Protein AF-0000000086521395 (afdb_homodimer)

Nearest PDB structures (foldseek):
  4ij6-assembly1_B  TM=9.344E-01  e=9.782E-14  Hydrogenobacter thermophilus TK-6
  4ij5-assembly1_B  TM=9.366E-01  e=1.255E-13  Hydrogenobacter thermophilus TK-6
  6e4b-assembly2_C  TM=8.729E-01  e=4.086E-14  Escherichia coli K-12
  6nru-assembly5_E  TM=8.548E-01  e=1.514E-13  Shigella flexneri 2a
  1ebb-assembly1_A  TM=9.015E-01  e=6.793E-12  Geobacillus stearothermophilus

Radius of gyration: 22.5 Å; Cα contacts (8 Å, |Δi|>4): 902; chains: 2; bounding box: 69×61×50 Å

Foldseek 3Di:
DDPDPVPPPPDPPPDDPPPFFAWEKEKEWEFFAWPDPQAPAEDLATARDPRRLVQQCQAEVPPAFQEEEEASRRSTQVSRVVVCVVNVHYYYYDNLQADFWLDPSHPHGPVVVCVVPVPLVVCCQPPVQQHDRDRTHHSVVSLVSLVVVVVVVCVVQGSTYYYYYHHPLSVLSVVCVLVVHDSNVSVPADDHHGFMWMKIAGPVGHIDTPDTRHSYD/DDPDPVVPPPDPPPDPPPPFFAWEKEKEWEFFAFPDPQAPAEDLATARDPRRLVQQCQAEVPPAFQEEEEASRRSTQVSRVVVCVVNVHYYYYDNLQADFWLDPSHPHGPVVVCVVPVPLVVCCQPPVQQHDRDRTHHSVVSLVSLVVVVVVVCVVQGSTYYYYYHHPLSVLSVVCVLVVHDSNVSVPADDHHGFMWMKIAGPVGHIDTPDTRHSYD

InterPro domains:
  IPR013078 Histidine phosphatase superfamily, clade-1 [PF00300] (28-206)
  IPR013078 Histidine phosphatase superfamily, clade-1 [SM00855] (25-174)
  IPR013078 Histidine phosphatase superfamily, clade-1 [cd07067] (25-210)
  IPR029033 Histidine phosphatase superfamily [G3DSA:3.40.50.1240] (21-210)
  IPR029033 Histidine phosphatase superfamily [SSF53254] (22-205)
  IPR050275 Phosphoglycerate Mutase/Phosphatase [PTHR48100] (23-185)

Structure (mmCIF, N/CA/C/O backbone):
data_AF-0000000086521395-model_v1
#
loop_
_entity.id
_entity.type
_entity.pdbx_description
1 polymer 'Histidine phosphatase family protein'
#
loop_
_atom_site.group_PDB
_atom_site.id
_atom_site.type_symbol
_atom_site.label_atom_id
_atom_site.label_alt_id
_atom_site.label_comp_id
_atom_site.label_asym_id
_atom_site.label_entity_id
_atom_site.label_seq_id
_atom_site.pdbx_PDB_ins_code
_atom_site.Cartn_x
_atom_site.Cartn_y
_atom_site.Cartn_z
_atom_site.occupancy
_atom_site.B_iso_or_equiv
_atom_site.auth_seq_id
_atom_site.auth_comp_id
_atom_site.auth_asym_id
_atom_site.auth_atom_id
_atom_site.pdbx_PDB_model_num
ATOM 1 N N . MET A 1 1 ? 7.586 -14.828 -10.484 1 54.78 1 MET A N 1
ATOM 2 C CA . MET A 1 1 ? 8.102 -13.57 -11.023 1 54.78 1 MET A CA 1
ATOM 3 C C . MET A 1 1 ? 9.008 -12.875 -10.008 1 54.78 1 MET A C 1
ATOM 5 O O . MET A 1 1 ? 8.805 -13 -8.797 1 54.78 1 MET A O 1
ATOM 9 N N . PRO A 1 2 ? 10.109 -12.438 -10.539 1 50.03 2 PRO A N 1
ATOM 10 C CA . PRO A 1 2 ? 11.039 -11.852 -9.57 1 50.03 2 PRO A CA 1
ATOM 11 C C . PRO A 1 2 ? 10.398 -10.734 -8.742 1 50.03 2 PRO A C 1
ATOM 13 O O . PRO A 1 2 ? 9.484 -10.062 -9.211 1 50.03 2 PRO A O 1
ATOM 16 N N . THR A 1 3 ? 10.625 -10.797 -7.465 1 51.59 3 THR A N 1
ATOM 17 C CA . THR A 1 3 ? 10.133 -9.852 -6.477 1 51.59 3 THR A CA 1
ATOM 18 C C . THR A 1 3 ? 10.602 -8.43 -6.801 1 51.59 3 THR A C 1
ATOM 20 O O . THR A 1 3 ? 9.938 -7.457 -6.441 1 51.59 3 THR A O 1
ATOM 23 N N . ASP A 1 4 ? 11.953 -8.336 -7.363 1 50.81 4 ASP A N 1
ATOM 24 C CA . ASP A 1 4 ? 12.602 -7.035 -7.438 1 50.81 4 ASP A CA 1
ATOM 25 C C . ASP A 1 4 ? 13.102 -6.75 -8.852 1 50.81 4 ASP A C 1
ATOM 27 O O . ASP A 1 4 ? 13.758 -7.598 -9.469 1 50.81 4 ASP A O 1
ATOM 31 N N . ARG A 1 5 ? 12.633 -5.699 -9.43 1 49.09 5 ARG A N 1
ATOM 32 C CA . ARG A 1 5 ? 13.125 -5.219 -10.719 1 49.09 5 ARG A CA 1
ATOM 33 C C . ARG A 1 5 ? 14.648 -5.18 -10.742 1 49.09 5 ARG A C 1
ATOM 35 O O . ARG A 1 5 ? 15.258 -5.168 -11.812 1 49.09 5 ARG A O 1
ATOM 42 N N . GLN A 1 6 ? 15.227 -4.887 -9.641 1 46.53 6 GLN A N 1
ATOM 43 C CA . GLN A 1 6 ? 16.656 -4.613 -9.633 1 46.53 6 GLN A CA 1
ATOM 44 C C . GLN A 1 6 ? 17.438 -5.766 -10.266 1 46.53 6 GLN A C 1
ATOM 46 O O . GLN A 1 6 ? 18.5 -5.551 -10.859 1 46.53 6 GLN A O 1
ATOM 51 N N . ASN A 1 7 ? 16.812 -6.922 -10.258 1 45.59 7 ASN A N 1
ATOM 52 C CA . ASN A 1 7 ? 17.672 -8.031 -10.68 1 45.59 7 ASN A CA 1
ATOM 53 C C . ASN A 1 7 ? 17.75 -8.125 -12.203 1 45.59 7 ASN A C 1
ATOM 55 O O . ASN A 1 7 ? 18.625 -8.797 -12.734 1 45.59 7 ASN A O 1
ATOM 59 N N . VAL A 1 8 ? 16.938 -7.492 -12.93 1 47.62 8 VAL A N 1
ATOM 60 C CA . VAL A 1 8 ? 16.984 -7.734 -14.367 1 47.62 8 VAL A CA 1
ATOM 61 C C . VAL A 1 8 ? 18.094 -6.895 -15 1 47.62 8 VAL A C 1
ATOM 63 O O . VAL A 1 8 ? 18.625 -7.246 -16.062 1 47.62 8 VAL A O 1
ATOM 66 N N . ASN A 1 9 ? 18.203 -5.633 -14.531 1 43.03 9 ASN A N 1
ATOM 67 C CA . ASN A 1 9 ? 19.188 -4.766 -15.172 1 43.03 9 ASN A CA 1
ATOM 68 C C . ASN A 1 9 ? 20.609 -5.203 -14.844 1 43.03 9 ASN A C 1
ATOM 70 O O . ASN A 1 9 ? 21.578 -4.535 -15.227 1 43.03 9 ASN A O 1
ATOM 74 N N . ASN A 1 10 ? 20.75 -5.961 -13.852 1 39.81 10 ASN A N 1
ATOM 75 C CA . ASN A 1 10 ? 22.156 -6.293 -13.656 1 39.81 10 ASN A CA 1
ATOM 76 C C . ASN A 1 10 ? 22.688 -7.133 -14.812 1 39.81 10 ASN A C 1
ATOM 78 O O . ASN A 1 10 ? 22.531 -8.359 -14.82 1 39.81 10 ASN A O 1
ATOM 82 N N . GLY A 1 11 ? 22.594 -6.785 -15.984 1 37.88 11 GLY A N 1
ATOM 83 C CA . GLY A 1 11 ? 23.609 -7.297 -16.875 1 37.88 11 GLY A CA 1
ATOM 84 C C . GLY A 1 11 ? 24.969 -7.445 -16.203 1 37.88 11 GLY A C 1
ATOM 85 O O . GLY A 1 11 ? 25.219 -6.852 -15.156 1 37.88 11 GLY A O 1
ATOM 86 N N . MET A 1 12 ? 25.844 -8.578 -16.641 1 36.53 12 MET A N 1
ATOM 87 C CA . MET A 1 12 ? 27.172 -9 -16.234 1 36.53 12 MET A CA 1
ATOM 88 C C . MET A 1 12 ? 28.141 -7.812 -16.203 1 36.53 12 MET A C 1
ATOM 90 O O . MET A 1 12 ? 29.25 -7.895 -16.719 1 36.53 12 MET A O 1
ATOM 94 N N . THR A 1 13 ? 27.812 -6.582 -16.578 1 36.47 13 THR A N 1
ATOM 95 C CA . THR A 1 13 ? 29 -5.73 -16.672 1 36.47 13 THR A CA 1
ATOM 96 C C . THR A 1 13 ? 29.719 -5.676 -15.32 1 36.47 13 THR A C 1
ATOM 98 O O . THR A 1 13 ? 29.078 -5.539 -14.273 1 36.47 13 THR A O 1
ATOM 101 N N . THR A 1 14 ? 30.984 -6.219 -15.211 1 36.56 14 THR A N 1
ATOM 102 C CA . THR A 1 14 ? 32.094 -6.148 -14.273 1 36.56 14 THR A CA 1
ATOM 103 C C . THR A 1 14 ? 32.281 -4.727 -13.742 1 36.56 14 THR A C 1
ATOM 105 O O . THR A 1 14 ? 33.219 -4.035 -14.102 1 36.56 14 THR A O 1
ATOM 108 N N . GLN A 1 15 ? 31.484 -3.76 -14 1 37.78 15 GLN A N 1
ATOM 109 C CA . GLN A 1 15 ? 32.062 -2.516 -13.484 1 37.78 15 GLN A CA 1
ATOM 110 C C . GLN A 1 15 ? 32.469 -2.67 -12.031 1 37.78 15 GLN A C 1
ATOM 112 O O . GLN A 1 15 ? 31.922 -3.486 -11.297 1 37.78 15 GLN A O 1
ATOM 117 N N . PRO A 1 16 ? 33.625 -2.041 -11.641 1 40.34 16 PRO A N 1
ATOM 118 C CA . PRO A 1 16 ? 34.188 -2.029 -10.289 1 40.34 16 PRO A CA 1
ATOM 119 C C . PRO A 1 16 ? 33.125 -1.92 -9.203 1 40.34 16 PRO A C 1
ATOM 121 O O . PRO A 1 16 ? 32.031 -1.368 -9.438 1 40.34 16 PRO A O 1
ATOM 124 N N . GLU A 1 17 ? 33.188 -2.785 -8.148 1 41.53 17 GLU A N 1
ATOM 125 C CA . GLU A 1 17 ? 32.438 -3.047 -6.934 1 41.53 17 GLU A CA 1
ATOM 126 C C . GLU A 1 17 ? 32.062 -1.75 -6.215 1 41.53 17 GLU A C 1
ATOM 128 O O . GLU A 1 17 ? 32.781 -1.334 -5.293 1 41.53 17 GLU A O 1
ATOM 133 N N . THR A 1 18 ? 32.188 -0.562 -6.773 1 42.75 18 THR A N 1
ATOM 134 C CA . THR A 1 18 ? 31.734 0.397 -5.77 1 42.75 18 THR A CA 1
ATOM 135 C C . THR A 1 18 ? 30.484 -0.118 -5.051 1 42.75 18 THR A C 1
ATOM 137 O O . THR A 1 18 ? 29.562 -0.635 -5.684 1 42.75 18 THR A O 1
ATOM 140 N N . ALA A 1 19 ? 30.609 -0.468 -3.807 1 46.84 19 ALA A N 1
ATOM 141 C CA . ALA A 1 19 ? 29.562 -0.978 -2.934 1 46.84 19 ALA A CA 1
ATOM 142 C C . ALA A 1 19 ? 28.203 -0.401 -3.32 1 46.84 19 ALA A C 1
ATOM 144 O O . ALA A 1 19 ? 28.062 0.812 -3.49 1 46.84 19 ALA A O 1
ATOM 145 N N . PRO A 1 20 ? 27.438 -1.11 -4.016 1 55.53 20 PRO A N 1
ATOM 146 C CA . PRO A 1 20 ? 26.141 -0.571 -4.402 1 55.53 20 PRO A CA 1
ATOM 147 C C . PRO A 1 20 ? 25.547 0.353 -3.34 1 55.53 20 PRO A C 1
ATOM 149 O O . PRO A 1 20 ? 25.641 0.068 -2.145 1 55.53 20 PRO A O 1
ATOM 152 N N . LEU A 1 21 ? 25.516 1.734 -3.531 1 70.69 21 LEU A N 1
ATOM 153 C CA . LEU A 1 21 ? 24.891 2.697 -2.635 1 70.69 21 LEU A CA 1
ATOM 154 C C . LEU A 1 21 ? 23.594 2.141 -2.072 1 70.69 21 LEU A C 1
ATOM 156 O O . LEU A 1 21 ? 22.812 1.503 -2.793 1 70.69 21 LEU A O 1
ATOM 160 N N . SER A 1 22 ? 23.484 1.96 -0.79 1 89.69 22 SER A N 1
ATOM 161 C CA . SER A 1 22 ? 22.328 1.461 -0.045 1 89.69 22 SER A CA 1
ATOM 162 C C . SER A 1 22 ? 21.062 2.254 -0.38 1 89.69 22 SER A C 1
ATOM 164 O O . SER A 1 22 ? 21.125 3.461 -0.616 1 89.69 22 SER A O 1
ATOM 166 N N . PRO A 1 23 ? 20.016 1.632 -0.543 1 96.38 23 PRO A N 1
ATOM 167 C CA . PRO A 1 23 ? 18.766 2.359 -0.798 1 96.38 23 PRO A CA 1
ATOM 168 C C . PRO A 1 23 ? 18.375 3.285 0.352 1 96.38 23 PRO A C 1
ATOM 170 O O . PRO A 1 23 ? 18.859 3.123 1.473 1 96.38 23 PRO A O 1
ATOM 173 N N . THR A 1 24 ? 17.734 4.32 -0.005 1 97.88 24 THR A N 1
ATOM 174 C CA . THR A 1 24 ? 17.125 5.199 0.98 1 97.88 24 THR A CA 1
ATOM 175 C C . THR A 1 24 ? 15.742 4.684 1.377 1 97.88 24 THR A C 1
ATOM 177 O O . THR A 1 24 ? 14.953 4.277 0.519 1 97.88 24 THR A O 1
ATOM 180 N N . THR A 1 25 ? 15.492 4.586 2.672 1 98.31 25 THR A N 1
ATOM 181 C CA . THR A 1 25 ? 14.164 4.211 3.146 1 98.31 25 THR A CA 1
ATOM 182 C C . THR A 1 25 ? 13.469 5.402 3.805 1 98.31 25 THR A C 1
ATOM 184 O O . THR A 1 25 ? 14.016 6.023 4.715 1 98.31 25 THR A O 1
ATOM 187 N N . ILE A 1 26 ? 12.344 5.703 3.332 1 98.62 26 ILE A N 1
ATOM 188 C CA . ILE A 1 26 ? 11.547 6.789 3.9 1 98.62 26 ILE A CA 1
ATOM 189 C C . ILE A 1 26 ? 10.234 6.238 4.453 1 98.62 26 ILE A C 1
ATOM 191 O O . ILE A 1 26 ? 9.438 5.664 3.711 1 98.62 26 ILE A O 1
ATOM 195 N N . ASP A 1 27 ? 10.055 6.383 5.723 1 98.81 27 ASP A N 1
ATOM 196 C CA . ASP A 1 27 ? 8.789 6.086 6.375 1 98.81 27 ASP A CA 1
ATOM 197 C C . ASP A 1 27 ? 7.941 7.352 6.531 1 98.81 27 ASP A C 1
ATOM 199 O O . ASP A 1 27 ? 8.359 8.305 7.184 1 98.81 27 ASP A O 1
ATOM 203 N N . LEU A 1 28 ? 6.805 7.391 5.871 1 98.88 28 LEU A N 1
ATOM 204 C CA . LEU A 1 28 ? 5.809 8.438 6.082 1 98.88 28 LEU A CA 1
ATOM 205 C C . LEU A 1 28 ? 4.797 8.016 7.145 1 98.88 28 LEU A C 1
ATOM 207 O O . LEU A 1 28 ? 4.199 6.941 7.047 1 98.88 28 LEU A O 1
ATOM 211 N N . LEU A 1 29 ? 4.629 8.859 8.117 1 98.88 29 LEU A N 1
ATOM 212 C CA . LEU A 1 29 ? 3.744 8.547 9.234 1 98.88 29 LEU A CA 1
ATOM 213 C C . LEU A 1 29 ? 2.721 9.664 9.438 1 98.88 29 LEU A C 1
ATOM 215 O O . LEU A 1 29 ? 3.092 10.82 9.664 1 98.88 29 LEU A O 1
ATOM 219 N N . ARG A 1 30 ? 1.465 9.305 9.352 1 98.69 30 ARG A N 1
ATOM 220 C CA . ARG A 1 30 ? 0.436 10.289 9.672 1 98.69 30 ARG A CA 1
ATOM 221 C C . ARG A 1 30 ? 0.367 10.547 11.172 1 98.69 30 ARG A C 1
ATOM 223 O O . ARG A 1 30 ? 0.525 9.617 11.969 1 98.69 30 ARG A O 1
ATOM 230 N N . HIS A 1 31 ? 0.057 11.695 11.5 1 98.56 31 HIS A N 1
ATOM 231 C CA . HIS A 1 31 ? -0.141 12.008 12.914 1 98.56 31 HIS A CA 1
ATOM 232 C C . HIS A 1 31 ? -1.271 11.18 13.508 1 98.56 31 HIS A C 1
ATOM 234 O O . HIS A 1 31 ? -2.076 10.602 12.773 1 98.56 31 HIS A O 1
ATOM 240 N N . GLY A 1 32 ? -1.273 11.133 14.859 1 97.81 32 GLY A N 1
ATOM 241 C CA . GLY A 1 32 ? -2.348 10.461 15.57 1 97.81 32 GLY A CA 1
ATOM 242 C C . GLY A 1 32 ? -3.596 11.312 15.711 1 97.81 32 GLY A C 1
ATOM 243 O O . GLY A 1 32 ? -3.631 12.453 15.25 1 97.81 32 GLY A O 1
ATOM 244 N N . GLN A 1 33 ? -4.551 10.758 16.375 1 96.88 33 GLN A N 1
ATOM 245 C CA . GLN A 1 33 ? -5.805 11.469 16.594 1 96.88 33 GLN A CA 1
ATOM 246 C C . GLN A 1 33 ? -5.586 12.719 17.438 1 96.88 33 GLN A C 1
ATOM 248 O O . GLN A 1 33 ? -4.871 12.68 18.438 1 96.88 33 GLN A O 1
ATOM 253 N N . VAL A 1 34 ? -6.195 13.781 17 1 97 34 VAL A N 1
ATOM 254 C CA . VAL A 1 34 ? -6.02 15.055 17.688 1 97 34 VAL A CA 1
ATOM 255 C C . VAL A 1 34 ? -7.004 15.156 18.859 1 97 34 VAL A C 1
ATOM 257 O O . VAL A 1 34 ? -7.879 14.305 19.016 1 97 34 VAL A O 1
ATOM 260 N N . ALA A 1 35 ? -6.789 16.141 19.656 1 96.38 35 ALA A N 1
ATOM 261 C CA . ALA A 1 35 ? -7.59 16.328 20.859 1 96.38 35 ALA A CA 1
ATOM 262 C C . ALA A 1 35 ? -9.039 16.656 20.516 1 96.38 35 ALA A C 1
ATOM 264 O O . ALA A 1 35 ? -9.969 16.125 21.125 1 96.38 35 ALA A O 1
ATOM 265 N N . THR A 1 36 ? -9.258 17.562 19.531 1 93.62 36 THR A N 1
ATOM 266 C CA . THR A 1 36 ? -10.602 17.953 19.094 1 93.62 36 THR A CA 1
ATOM 267 C C . THR A 1 36 ? -11.117 17.016 18.016 1 93.62 36 THR A C 1
ATOM 269 O O . THR A 1 36 ? -10.531 16.922 16.938 1 93.62 36 THR A O 1
ATOM 272 N N . PRO A 1 37 ? -12.141 16.375 18.25 1 87.12 37 PRO A N 1
ATOM 273 C CA . PRO A 1 37 ? -12.633 15.414 17.281 1 87.12 37 PRO A CA 1
ATOM 274 C C . PRO A 1 37 ? -13.414 16.062 16.141 1 87.12 37 PRO A C 1
ATOM 276 O O . PRO A 1 37 ? -13.836 17.219 16.25 1 87.12 37 PRO A O 1
ATOM 279 N N . ASP A 1 38 ? -13.531 15.398 15 1 86.56 38 ASP A N 1
ATOM 280 C CA . ASP A 1 38 ? -14.484 15.602 13.914 1 86.56 38 ASP A CA 1
ATOM 281 C C . ASP A 1 38 ? -14.195 16.891 13.164 1 86.56 38 A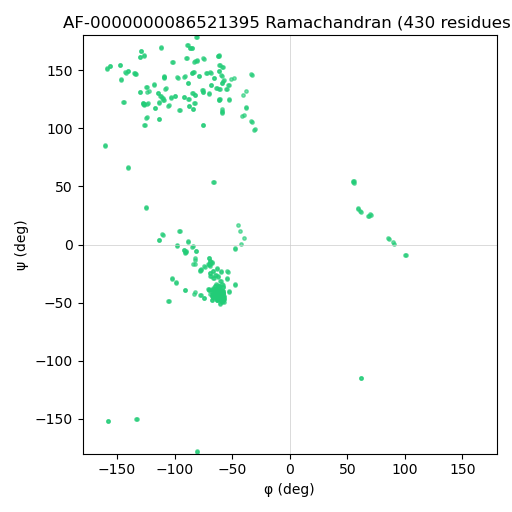SP A C 1
ATOM 283 O O . ASP A 1 38 ? -15.117 17.578 12.711 1 86.56 38 ASP A O 1
ATOM 287 N N . LEU A 1 39 ? -12.984 17.297 13.211 1 91.38 39 LEU A N 1
ATOM 288 C CA . LEU A 1 39 ? -12.594 18.406 12.367 1 91.38 39 LEU A CA 1
ATOM 289 C C . LEU A 1 39 ? -12.141 17.922 10.992 1 91.38 39 LEU A C 1
ATOM 291 O O . LEU A 1 39 ? -11.461 16.906 10.883 1 91.38 39 LEU A O 1
ATOM 295 N N . PHE A 1 40 ? -12.578 18.688 10.008 1 92 40 PHE A N 1
ATOM 296 C CA . PHE A 1 40 ? -12.109 18.406 8.656 1 92 40 PHE A CA 1
ATOM 297 C C . PHE A 1 40 ? -10.609 18.609 8.555 1 92 40 PHE A C 1
ATOM 299 O O . PHE A 1 40 ? -9.891 17.75 8.023 1 92 40 PHE A O 1
ATOM 306 N N . CYS A 1 41 ? -10.211 19.719 9.078 1 93.88 41 CYS A N 1
ATOM 307 C CA . CYS A 1 41 ? -8.812 20.109 9.188 1 93.88 41 CYS A CA 1
ATOM 308 C C . CYS A 1 41 ? -8.562 20.875 10.469 1 93.88 41 CYS A C 1
ATOM 310 O O . CYS A 1 41 ? -9.148 21.938 10.68 1 93.88 41 CYS A O 1
ATOM 312 N N . ALA A 1 42 ? -7.672 20.359 11.219 1 95 42 ALA A N 1
ATOM 313 C CA . ALA A 1 42 ? -7.379 21 12.5 1 95 42 ALA A CA 1
ATOM 314 C C . ALA A 1 42 ? -6.383 22.141 12.32 1 95 42 ALA A C 1
ATOM 316 O O . ALA A 1 42 ? -5.508 22.078 11.453 1 95 42 ALA A O 1
ATOM 317 N N . PRO A 1 43 ? -6.508 23.172 13.156 1 96.12 43 PRO A N 1
ATOM 318 C CA . PRO A 1 43 ? -5.5 24.219 13.133 1 96.12 43 PRO A CA 1
ATOM 319 C C . PRO A 1 43 ? -4.105 23.719 13.5 1 96.12 43 PRO A C 1
ATOM 321 O O . PRO A 1 43 ? -3.971 22.656 14.102 1 96.12 43 PRO A O 1
ATOM 324 N N . SER A 1 44 ? -3.127 24.516 13.141 1 95.81 44 SER A N 1
ATOM 325 C CA . SER A 1 44 ? -1.735 24.109 13.305 1 95.81 44 SER A CA 1
ATOM 326 C C . SER A 1 44 ? -1.396 23.891 14.773 1 95.81 44 SER A C 1
ATOM 328 O O . SER A 1 44 ? -0.543 23.062 15.109 1 95.81 44 SER A O 1
ATOM 330 N N . HIS A 1 45 ? -2.074 24.562 15.664 1 96.88 45 HIS A N 1
ATOM 331 C CA . HIS A 1 45 ? -1.733 24.5 17.078 1 96.88 45 HIS A CA 1
ATOM 332 C C . HIS A 1 45 ? -2.482 23.375 17.781 1 96.88 45 HIS A C 1
ATOM 334 O O . HIS A 1 45 ? -2.268 23.125 18.969 1 96.88 45 HIS A O 1
ATOM 340 N N . GLU A 1 46 ? -3.389 22.719 17.078 1 97.19 46 GLU A N 1
ATOM 341 C CA . GLU A 1 46 ? -4.141 21.609 17.672 1 97.19 46 GLU A CA 1
ATOM 342 C C . GLU A 1 46 ? -3.211 20.469 18.094 1 97.19 46 GLU A C 1
ATOM 344 O O . GLU A 1 46 ? -2.488 19.922 17.25 1 97.19 46 GLU A O 1
ATOM 349 N N . PRO A 1 47 ? -3.254 20.062 19.328 1 97.94 47 PRO A N 1
ATOM 350 C CA . PRO A 1 47 ? -2.359 19 19.812 1 97.94 47 PRO A CA 1
ATOM 351 C C . PRO A 1 47 ? -2.932 17.609 19.578 1 97.94 47 PRO A C 1
ATOM 353 O O . PRO A 1 47 ? -4.113 17.469 19.25 1 97.94 47 PRO A O 1
ATOM 356 N N . LEU A 1 48 ? -2.098 16.625 19.781 1 98.19 48 LEU A N 1
ATOM 357 C CA . LEU A 1 48 ? -2.559 15.242 19.875 1 98.19 48 LEU A CA 1
ATOM 358 C C . LEU A 1 48 ? -3.422 15.031 21.109 1 98.19 48 LEU A C 1
ATOM 360 O O . LEU A 1 48 ? -3.164 15.633 22.156 1 98.19 48 LEU A O 1
ATOM 364 N N . GLY A 1 49 ? -4.43 14.211 20.938 1 97.88 49 GLY A N 1
ATOM 365 C CA . GLY A 1 49 ? -5.102 13.68 22.109 1 97.88 49 GLY A CA 1
ATOM 366 C C . GLY A 1 49 ? -4.367 12.508 22.75 1 97.88 49 GLY A C 1
ATOM 367 O O . GLY A 1 49 ? -3.346 12.055 22.219 1 97.88 49 GLY A O 1
ATOM 368 N N . ILE A 1 50 ? -4.914 12.008 23.828 1 97.62 50 ILE A N 1
ATOM 369 C CA . ILE A 1 50 ? -4.32 10.883 24.531 1 97.62 50 ILE A CA 1
ATOM 370 C C . ILE A 1 50 ? -4.242 9.672 23.609 1 97.62 50 ILE A C 1
ATOM 372 O O . ILE A 1 50 ? -3.213 8.992 23.547 1 97.62 50 ILE A O 1
ATOM 376 N N . SER A 1 51 ? -5.277 9.43 22.922 1 97.44 51 SER A N 1
ATOM 377 C CA . SER A 1 51 ? -5.301 8.32 21.969 1 97.44 51 SER A CA 1
ATOM 378 C C . SER A 1 51 ? -4.246 8.492 20.891 1 97.44 51 SER A C 1
ATOM 380 O O . SER A 1 51 ? -3.602 7.523 20.484 1 97.44 51 SER A O 1
ATOM 382 N N . GLY A 1 52 ? -4.102 9.68 20.391 1 98.06 52 GLY A N 1
ATOM 383 C CA . GLY A 1 52 ? -3.111 9.961 19.359 1 98.06 52 GLY A CA 1
ATOM 384 C C . GLY A 1 52 ? -1.689 9.68 19.812 1 98.06 52 GLY A C 1
ATOM 385 O O . GLY A 1 52 ? -0.893 9.125 19.047 1 98.06 52 GLY A O 1
ATOM 386 N N . TRP A 1 53 ? -1.392 10.031 21.016 1 98.44 53 TRP A N 1
ATOM 387 C CA . TRP A 1 53 ? -0.076 9.75 21.594 1 98.44 53 TRP A CA 1
ATOM 388 C C . TRP A 1 53 ? 0.166 8.25 21.688 1 98.44 53 TRP A C 1
ATOM 390 O O . TRP A 1 53 ? 1.238 7.762 21.312 1 98.44 53 TRP A O 1
ATOM 400 N N . LYS A 1 54 ? -0.825 7.582 22.156 1 98.19 54 LYS A N 1
ATOM 401 C CA . LYS A 1 54 ? -0.721 6.133 22.281 1 98.19 54 LYS A CA 1
ATOM 402 C C . LYS A 1 54 ? -0.538 5.477 20.922 1 98.19 54 LYS A C 1
ATOM 404 O O . LYS A 1 54 ? 0.288 4.574 20.766 1 98.19 54 LYS A O 1
ATOM 409 N N . GLN A 1 55 ? -1.275 5.926 19.984 1 98.12 55 GLN A N 1
ATOM 410 C CA . GLN A 1 55 ? -1.202 5.395 18.625 1 98.12 55 GLN A CA 1
ATOM 411 C C . GLN A 1 55 ? 0.207 5.535 18.047 1 98.12 55 GLN A C 1
ATOM 413 O O . GLN A 1 55 ? 0.767 4.57 17.531 1 98.12 55 GLN A O 1
ATOM 418 N N . LEU A 1 56 ? 0.766 6.684 18.188 1 98.69 56 LEU A N 1
ATOM 419 C CA . LEU A 1 56 ? 2.084 6.953 17.625 1 98.69 56 LEU A CA 1
ATOM 420 C C . LEU A 1 56 ? 3.166 6.188 18.375 1 98.69 56 LEU A C 1
ATOM 422 O O . LEU A 1 56 ? 4.141 5.73 17.766 1 98.69 56 LEU A O 1
ATOM 426 N N . THR A 1 57 ? 3.004 6.125 19.656 1 98.56 57 THR A N 1
ATOM 427 C CA . THR A 1 57 ? 3.955 5.355 20.453 1 98.56 57 THR A CA 1
ATOM 428 C C . THR A 1 57 ? 4.016 3.908 19.969 1 98.56 57 THR A C 1
ATOM 430 O O . THR A 1 57 ? 5.098 3.363 19.766 1 98.56 57 THR A O 1
ATOM 433 N N . LEU A 1 58 ? 2.877 3.34 19.781 1 97.5 58 LEU A N 1
ATOM 434 C CA . LEU A 1 58 ? 2.812 1.96 19.312 1 97.5 58 LEU A CA 1
ATOM 435 C C . LEU A 1 58 ? 3.393 1.834 17.906 1 97.5 58 LEU A C 1
ATOM 437 O O . LEU A 1 58 ? 4.148 0.904 17.625 1 97.5 58 LEU A O 1
ATOM 441 N N . ALA A 1 59 ? 3.09 2.74 17.047 1 98.06 59 ALA A N 1
ATOM 442 C CA . ALA A 1 59 ? 3.504 2.705 15.641 1 98.06 59 ALA A CA 1
ATOM 443 C C . ALA A 1 59 ? 5.02 2.797 15.516 1 98.06 59 ALA A C 1
ATOM 445 O O . ALA A 1 59 ? 5.602 2.289 14.555 1 98.06 59 ALA A O 1
ATOM 446 N N . THR A 1 60 ? 5.656 3.41 16.5 1 98.44 60 THR A N 1
ATOM 447 C CA . THR A 1 60 ? 7.074 3.707 16.344 1 98.44 60 THR A CA 1
ATOM 448 C C . THR A 1 60 ? 7.906 2.891 17.328 1 98.44 60 THR A C 1
ATOM 450 O O . THR A 1 60 ? 9.125 3.051 17.406 1 98.44 60 THR A O 1
ATOM 453 N N . GLN A 1 61 ? 7.305 2.074 18.031 1 96.06 61 GLN A N 1
ATOM 454 C CA . GLN A 1 61 ? 7.918 1.409 19.188 1 96.06 61 GLN A CA 1
ATOM 455 C C . GLN A 1 61 ? 9.164 0.629 18.766 1 96.06 61 GLN A C 1
ATOM 457 O O . GLN A 1 61 ? 10.164 0.616 19.484 1 96.06 61 GLN A O 1
ATOM 462 N N . THR A 1 62 ? 9.195 0.049 17.578 1 94.06 62 THR A N 1
ATOM 463 C CA . THR A 1 62 ? 10.312 -0.796 17.188 1 94.06 62 THR A CA 1
ATOM 464 C C . THR A 1 62 ? 11.133 -0.13 16.078 1 94.06 62 THR A C 1
ATOM 466 O O . THR A 1 62 ? 12.016 -0.756 15.492 1 94.06 62 THR A O 1
ATOM 469 N N . GLY A 1 63 ? 10.836 1.028 15.828 1 96.31 63 GLY A N 1
ATOM 470 C CA . GLY A 1 63 ? 11.477 1.697 14.703 1 96.31 63 GLY A CA 1
ATOM 471 C C . GLY A 1 63 ? 12.812 2.312 15.062 1 96.31 63 GLY A C 1
ATOM 472 O O . GLY A 1 63 ? 13.039 2.688 16.219 1 96.31 63 GLY A O 1
ATOM 473 N N . GLN A 1 64 ? 13.719 2.32 14.086 1 97.38 64 GLN A N 1
ATOM 474 C CA . GLN A 1 64 ? 14.984 3.047 14.141 1 97.38 64 GLN A CA 1
ATOM 475 C C . GLN A 1 64 ? 15.195 3.889 12.891 1 97.38 64 GLN A C 1
ATOM 477 O O . GLN A 1 64 ? 15 3.406 11.773 1 97.38 64 GLN A O 1
ATOM 482 N N . TRP A 1 65 ? 15.539 5.137 13.086 1 98.62 65 TRP A N 1
ATOM 483 C CA . TRP A 1 65 ? 15.734 6.062 11.977 1 98.62 65 TRP A CA 1
ATOM 484 C C . TRP A 1 65 ? 17.016 6.867 12.156 1 98.62 65 TRP A C 1
ATOM 486 O O . TRP A 1 65 ? 17.422 7.16 13.281 1 98.62 65 TRP A O 1
ATOM 496 N N . ASP A 1 66 ? 17.609 7.18 11.023 1 98.62 66 ASP A N 1
ATOM 497 C CA . ASP A 1 66 ? 18.797 8.016 11.031 1 98.62 66 ASP A CA 1
ATOM 498 C C . ASP A 1 66 ? 18.438 9.492 11.219 1 98.62 66 ASP A C 1
ATOM 500 O O . ASP A 1 66 ? 19.266 10.289 11.656 1 98.62 66 ASP A O 1
ATOM 504 N N . ALA A 1 67 ? 17.234 9.875 10.906 1 98.81 67 ALA A N 1
ATOM 505 C CA . ALA A 1 67 ? 16.719 11.242 11.047 1 98.81 67 ALA A CA 1
ATOM 506 C C . ALA A 1 67 ? 15.203 11.258 11.094 1 98.81 67 ALA A C 1
ATOM 508 O O . ALA A 1 67 ? 14.547 10.367 10.539 1 98.81 67 ALA A O 1
ATOM 509 N N . ILE A 1 68 ? 14.688 12.258 11.781 1 98.88 68 ILE A N 1
ATOM 510 C CA . ILE A 1 68 ? 13.25 12.469 11.867 1 98.88 68 ILE A CA 1
ATOM 511 C C . ILE A 1 68 ? 12.906 13.875 11.375 1 98.88 68 ILE A C 1
ATOM 513 O O . ILE A 1 68 ? 13.469 14.859 11.859 1 98.88 68 ILE A O 1
ATOM 517 N N . ILE A 1 69 ? 12.094 13.922 10.391 1 98.94 69 ILE A N 1
ATOM 518 C CA . ILE A 1 69 ? 11.562 15.164 9.836 1 98.94 69 ILE A CA 1
ATOM 519 C C . ILE A 1 69 ? 10.078 15.289 10.172 1 98.94 69 ILE A C 1
ATOM 521 O O . ILE A 1 69 ? 9.352 14.297 10.172 1 98.94 69 ILE A O 1
ATOM 525 N N . THR A 1 70 ? 9.641 16.531 10.422 1 98.88 70 THR A N 1
ATOM 526 C CA . THR A 1 70 ? 8.242 16.656 10.82 1 98.88 70 THR A CA 1
ATOM 527 C C . THR A 1 70 ? 7.613 17.891 10.18 1 98.88 70 THR A C 1
ATOM 529 O O . THR A 1 70 ? 8.297 18.875 9.906 1 98.88 70 THR A O 1
ATOM 532 N N . SER A 1 71 ? 6.32 17.75 9.938 1 98.62 71 SER A N 1
ATOM 533 C CA . SER A 1 71 ? 5.48 18.922 9.727 1 98.62 71 SER A CA 1
ATOM 534 C C . SER A 1 71 ? 5.527 19.859 10.938 1 98.62 71 SER A C 1
ATOM 536 O O . SER A 1 71 ? 5.703 19.406 12.07 1 98.62 71 SER A O 1
ATOM 538 N N . PRO A 1 72 ? 5.309 21.156 10.742 1 98.5 72 PRO A N 1
ATOM 539 C CA . PRO A 1 72 ? 5.371 22.109 11.859 1 98.5 72 PRO A CA 1
ATOM 540 C C . PRO A 1 72 ? 4.16 22.016 12.789 1 98.5 72 PRO A C 1
ATOM 542 O O . PRO A 1 72 ? 4.188 22.531 13.898 1 98.5 72 PRO A O 1
ATOM 545 N N . SER A 1 73 ? 3.062 21.453 12.352 1 98.25 73 SER A N 1
ATOM 546 C CA . SER A 1 73 ? 1.865 21.391 13.188 1 98.25 73 SER A CA 1
ATOM 547 C C . SER A 1 73 ? 2.137 20.641 14.484 1 98.25 73 SER A C 1
ATOM 549 O O . SER A 1 73 ? 2.846 19.625 14.5 1 98.25 73 SER A O 1
ATOM 551 N N . ARG A 1 74 ? 1.53 21.031 15.531 1 98.44 74 ARG A N 1
ATOM 552 C CA . ARG A 1 74 ? 1.784 20.484 16.859 1 98.44 74 ARG A CA 1
ATOM 553 C C . ARG A 1 74 ? 1.475 19 16.922 1 98.44 74 ARG A C 1
ATOM 555 O O . ARG A 1 74 ? 2.162 18.234 17.609 1 98.44 74 ARG A O 1
ATOM 562 N N . ARG A 1 75 ? 0.492 18.578 16.234 1 98.12 75 ARG A N 1
ATOM 563 C CA . ARG A 1 75 ? 0.057 17.188 16.266 1 98.12 75 ARG A CA 1
ATOM 564 C C . ARG A 1 75 ? 1.108 16.266 15.641 1 98.12 75 ARG A C 1
ATOM 566 O O . ARG A 1 75 ? 1.063 15.055 15.82 1 98.12 75 ARG A O 1
ATOM 573 N N . CYS A 1 76 ? 2.059 16.844 14.906 1 98.75 76 CYS A N 1
ATOM 574 C CA . CYS A 1 76 ? 3.199 16.094 14.383 1 98.75 76 CYS A CA 1
ATOM 575 C C . CYS A 1 76 ? 4.465 16.422 15.164 1 98.75 76 CYS A C 1
ATOM 577 O O . CYS A 1 76 ? 5.145 15.508 15.648 1 98.75 76 CYS A O 1
ATOM 579 N N . HIS A 1 77 ? 4.695 17.672 15.336 1 98.75 77 HIS A N 1
ATOM 580 C CA . HIS A 1 77 ? 5.945 18.219 15.828 1 98.75 77 HIS A CA 1
ATOM 581 C C . HIS A 1 77 ? 6.266 17.703 17.234 1 98.75 77 HIS A C 1
ATOM 583 O O . HIS A 1 77 ? 7.387 17.266 17.484 1 98.75 77 HIS A O 1
ATOM 589 N N . ASP A 1 78 ? 5.379 17.781 18.141 1 98.69 78 ASP A N 1
ATOM 590 C CA . ASP A 1 78 ? 5.645 17.469 19.547 1 98.69 78 ASP A CA 1
ATOM 591 C C . ASP A 1 78 ? 6.09 16.031 19.734 1 98.69 78 ASP A C 1
ATOM 593 O O . ASP A 1 78 ? 7.07 15.75 20.422 1 98.69 78 ASP A O 1
ATOM 597 N N . PHE A 1 79 ? 5.398 15.156 19.109 1 98.88 79 PHE A N 1
ATOM 598 C CA . PHE A 1 79 ? 5.754 13.742 19.219 1 98.88 79 PHE A CA 1
ATOM 599 C C . PHE A 1 79 ? 7.098 13.477 18.547 1 98.88 79 PHE A C 1
ATOM 601 O O . PHE A 1 79 ? 7.938 12.766 19.094 1 98.88 79 PHE A O 1
ATOM 608 N N . ALA A 1 80 ? 7.262 14.039 17.375 1 98.88 80 ALA A N 1
ATOM 609 C CA . ALA A 1 80 ? 8.484 13.82 16.609 1 98.88 80 ALA A CA 1
ATOM 610 C C . ALA A 1 80 ? 9.711 14.273 17.391 1 98.88 80 ALA A C 1
ATOM 612 O O . ALA A 1 80 ? 10.742 13.602 17.375 1 98.88 80 ALA A O 1
ATOM 613 N N . ARG A 1 81 ? 9.594 15.383 17.953 1 98.75 81 ARG A N 1
ATOM 614 C CA . ARG A 1 81 ? 10.703 15.922 18.734 1 98.75 81 ARG A CA 1
ATOM 615 C C . ARG A 1 81 ? 11.078 14.977 19.875 1 98.75 81 ARG A C 1
ATOM 617 O O . ARG A 1 81 ? 12.258 14.68 20.078 1 98.75 81 ARG A O 1
ATOM 624 N N . LEU A 1 82 ? 10.125 14.539 20.625 1 98.69 82 LEU A N 1
ATOM 625 C CA . LEU A 1 82 ? 10.359 13.625 21.734 1 98.69 82 LEU A CA 1
ATOM 626 C C . LEU A 1 82 ? 10.961 12.312 21.25 1 98.69 82 LEU A C 1
ATOM 628 O O . LEU A 1 82 ? 11.867 11.766 21.875 1 98.69 82 LEU A O 1
ATOM 632 N N . LEU A 1 83 ? 10.398 11.828 20.156 1 98.75 83 LEU A N 1
ATOM 633 C CA . LEU A 1 83 ? 10.914 10.586 19.578 1 98.75 83 LEU A CA 1
ATOM 634 C C . LEU A 1 83 ? 12.375 10.734 19.172 1 98.75 83 LEU A C 1
ATOM 636 O O . LEU A 1 83 ? 13.188 9.844 19.422 1 98.75 83 LEU A O 1
ATOM 640 N N . ALA A 1 84 ? 12.68 11.805 18.5 1 98.75 84 ALA A N 1
ATOM 641 C CA . ALA A 1 84 ? 14.055 12.062 18.078 1 98.75 84 ALA A CA 1
ATOM 642 C C . ALA A 1 84 ? 15 12.109 19.266 1 98.75 84 ALA A C 1
ATOM 644 O O . ALA A 1 84 ? 16.125 11.609 19.203 1 98.75 84 ALA A O 1
ATOM 645 N N . GLN A 1 85 ? 14.57 12.734 20.312 1 98.44 85 GLN A N 1
ATOM 646 C CA . GLN A 1 85 ? 15.359 12.781 21.531 1 98.44 85 GLN A CA 1
ATOM 647 C C . GLN A 1 85 ? 15.594 11.383 22.094 1 98.44 85 GLN A C 1
ATOM 649 O O . GLN A 1 85 ? 16.719 11.031 22.453 1 98.44 85 GLN A O 1
ATOM 654 N N . ARG A 1 86 ? 14.57 10.609 22.141 1 97.88 86 ARG A N 1
ATOM 655 C CA . ARG A 1 86 ? 14.648 9.25 22.656 1 97.88 86 ARG A CA 1
ATOM 656 C C . ARG A 1 86 ? 15.609 8.406 21.844 1 97.88 86 ARG A C 1
ATOM 658 O O . ARG A 1 86 ? 16.359 7.598 22.391 1 97.88 86 ARG A O 1
ATOM 665 N N . LEU A 1 87 ? 15.578 8.617 20.547 1 98.12 87 LEU A N 1
ATOM 666 C CA . LEU A 1 87 ? 16.375 7.801 19.641 1 98.12 87 LEU A CA 1
ATOM 667 C C . LEU A 1 87 ? 17.75 8.43 19.406 1 98.12 87 LEU A C 1
ATOM 669 O O . LEU A 1 87 ? 18.594 7.852 18.719 1 98.12 87 LEU A O 1
ATOM 673 N N . ASP A 1 88 ? 17.938 9.578 19.906 1 98.25 88 ASP A N 1
ATOM 674 C CA . ASP A 1 88 ? 19.188 10.312 19.766 1 98.25 88 ASP A CA 1
ATOM 675 C C . ASP A 1 88 ? 19.578 10.461 18.297 1 98.25 88 ASP A C 1
ATOM 677 O O . ASP A 1 88 ? 20.688 10.109 17.906 1 98.25 88 ASP A O 1
ATOM 681 N N . CYS A 1 89 ? 18.672 10.977 17.5 1 98.31 89 CYS A N 1
ATOM 682 C CA . CYS A 1 89 ? 18.922 11.211 16.094 1 98.31 89 CYS A CA 1
ATOM 683 C C . CYS A 1 89 ? 18.547 12.633 15.688 1 98.31 89 CYS A C 1
ATOM 685 O O . CYS A 1 89 ? 17.828 13.312 16.422 1 98.31 89 CYS A O 1
ATOM 687 N N . PRO A 1 90 ? 19.078 13.109 14.539 1 98.69 90 PRO A N 1
ATOM 688 C CA . PRO A 1 90 ? 18.766 14.461 14.07 1 98.69 90 PRO A CA 1
ATOM 689 C C . PRO A 1 90 ? 17.281 14.695 13.891 1 98.69 90 PRO A C 1
ATOM 691 O O . PRO A 1 90 ? 16.547 13.797 13.445 1 98.69 90 PRO A O 1
ATOM 694 N N . PHE A 1 91 ? 16.875 15.914 14.266 1 98.62 91 PHE A N 1
ATOM 695 C CA . PHE A 1 91 ? 15.492 16.375 14.195 1 98.62 91 PHE A CA 1
ATOM 696 C C . PHE A 1 91 ? 15.391 17.656 13.375 1 98.62 91 PHE A C 1
ATOM 698 O O . PHE A 1 91 ? 16.172 18.578 13.57 1 98.62 91 PHE A O 1
ATOM 705 N N . ALA A 1 92 ? 14.422 17.703 12.398 1 98.75 92 ALA A N 1
ATOM 706 C CA . ALA A 1 92 ? 14.227 18.922 11.609 1 98.75 92 ALA A CA 1
ATOM 707 C C . ALA A 1 92 ? 12.742 19.156 11.32 1 98.75 92 ALA A C 1
ATOM 709 O O . ALA A 1 92 ? 11.984 18.203 11.141 1 98.75 92 ALA A O 1
ATOM 710 N N . VAL A 1 93 ? 12.414 20.406 11.242 1 98.81 93 VAL A N 1
ATOM 711 C CA . VAL A 1 93 ? 11.078 20.797 10.82 1 98.81 93 VAL A CA 1
ATOM 712 C C . VAL A 1 93 ? 11.109 21.281 9.375 1 98.81 93 VAL A C 1
ATOM 714 O O . VAL A 1 93 ? 11.953 22.109 9.008 1 98.81 93 VAL A O 1
ATOM 717 N N . ASP A 1 94 ? 10.289 20.734 8.547 1 98.81 94 ASP A N 1
ATOM 718 C CA . ASP A 1 94 ? 10.156 21.172 7.16 1 98.81 94 ASP A CA 1
ATOM 719 C C . ASP A 1 94 ? 8.711 21.531 6.832 1 98.81 94 ASP A C 1
ATOM 721 O O . ASP A 1 94 ? 7.859 20.656 6.715 1 98.81 94 ASP A O 1
ATOM 725 N N . ALA A 1 95 ? 8.422 22.781 6.656 1 98.62 95 ALA A N 1
ATOM 726 C CA . ALA A 1 95 ? 7.07 23.297 6.465 1 98.62 95 ALA A CA 1
ATOM 727 C C . ALA A 1 95 ? 6.449 22.75 5.184 1 98.62 95 ALA A C 1
ATOM 729 O O . ALA A 1 95 ? 5.227 22.75 5.035 1 98.62 95 ALA A O 1
ATOM 730 N N . ARG A 1 96 ? 7.219 22.297 4.285 1 98.81 96 ARG A N 1
ATOM 731 C CA . ARG A 1 96 ? 6.719 21.797 3.01 1 98.81 96 ARG A CA 1
ATOM 732 C C . ARG A 1 96 ? 5.992 20.469 3.193 1 98.81 96 ARG A C 1
ATOM 734 O O . ARG A 1 96 ? 5.219 20.047 2.326 1 98.81 96 ARG A O 1
ATOM 741 N N . PHE A 1 97 ? 6.211 19.781 4.359 1 98.75 97 PHE A N 1
ATOM 742 C CA . PHE A 1 97 ? 5.5 18.547 4.68 1 98.75 97 PHE A CA 1
ATOM 743 C C . PHE A 1 97 ? 4.277 18.844 5.543 1 98.75 97 PHE A C 1
ATOM 745 O O . PHE A 1 97 ? 3.67 17.922 6.098 1 98.75 97 PHE A O 1
ATOM 752 N N . GLY A 1 98 ? 3.936 20.094 5.652 1 98.5 98 GLY A N 1
ATOM 753 C CA . GLY A 1 98 ? 2.744 20.484 6.387 1 98.5 98 GLY A CA 1
ATOM 754 C C . GLY A 1 98 ? 1.458 20.203 5.633 1 98.5 98 GLY A C 1
ATOM 755 O O . GLY A 1 98 ? 1.466 20.062 4.41 1 98.5 98 GLY A O 1
ATOM 756 N N . GLU A 1 99 ? 0.424 20.156 6.355 1 97.56 99 GLU A N 1
ATOM 757 C CA . GLU A 1 99 ? -0.895 19.969 5.758 1 97.56 99 GLU A CA 1
ATOM 758 C C . GLU A 1 99 ? -1.242 21.109 4.809 1 97.56 99 GLU A C 1
ATOM 760 O O . GLU A 1 99 ? -0.729 22.219 4.949 1 97.56 99 GLU A O 1
ATOM 765 N N . MET A 1 100 ? -2.119 20.812 3.842 1 97.44 100 MET A N 1
ATOM 766 C CA . MET A 1 100 ? -2.596 21.859 2.953 1 97.44 100 MET A CA 1
ATOM 767 C C . MET A 1 100 ? -3.285 22.969 3.742 1 97.44 100 MET A C 1
ATOM 769 O O . MET A 1 100 ? -4.023 22.703 4.691 1 97.44 100 MET A O 1
ATOM 773 N N . ASP A 1 101 ? -3.023 24.188 3.336 1 97.69 101 ASP A N 1
ATOM 774 C CA . ASP A 1 101 ? -3.762 25.297 3.922 1 97.69 101 ASP A CA 1
ATOM 775 C C . ASP A 1 101 ? -5.184 25.375 3.365 1 97.69 101 ASP A C 1
ATOM 777 O O . ASP A 1 101 ? -5.406 25.938 2.295 1 97.69 101 ASP A O 1
ATOM 781 N N . PHE A 1 102 ? -6.129 24.953 4.094 1 97 102 PHE A N 1
ATOM 782 C CA . PHE A 1 102 ? -7.508 24.891 3.627 1 97 102 PHE A CA 1
ATOM 783 C C . PHE A 1 102 ? -8.242 26.203 3.898 1 97 102 PHE A C 1
ATOM 785 O O . PHE A 1 102 ? -9.461 26.281 3.732 1 97 102 PHE A O 1
ATOM 792 N N . GLY A 1 103 ? -7.496 27.203 4.461 1 97.44 103 GLY A N 1
ATOM 793 C CA . GLY A 1 103 ? -8.039 28.531 4.637 1 97.44 103 GLY A CA 1
ATOM 794 C C . GLY A 1 103 ? -9.25 28.562 5.551 1 97.44 103 GLY A C 1
ATOM 795 O O . GLY A 1 103 ? -9.188 28.094 6.691 1 97.44 103 GLY A O 1
ATOM 796 N N . ASP A 1 104 ? -10.398 28.922 4.969 1 97 104 ASP A N 1
ATOM 797 C CA . ASP A 1 104 ? -11.625 29.141 5.734 1 97 104 ASP A CA 1
ATOM 798 C C . ASP A 1 104 ? -12.156 27.812 6.293 1 97 104 ASP A C 1
ATOM 800 O O . ASP A 1 104 ? -13.008 27.812 7.184 1 97 104 ASP A O 1
ATOM 804 N N . TRP A 1 105 ? -11.703 26.688 5.797 1 96.38 105 TRP A N 1
ATOM 805 C CA . TRP A 1 105 ? -12.227 25.391 6.207 1 96.38 105 TRP A CA 1
ATOM 806 C C . TRP A 1 105 ? -11.547 24.922 7.484 1 96.38 105 TRP A C 1
ATOM 808 O O . TRP A 1 105 ? -12.031 23.984 8.141 1 96.38 105 TRP A O 1
ATOM 818 N N . VAL A 1 106 ? -10.383 25.516 7.852 1 96.62 106 VAL A N 1
ATOM 819 C CA . VAL A 1 106 ? -9.633 25.109 9.039 1 96.62 106 VAL A CA 1
ATOM 820 C C . VAL A 1 106 ? -10.492 25.312 10.281 1 96.62 106 VAL A C 1
ATOM 822 O O . VAL A 1 106 ? -11.07 26.391 10.477 1 96.62 106 VAL A O 1
ATOM 825 N N . GLY A 1 107 ? -10.625 24.234 11.023 1 95.44 107 GLY A N 1
ATOM 826 C CA . GLY A 1 107 ? -11.375 24.312 12.273 1 95.44 107 GLY A CA 1
ATOM 827 C C . GLY A 1 107 ? -12.852 24.031 12.094 1 95.44 107 GLY A C 1
ATOM 828 O O . GLY A 1 107 ? -13.609 24.047 13.062 1 95.44 107 GLY A O 1
ATOM 829 N N . GLN A 1 108 ? -13.219 23.719 10.859 1 94.94 108 GLN A N 1
ATOM 830 C CA . GLN A 1 108 ? -14.625 23.422 10.594 1 94.94 108 GLN A CA 1
ATOM 831 C C . GLN A 1 108 ? -14.859 21.922 10.477 1 94.94 108 GLN A C 1
ATOM 833 O O . GLN A 1 108 ? -13.922 21.156 10.227 1 94.94 108 GLN A O 1
ATOM 838 N N . THR A 1 109 ? -16.062 21.531 10.703 1 92.88 109 THR A N 1
ATOM 839 C CA . THR A 1 109 ? -16.469 20.156 10.438 1 92.88 109 THR A CA 1
ATOM 840 C C . THR A 1 109 ? -16.828 19.984 8.961 1 92.88 109 THR A C 1
ATOM 842 O O . THR A 1 109 ? -17.125 20.953 8.266 1 92.88 109 THR A O 1
ATOM 845 N N . GLN A 1 110 ? -16.734 18.766 8.602 1 92.19 110 GLN A N 1
ATOM 846 C CA . GLN A 1 110 ? -17.141 18.469 7.227 1 92.19 110 GLN A CA 1
ATOM 847 C C . GLN A 1 110 ? -18.578 18.891 6.969 1 92.19 110 GLN A C 1
ATOM 849 O O . GLN A 1 110 ? -18.891 19.422 5.898 1 92.19 110 GLN A O 1
ATOM 854 N N . ALA A 1 111 ? -19.406 18.672 7.922 1 91.88 111 ALA A N 1
ATOM 855 C CA . ALA A 1 111 ? -20.812 19.031 7.809 1 91.88 111 ALA A CA 1
ATOM 856 C C . ALA A 1 111 ? -20.984 20.531 7.609 1 91.88 111 ALA A C 1
ATOM 858 O O . ALA A 1 111 ? -21.766 20.969 6.762 1 91.88 111 ALA A O 1
ATOM 859 N N . ALA A 1 112 ? -20.266 21.25 8.375 1 94.12 112 ALA A N 1
ATOM 860 C CA . ALA A 1 112 ? -20.328 22.719 8.266 1 94.12 112 ALA A CA 1
ATOM 861 C C . ALA A 1 112 ? -19.844 23.188 6.898 1 94.12 112 ALA A C 1
ATOM 863 O O . ALA A 1 112 ? -20.453 24.078 6.293 1 94.12 112 ALA A O 1
ATOM 864 N N . ILE A 1 113 ? -18.812 22.547 6.355 1 94.5 113 ILE A N 1
ATOM 865 C CA . ILE A 1 113 ? -18.25 22.891 5.059 1 94.5 113 ILE A CA 1
ATOM 866 C C . ILE A 1 113 ? -19.234 22.531 3.949 1 94.5 113 ILE A C 1
ATOM 868 O O . ILE A 1 113 ? -19.422 23.312 3.012 1 94.5 113 ILE A O 1
ATOM 872 N N . TRP A 1 114 ? -19.797 21.406 4.117 1 92.75 114 TRP A N 1
ATOM 873 C CA . TRP A 1 114 ? -20.797 20.969 3.145 1 92.75 114 TRP A CA 1
ATOM 874 C C . TRP A 1 114 ? -21.938 21.969 3.043 1 92.75 114 TRP A C 1
ATOM 876 O O . TRP A 1 114 ? -22.391 22.297 1.943 1 92.75 114 TRP A O 1
ATOM 886 N N . GLU A 1 115 ? -22.438 22.453 4.156 1 94.19 115 GLU A N 1
ATOM 887 C CA . GLU A 1 115 ? -23.531 23.422 4.199 1 94.19 115 GLU A CA 1
ATOM 888 C C . GLU A 1 115 ? -23.125 24.734 3.533 1 94.19 115 GLU A C 1
ATOM 890 O O . GLU A 1 115 ? -23.953 25.391 2.885 1 94.19 115 GLU A O 1
ATOM 895 N N . GLN A 1 116 ? -21.906 25.062 3.691 1 93.38 116 GLN A N 1
ATOM 896 C CA . GLN A 1 116 ? -21.391 26.312 3.141 1 93.38 116 GLN A CA 1
ATOM 897 C C . GLN A 1 116 ? -21.156 26.203 1.636 1 93.38 116 GLN A C 1
ATOM 899 O O . GLN A 1 116 ? -21.531 27.094 0.877 1 93.38 116 GLN A O 1
ATOM 904 N N . ASP A 1 117 ? -20.578 25.078 1.2 1 92.88 117 ASP A N 1
ATOM 905 C CA . ASP A 1 117 ? -20.219 24.922 -0.207 1 92.88 117 ASP A CA 1
ATOM 906 C C . ASP A 1 117 ? -20.031 23.453 -0.565 1 92.88 117 ASP A C 1
ATOM 908 O O . ASP A 1 117 ? -18.906 22.969 -0.665 1 92.88 117 ASP A O 1
ATOM 912 N N . ALA A 1 118 ? -21.047 22.812 -0.868 1 93 118 ALA A N 1
ATOM 913 C CA . ALA A 1 118 ? -21.016 21.391 -1.178 1 93 118 ALA A CA 1
ATOM 914 C C . ALA A 1 118 ? -20.25 21.125 -2.467 1 93 118 ALA A C 1
ATOM 916 O O . ALA A 1 118 ? -19.516 20.141 -2.564 1 93 118 ALA A O 1
ATOM 917 N N . GLN A 1 119 ? -20.391 21.953 -3.379 1 93.44 119 GLN A N 1
ATOM 918 C CA . GLN A 1 119 ? -19.766 21.766 -4.68 1 93.44 119 GLN A CA 1
ATOM 919 C C . GLN A 1 119 ? -18.234 21.828 -4.562 1 93.44 119 GLN A C 1
ATOM 921 O O . GLN A 1 119 ? -17.531 21 -5.156 1 93.44 119 GLN A O 1
ATOM 926 N N . LEU A 1 120 ? -17.797 22.766 -3.797 1 93.81 120 LEU A N 1
ATOM 927 C CA . LEU A 1 120 ? -16.344 22.906 -3.633 1 93.81 120 LEU A CA 1
ATOM 928 C C . LEU A 1 120 ? -15.773 21.719 -2.875 1 93.81 120 LEU A C 1
ATOM 930 O O . LEU A 1 120 ? -14.68 21.234 -3.199 1 93.81 120 LEU A O 1
ATOM 934 N N . LEU A 1 121 ? -16.484 21.281 -1.918 1 92.31 121 LEU A N 1
ATOM 935 C CA . LEU A 1 121 ? -16.047 20.094 -1.183 1 92.31 121 LEU A CA 1
ATOM 936 C C . LEU A 1 121 ? -15.977 18.875 -2.1 1 92.31 121 LEU A C 1
ATOM 938 O O . LEU A 1 121 ? -15.023 18.109 -2.041 1 92.31 121 LEU A O 1
ATOM 942 N N . GLN A 1 122 ? -16.906 18.703 -2.957 1 90.31 122 GLN A N 1
ATOM 943 C CA . GLN A 1 122 ? -16.922 17.594 -3.908 1 90.31 122 GLN A CA 1
ATOM 944 C C . GLN A 1 122 ? -15.75 17.703 -4.883 1 90.31 122 GLN A C 1
ATOM 946 O O . GLN A 1 122 ? -15.188 16.672 -5.289 1 90.31 122 GLN A O 1
ATOM 951 N N . GLN A 1 123 ? -15.43 18.891 -5.234 1 91.12 123 GLN A N 1
ATOM 952 C CA . GLN A 1 123 ? -14.305 19.109 -6.141 1 91.12 123 GLN A CA 1
ATOM 953 C C . GLN A 1 123 ? -13.008 18.562 -5.551 1 91.12 123 GLN A C 1
ATOM 955 O O . GLN A 1 123 ? -12.172 18.031 -6.273 1 91.12 123 GLN A O 1
ATOM 960 N N . LEU A 1 124 ? -12.852 18.766 -4.297 1 90.06 124 LEU A N 1
ATOM 961 C CA . LEU A 1 124 ? -11.664 18.25 -3.613 1 90.06 124 LEU A CA 1
ATOM 962 C C . LEU A 1 124 ? -11.508 16.75 -3.836 1 90.06 124 LEU A C 1
ATOM 964 O O . LEU A 1 124 ? -10.391 16.25 -3.971 1 90.06 124 LEU A O 1
ATOM 968 N N . TRP A 1 125 ? -12.586 16.078 -4.031 1 86.25 125 TRP A N 1
ATOM 969 C CA . TRP A 1 125 ? -12.562 14.625 -4.117 1 86.25 125 TRP A CA 1
ATOM 970 C C . TRP A 1 125 ? -12.57 14.164 -5.57 1 86.25 125 TRP A C 1
ATOM 972 O O . TRP A 1 125 ? -11.914 13.18 -5.922 1 86.25 125 TRP A O 1
ATOM 982 N N . TYR A 1 126 ? -13.211 14.914 -6.363 1 86.38 126 TYR A N 1
ATOM 983 C CA . TYR A 1 126 ? -13.453 14.422 -7.715 1 86.38 126 TYR A CA 1
ATOM 984 C C . TYR A 1 126 ? -12.5 15.078 -8.711 1 86.38 126 TYR A C 1
ATOM 986 O O . TYR A 1 126 ? -12.164 14.484 -9.742 1 86.38 126 TYR A O 1
ATOM 994 N N . GLN A 1 127 ? -12.094 16.312 -8.375 1 89 127 GLN A N 1
ATOM 995 C CA . GLN A 1 127 ? -11.172 17.047 -9.227 1 89 127 GLN A CA 1
ATOM 996 C C . GLN A 1 127 ? -10.148 17.812 -8.391 1 89 127 GLN A C 1
ATOM 998 O O . GLN A 1 127 ? -10.055 19.031 -8.492 1 89 127 GLN A O 1
ATOM 1003 N N . PRO A 1 128 ? -9.383 17.109 -7.766 1 91.19 128 PRO A N 1
ATOM 1004 C CA . PRO A 1 128 ? -8.531 17.766 -6.777 1 91.19 128 PRO A CA 1
ATOM 1005 C C . PRO A 1 128 ? -7.512 18.719 -7.41 1 91.19 128 PRO A C 1
ATOM 1007 O O . PRO A 1 128 ? -7.141 19.719 -6.805 1 91.19 128 PRO A O 1
ATOM 1010 N N . ARG A 1 129 ? -7.102 18.484 -8.562 1 90 129 ARG A N 1
ATOM 1011 C CA . ARG A 1 129 ? -6.055 19.312 -9.156 1 90 129 ARG A CA 1
ATOM 1012 C C . ARG A 1 129 ? -6.551 20.734 -9.391 1 90 129 ARG A C 1
ATOM 1014 O O . ARG A 1 129 ? -5.754 21.672 -9.453 1 90 129 ARG A O 1
ATOM 1021 N N . ARG A 1 130 ? -7.816 20.953 -9.5 1 92.5 130 ARG A N 1
ATOM 1022 C CA . ARG A 1 130 ? -8.398 22.266 -9.773 1 92.5 130 ARG A CA 1
ATOM 1023 C C . ARG A 1 130 ? -8.867 22.922 -8.484 1 92.5 130 ARG A C 1
ATOM 1025 O O . ARG A 1 130 ? -9.344 24.062 -8.508 1 92.5 130 ARG A O 1
ATOM 1032 N N . PHE A 1 131 ? -8.719 22.297 -7.465 1 95.88 131 PHE A N 1
ATOM 1033 C CA . PHE A 1 131 ? -9.242 22.766 -6.188 1 95.88 131 PHE A CA 1
ATOM 1034 C C . PHE A 1 131 ? -8.375 23.891 -5.633 1 95.88 131 PHE A C 1
ATOM 1036 O O . PHE A 1 131 ? -7.148 23.797 -5.637 1 95.88 131 PHE A O 1
ATOM 1043 N N . ILE A 1 132 ? -9.055 24.969 -5.184 1 96.62 132 ILE A N 1
ATOM 1044 C CA . ILE A 1 132 ? -8.438 26.062 -4.438 1 96.62 132 ILE A CA 1
ATOM 1045 C C . ILE A 1 132 ? -9.211 26.297 -3.141 1 96.62 132 ILE A C 1
ATOM 1047 O O . ILE A 1 132 ? -10.406 26.578 -3.166 1 96.62 132 ILE A O 1
ATOM 1051 N N . ALA A 1 133 ? -8.516 26.188 -2.072 1 96.56 133 ALA A N 1
ATOM 1052 C CA . ALA A 1 133 ? -9.164 26.406 -0.781 1 96.56 133 ALA A CA 1
ATOM 1053 C C . ALA A 1 133 ? -9.562 27.875 -0.615 1 96.56 133 ALA A C 1
ATOM 1055 O O . ALA A 1 133 ? -8.797 28.781 -0.966 1 96.56 133 ALA A O 1
ATOM 1056 N N . PRO A 1 134 ? -10.75 28.094 -0.095 1 96.88 134 PRO A N 1
ATOM 1057 C CA . PRO A 1 134 ? -11.141 29.484 0.137 1 96.88 134 PRO A CA 1
ATOM 1058 C C . PRO A 1 134 ? -10.188 30.219 1.075 1 96.88 134 PRO A C 1
ATOM 1060 O O . PRO A 1 134 ? -10.086 29.875 2.256 1 96.88 134 PRO A O 1
ATOM 1063 N N . HIS A 1 135 ? -9.438 31.281 0.497 1 97.62 135 HIS A N 1
ATOM 1064 C CA . HIS A 1 135 ? -8.43 32.062 1.205 1 97.62 135 HIS A CA 1
ATOM 1065 C C . HIS A 1 135 ? -7.305 31.172 1.723 1 97.62 135 HIS A C 1
ATOM 1067 O O . HIS A 1 135 ? -6.785 31.391 2.818 1 97.62 135 HIS A O 1
ATOM 1073 N N . GLY A 1 136 ? -7.086 30.109 0.954 1 97.69 136 GLY A N 1
ATOM 1074 C CA . GLY A 1 136 ? -6.039 29.156 1.296 1 97.69 136 GLY A CA 1
ATOM 1075 C C . GLY A 1 136 ? -5.156 28.781 0.117 1 97.69 136 GLY A C 1
ATOM 1076 O O . GLY A 1 136 ? -4.898 29.625 -0.753 1 97.69 136 GLY A O 1
ATOM 1077 N N . GLU A 1 137 ? -4.66 27.641 0.123 1 97.56 137 GLU A N 1
ATOM 1078 C CA . GLU A 1 137 ? -3.682 27.156 -0.844 1 97.56 137 GLU A CA 1
ATOM 1079 C C . GLU A 1 137 ? -4.367 26.469 -2.023 1 97.56 137 GLU A C 1
ATOM 1081 O O . GLU A 1 137 ? -5.414 25.844 -1.862 1 97.56 137 GLU A O 1
ATOM 1086 N N . ALA A 1 138 ? -3.803 26.625 -3.221 1 97.81 138 ALA A N 1
ATOM 1087 C CA . ALA A 1 138 ? -4.223 25.812 -4.367 1 97.81 138 ALA A CA 1
ATOM 1088 C C . ALA A 1 138 ? -3.611 24.422 -4.312 1 97.81 138 ALA A C 1
ATOM 1090 O O . ALA A 1 138 ? -2.451 24.25 -3.93 1 97.81 138 ALA A O 1
ATOM 1091 N N . MET A 1 139 ? -4.359 23.484 -4.758 1 97.62 139 MET A N 1
ATOM 1092 C CA . MET A 1 139 ? -3.869 22.109 -4.762 1 97.62 139 MET A CA 1
ATOM 1093 C C . MET A 1 139 ? -2.578 21.984 -5.566 1 97.62 139 MET A C 1
ATOM 1095 O O . MET A 1 139 ? -1.645 21.297 -5.152 1 97.62 139 MET A O 1
ATOM 1099 N N . GLU A 1 140 ? -2.494 22.609 -6.648 1 97.5 140 GLU A N 1
ATOM 1100 C CA . GLU A 1 140 ? -1.3 22.547 -7.484 1 97.5 140 GLU A CA 1
ATOM 1101 C C . GLU A 1 140 ? -0.072 23.047 -6.727 1 97.5 140 GLU A C 1
ATOM 1103 O O . GLU A 1 140 ? 1.013 22.484 -6.848 1 97.5 140 GLU A O 1
ATOM 1108 N N . ASP A 1 141 ? -0.247 24.094 -5.98 1 98.38 141 ASP A N 1
ATOM 1109 C CA . ASP A 1 141 ? 0.843 24.641 -5.176 1 98.38 141 ASP A CA 1
ATOM 1110 C C . ASP A 1 141 ? 1.232 23.688 -4.055 1 98.38 141 ASP A C 1
ATOM 1112 O O . ASP A 1 141 ? 2.418 23.5 -3.771 1 98.38 141 ASP A O 1
ATOM 1116 N N . PHE A 1 142 ? 0.198 23.141 -3.453 1 98.44 142 PHE A N 1
ATOM 1117 C CA . PHE A 1 142 ? 0.4 22.156 -2.404 1 98.44 142 PHE A CA 1
ATOM 1118 C C . PHE A 1 142 ? 1.209 20.969 -2.926 1 98.44 142 PHE A C 1
ATOM 1120 O O . PHE A 1 142 ? 2.223 20.594 -2.332 1 98.44 142 PHE A O 1
ATOM 1127 N N . ILE A 1 143 ? 0.825 20.422 -4.074 1 98.38 143 ILE A N 1
ATOM 1128 C CA . ILE A 1 143 ? 1.51 19.297 -4.691 1 98.38 143 ILE A CA 1
ATOM 1129 C C . ILE A 1 143 ? 2.943 19.688 -5.039 1 98.38 143 ILE A C 1
ATOM 1131 O O . ILE A 1 143 ? 3.883 18.938 -4.785 1 98.38 143 ILE A O 1
ATOM 1135 N N . ALA A 1 144 ? 3.1 20.875 -5.5 1 98.44 144 ALA A N 1
ATOM 1136 C CA . ALA A 1 144 ? 4.41 21.344 -5.938 1 98.44 144 ALA A CA 1
ATOM 1137 C C . ALA A 1 144 ? 5.379 21.453 -4.762 1 98.44 144 ALA A C 1
ATOM 1139 O O . ALA A 1 144 ? 6.523 21 -4.852 1 98.44 144 ALA A O 1
ATOM 1140 N N . ARG A 1 145 ? 4.934 22.016 -3.682 1 98.56 145 ARG A N 1
ATOM 1141 C CA . ARG A 1 145 ? 5.863 22.188 -2.566 1 98.56 145 ARG A CA 1
ATOM 1142 C C . ARG A 1 145 ? 6.203 20.844 -1.927 1 98.56 145 ARG A C 1
ATOM 1144 O O . ARG A 1 145 ? 7.332 20.641 -1.477 1 98.56 145 ARG A O 1
ATOM 1151 N N . VAL A 1 146 ? 5.254 19.953 -1.813 1 98.81 146 VAL A N 1
ATOM 1152 C CA . VAL A 1 146 ? 5.52 18.625 -1.263 1 98.81 146 VAL A CA 1
ATOM 1153 C C . VAL A 1 146 ? 6.504 17.875 -2.158 1 98.81 146 VAL A C 1
ATOM 1155 O O . VAL A 1 146 ? 7.438 17.234 -1.667 1 98.81 146 VAL A O 1
ATOM 1158 N N . ASN A 1 147 ? 6.309 17.969 -3.49 1 98.56 147 ASN A N 1
ATOM 1159 C CA . ASN A 1 147 ? 7.219 17.312 -4.426 1 98.56 147 ASN A CA 1
ATOM 1160 C C . ASN A 1 147 ? 8.633 17.859 -4.309 1 98.56 147 ASN A C 1
ATOM 1162 O O . ASN A 1 147 ? 9.609 17.109 -4.402 1 98.56 147 ASN A O 1
ATOM 1166 N N . GLN A 1 148 ? 8.703 19.141 -4.102 1 98.62 148 GLN A N 1
ATOM 1167 C CA . GLN A 1 148 ? 10.016 19.75 -3.904 1 98.62 148 GLN A CA 1
ATOM 1168 C C . GLN A 1 148 ? 10.695 19.219 -2.648 1 98.62 148 GLN A C 1
ATOM 1170 O O . GLN A 1 148 ? 11.875 18.859 -2.676 1 98.62 148 GLN A O 1
ATOM 1175 N N . ALA A 1 149 ? 9.984 19.172 -1.612 1 98.75 149 ALA A N 1
ATOM 1176 C CA . ALA A 1 149 ? 10.508 18.625 -0.355 1 98.75 149 ALA A CA 1
ATOM 1177 C C . ALA A 1 149 ? 10.914 17.172 -0.506 1 98.75 149 ALA A C 1
ATOM 1179 O O . ALA A 1 149 ? 11.969 16.766 -0.013 1 98.75 149 ALA A O 1
ATOM 1180 N N . TRP A 1 150 ? 10.086 16.406 -1.163 1 98.31 150 TRP A N 1
ATOM 1181 C CA . TRP A 1 150 ? 10.328 14.984 -1.401 1 98.31 150 TRP A CA 1
ATOM 1182 C C . TRP A 1 150 ? 11.633 14.773 -2.16 1 98.31 150 TRP A C 1
ATOM 1184 O O . TRP A 1 150 ? 12.461 13.945 -1.773 1 98.31 150 TRP A O 1
ATOM 1194 N N . MET A 1 151 ? 11.812 15.531 -3.172 1 97.12 151 MET A N 1
ATOM 1195 C CA . MET A 1 151 ? 13.023 15.414 -3.979 1 97.12 151 MET A CA 1
ATOM 1196 C C . MET A 1 151 ? 14.258 15.773 -3.16 1 97.12 151 MET A C 1
ATOM 1198 O O . MET A 1 151 ? 15.266 15.062 -3.207 1 97.12 151 MET A O 1
ATOM 1202 N N . GLN A 1 152 ? 14.141 16.844 -2.443 1 97.94 152 GLN A N 1
ATOM 1203 C CA . GLN A 1 152 ? 15.273 17.281 -1.628 1 97.94 152 GLN A CA 1
ATOM 1204 C C . GLN A 1 152 ? 15.586 16.266 -0.532 1 97.94 152 GLN A C 1
ATOM 1206 O O . GLN A 1 152 ? 16.75 16.016 -0.219 1 97.94 152 GLN A O 1
ATOM 1211 N N . LEU A 1 153 ? 14.57 15.695 0.03 1 97.5 153 LEU A N 1
ATOM 1212 C CA . LEU A 1 153 ? 14.719 14.688 1.08 1 97.5 153 LEU A CA 1
ATOM 1213 C C . LEU A 1 153 ? 15.562 13.516 0.594 1 97.5 153 LEU A C 1
ATOM 1215 O O . LEU A 1 153 ? 16.453 13.047 1.302 1 97.5 153 LEU A O 1
ATOM 1219 N N . GLN A 1 154 ? 15.312 13.039 -0.578 1 96.12 154 GLN A N 1
ATOM 1220 C CA . GLN A 1 154 ? 16.016 11.906 -1.156 1 96.12 154 GLN A CA 1
ATOM 1221 C C . GLN A 1 154 ? 17.5 12.211 -1.332 1 96.12 154 GLN A C 1
ATOM 1223 O O . GLN A 1 154 ? 18.359 11.344 -1.127 1 96.12 154 GLN A O 1
ATOM 1228 N N . THR A 1 155 ? 17.75 13.438 -1.692 1 95.25 155 THR A N 1
ATOM 1229 C CA . THR A 1 155 ? 19.125 13.859 -1.905 1 95.25 155 THR A CA 1
ATOM 1230 C C . THR A 1 155 ? 19.859 14.031 -0.573 1 95.25 155 THR A C 1
ATOM 1232 O O . THR A 1 155 ? 20.953 13.5 -0.381 1 95.25 155 THR A O 1
ATOM 1235 N N . ASP A 1 156 ? 19.234 14.672 0.33 1 97.19 156 ASP A N 1
ATOM 1236 C CA . ASP A 1 156 ? 19.859 15.047 1.596 1 97.19 156 ASP A CA 1
ATOM 1237 C C . ASP A 1 156 ? 20.125 13.812 2.455 1 97.19 156 ASP A C 1
ATOM 1239 O O . ASP A 1 156 ? 21.078 13.789 3.236 1 97.19 156 ASP A O 1
ATOM 1243 N N . TYR A 1 157 ? 19.328 12.766 2.252 1 97.19 157 TYR A N 1
ATOM 1244 C CA . TYR A 1 157 ? 19.422 11.625 3.156 1 97.19 157 TYR A CA 1
ATOM 1245 C C . TYR A 1 157 ? 19.672 10.336 2.385 1 97.19 157 TYR A C 1
ATOM 1247 O O . TYR A 1 157 ? 19.219 9.266 2.789 1 97.19 157 TYR A O 1
ATOM 1255 N N . ALA A 1 158 ? 20.359 10.445 1.277 1 96.12 158 ALA A N 1
ATOM 1256 C CA . ALA A 1 158 ? 20.672 9.297 0.429 1 96.12 158 ALA A CA 1
ATOM 1257 C C . ALA A 1 158 ? 21.328 8.172 1.235 1 96.12 158 ALA A C 1
ATOM 1259 O O . ALA A 1 158 ? 22.281 8.406 1.969 1 96.12 158 ALA A O 1
ATOM 1260 N N . GLY A 1 159 ? 20.703 6.973 1.154 1 96.75 159 GLY A N 1
ATOM 1261 C CA . GLY A 1 159 ? 21.266 5.789 1.786 1 96.75 159 GLY A CA 1
ATOM 1262 C C . GLY A 1 159 ? 20.859 5.641 3.24 1 96.75 159 GLY A C 1
ATOM 1263 O O . GLY A 1 159 ? 21.297 4.707 3.918 1 96.75 159 GLY A O 1
ATOM 1264 N N . GLN A 1 160 ? 19.984 6.52 3.734 1 97.88 160 GLN A N 1
ATOM 1265 C CA . GLN A 1 160 ? 19.594 6.531 5.145 1 97.88 160 GLN A CA 1
ATOM 1266 C C . GLN A 1 160 ? 18.141 6.105 5.32 1 97.88 160 GLN A C 1
ATOM 1268 O O . GLN A 1 160 ? 17.422 5.898 4.34 1 97.88 160 GLN A O 1
ATOM 1273 N N . ARG A 1 161 ? 17.797 5.883 6.547 1 98.38 161 ARG A N 1
ATOM 1274 C CA . ARG A 1 161 ? 16.406 5.652 6.938 1 98.38 161 ARG A CA 1
ATOM 1275 C C . ARG A 1 161 ? 15.828 6.875 7.637 1 98.38 161 ARG A C 1
ATOM 1277 O O . ARG A 1 161 ? 16.328 7.297 8.68 1 98.38 161 ARG A O 1
ATOM 1284 N N . VAL A 1 162 ? 14.766 7.418 7.031 1 98.81 162 VAL A N 1
ATOM 1285 C CA . VAL A 1 162 ? 14.234 8.688 7.523 1 98.81 162 VAL A CA 1
ATOM 1286 C C . VAL A 1 162 ? 12.75 8.523 7.852 1 98.81 162 VAL A C 1
ATOM 1288 O O . VAL A 1 162 ? 12 7.895 7.098 1 98.81 162 VAL A O 1
ATOM 1291 N N . LEU A 1 163 ? 12.328 9.047 8.992 1 98.88 163 LEU A N 1
ATOM 1292 C CA . LEU A 1 163 ? 10.914 9.148 9.336 1 98.88 163 LEU A CA 1
ATOM 1293 C C . LEU A 1 163 ? 10.391 10.555 9.078 1 98.88 163 LEU A C 1
ATOM 1295 O O . LEU A 1 163 ? 10.992 11.539 9.5 1 98.88 163 LEU A O 1
ATOM 1299 N N . VAL A 1 164 ? 9.344 10.625 8.367 1 98.94 164 VAL A N 1
ATOM 1300 C CA . VAL A 1 164 ? 8.648 11.891 8.172 1 98.94 164 VAL A CA 1
ATOM 1301 C C . VAL A 1 164 ? 7.273 11.836 8.828 1 98.94 164 VAL A C 1
ATOM 1303 O O . VAL A 1 164 ? 6.391 11.102 8.383 1 98.94 164 VAL A O 1
ATOM 1306 N N . LEU A 1 165 ? 7.094 12.523 9.914 1 98.94 165 LEU A N 1
ATOM 1307 C CA . LEU A 1 165 ? 5.785 12.664 10.547 1 98.94 165 LEU A CA 1
ATOM 1308 C C . LEU A 1 165 ? 4.98 13.781 9.875 1 98.94 165 LEU A C 1
ATOM 1310 O O . LEU A 1 165 ? 5.402 14.938 9.867 1 98.94 165 LEU A O 1
ATOM 1314 N N . THR A 1 166 ? 3.826 13.414 9.367 1 98.81 166 THR A N 1
ATOM 1315 C CA . THR A 1 166 ? 3.135 14.336 8.469 1 98.81 166 THR A CA 1
ATOM 1316 C C . THR A 1 166 ? 1.642 14.023 8.422 1 98.81 166 THR A C 1
ATOM 1318 O O . THR A 1 166 ? 1.062 13.586 9.414 1 98.81 166 THR A O 1
ATOM 1321 N N . HIS A 1 167 ? 0.999 14.336 7.289 1 98.38 167 HIS A N 1
ATOM 1322 C CA . HIS A 1 167 ? -0.454 14.297 7.156 1 98.38 167 HIS A CA 1
ATOM 1323 C C . HIS A 1 167 ? -0.878 13.453 5.961 1 98.38 167 HIS A C 1
ATOM 1325 O O . HIS A 1 167 ? -0.069 13.172 5.074 1 98.38 167 HIS A O 1
ATOM 1331 N N . ALA A 1 168 ? -2.104 13.07 5.953 1 97.5 168 ALA A N 1
ATOM 1332 C CA . ALA A 1 168 ? -2.631 12.188 4.914 1 97.5 168 ALA A CA 1
ATOM 1333 C C . ALA A 1 168 ? -2.469 12.812 3.531 1 97.5 168 ALA A C 1
ATOM 1335 O O . ALA A 1 168 ? -2.062 12.133 2.584 1 97.5 168 ALA A O 1
ATOM 1336 N N . GLY A 1 169 ? -2.824 14.102 3.41 1 97.25 169 GLY A N 1
ATOM 1337 C CA . GLY A 1 169 ? -2.697 14.758 2.121 1 97.25 169 GLY A CA 1
ATOM 1338 C C . GLY A 1 169 ? -1.281 14.742 1.578 1 97.25 169 GLY A C 1
ATOM 1339 O O . GLY A 1 169 ? -1.074 14.547 0.379 1 97.25 169 GLY A O 1
ATOM 1340 N N . VAL A 1 170 ? -0.341 14.969 2.424 1 98.69 170 VAL A N 1
ATOM 1341 C CA . VAL A 1 170 ? 1.069 14.945 2.049 1 98.69 170 VAL A CA 1
ATOM 1342 C C . VAL A 1 170 ? 1.46 13.547 1.591 1 98.69 170 VAL A C 1
ATOM 1344 O O . VAL A 1 170 ? 2.107 13.383 0.554 1 98.69 170 VAL A O 1
ATOM 1347 N N . MET A 1 171 ? 1.028 12.578 2.322 1 98.75 171 MET A N 1
ATOM 1348 C CA . MET A 1 171 ? 1.332 11.195 1.99 1 98.75 171 MET A CA 1
ATOM 1349 C C . MET A 1 171 ? 0.757 10.82 0.627 1 98.75 171 MET A C 1
ATOM 1351 O O . MET A 1 171 ? 1.388 10.094 -0.14 1 98.75 171 MET A O 1
ATOM 1355 N N . ARG A 1 172 ? -0.377 11.344 0.321 1 98 172 ARG A N 1
ATOM 1356 C CA . ARG A 1 172 ? -1.013 11.07 -0.964 1 98 172 ARG A CA 1
ATOM 1357 C C . ARG A 1 172 ? -0.205 11.664 -2.113 1 98 172 ARG A C 1
ATOM 1359 O O . ARG A 1 172 ? -0.081 11.055 -3.174 1 98 172 ARG A O 1
ATOM 1366 N N . VAL A 1 173 ? 0.334 12.828 -1.921 1 98.38 173 VAL A N 1
ATOM 1367 C CA . VAL A 1 173 ? 1.17 13.445 -2.945 1 98.38 173 VAL A CA 1
ATOM 1368 C C . VAL A 1 173 ? 2.395 12.578 -3.209 1 98.38 173 VAL A C 1
ATOM 1370 O O . VAL A 1 173 ? 2.727 12.297 -4.363 1 98.38 173 VAL A O 1
ATOM 1373 N N . VAL A 1 174 ? 3.01 12.133 -2.156 1 98.75 174 VAL A N 1
ATOM 1374 C CA . VAL A 1 174 ? 4.223 11.328 -2.289 1 98.75 174 VAL A CA 1
ATOM 1375 C C . VAL A 1 174 ? 3.885 9.984 -2.941 1 98.75 174 VAL A C 1
ATOM 1377 O O . VAL A 1 174 ? 4.602 9.523 -3.832 1 98.75 174 VAL A O 1
ATOM 1380 N N . LEU A 1 175 ? 2.807 9.375 -2.521 1 98.5 175 LEU A N 1
ATOM 1381 C CA . LEU A 1 175 ? 2.375 8.117 -3.113 1 98.5 175 LEU A CA 1
ATOM 1382 C C . LEU A 1 175 ? 2.152 8.266 -4.613 1 98.5 175 LEU A C 1
ATOM 1384 O O . LEU A 1 175 ? 2.582 7.414 -5.398 1 98.5 175 LEU A O 1
ATOM 1388 N N . ALA A 1 176 ? 1.447 9.344 -4.969 1 97.69 176 ALA A N 1
ATOM 1389 C CA . ALA A 1 176 ? 1.195 9.594 -6.383 1 97.69 176 ALA A CA 1
ATOM 1390 C C . ALA A 1 176 ? 2.502 9.719 -7.16 1 97.69 176 ALA A C 1
ATOM 1392 O O . ALA A 1 176 ? 2.625 9.203 -8.273 1 97.69 176 ALA A O 1
ATOM 1393 N N . LYS A 1 177 ? 3.441 10.367 -6.562 1 97.62 177 LYS A N 1
ATOM 1394 C CA . LYS A 1 177 ? 4.746 10.562 -7.195 1 97.62 177 LYS A CA 1
ATOM 1395 C C . LYS A 1 177 ? 5.492 9.242 -7.332 1 97.62 177 LYS A C 1
ATOM 1397 O O . LYS A 1 177 ? 5.98 8.906 -8.414 1 97.62 177 LYS A O 1
ATOM 1402 N N . VAL A 1 178 ? 5.535 8.477 -6.285 1 97.75 178 VAL A N 1
ATOM 1403 C CA . VAL A 1 178 ? 6.293 7.227 -6.215 1 97.75 178 VAL A CA 1
ATOM 1404 C C . VAL A 1 178 ? 5.715 6.215 -7.199 1 97.75 178 VAL A C 1
ATOM 1406 O O . VAL A 1 178 ? 6.461 5.5 -7.875 1 97.75 178 VAL A O 1
ATOM 1409 N N . LEU A 1 179 ? 4.434 6.203 -7.301 1 97.38 179 LEU A N 1
ATOM 1410 C CA . LEU A 1 179 ? 3.768 5.211 -8.133 1 97.38 179 LEU A CA 1
ATOM 1411 C C . LEU A 1 179 ? 3.555 5.738 -9.547 1 97.38 179 LEU A C 1
ATOM 1413 O O . LEU A 1 179 ? 3.082 5.012 -10.422 1 97.38 179 LEU A O 1
ATOM 1417 N N . ASP A 1 180 ? 3.9 7.008 -9.758 1 95.94 180 ASP A N 1
ATOM 1418 C CA . ASP A 1 180 ? 3.719 7.688 -11.039 1 95.94 180 ASP A CA 1
ATOM 1419 C C . ASP A 1 180 ? 2.264 7.617 -11.492 1 95.94 180 ASP A C 1
ATOM 1421 O O . ASP A 1 180 ? 1.979 7.168 -12.609 1 95.94 180 ASP A O 1
ATOM 1425 N N . ILE A 1 181 ? 1.405 8.047 -10.648 1 96.38 181 ILE A N 1
ATOM 1426 C CA . ILE A 1 181 ? -0.027 8.062 -10.922 1 96.38 181 ILE A CA 1
ATOM 1427 C C . ILE A 1 181 ? -0.6 9.445 -10.633 1 96.38 181 ILE A C 1
ATOM 1429 O O . ILE A 1 181 ? 0.065 10.281 -10.016 1 96.38 181 ILE A O 1
ATOM 1433 N N . LEU A 1 182 ? -1.829 9.68 -11.102 1 94.25 182 LEU A N 1
ATOM 1434 C CA . LEU A 1 182 ? -2.504 10.938 -10.812 1 94.25 182 LEU A CA 1
ATOM 1435 C C . LEU A 1 182 ? -2.865 11.039 -9.336 1 94.25 182 LEU A C 1
ATOM 1437 O O . LEU A 1 182 ? -3.215 10.039 -8.703 1 94.25 182 LEU A O 1
ATOM 1441 N N . TYR A 1 183 ? -2.857 12.219 -8.812 1 95.25 183 TYR A N 1
ATOM 1442 C CA . TYR A 1 183 ? -3.178 12.461 -7.41 1 95.25 183 TYR A CA 1
ATOM 1443 C C . TYR A 1 183 ? -4.516 11.836 -7.039 1 95.25 183 TYR A C 1
ATOM 1445 O O . TYR A 1 183 ? -4.652 11.234 -5.969 1 95.25 183 TYR A O 1
ATOM 1453 N N . GLN A 1 184 ? -5.461 11.938 -7.922 1 93.56 184 GLN A N 1
ATOM 1454 C CA . GLN A 1 184 ? -6.812 11.461 -7.648 1 93.56 184 GLN A CA 1
ATOM 1455 C C . GLN A 1 184 ? -6.816 9.961 -7.355 1 93.56 184 GLN A C 1
ATOM 1457 O O . GLN A 1 184 ? -7.637 9.477 -6.574 1 93.56 184 GLN A O 1
ATOM 1462 N N . LYS A 1 185 ? -5.895 9.211 -7.969 1 94.75 185 LYS A N 1
ATOM 1463 C CA . LYS A 1 185 ? -5.816 7.766 -7.766 1 94.75 185 LYS A CA 1
ATOM 1464 C C . LYS A 1 185 ? -5.34 7.434 -6.355 1 94.75 185 LYS A C 1
ATOM 1466 O O . LYS A 1 185 ? -5.641 6.359 -5.828 1 94.75 185 LYS A O 1
ATOM 1471 N N . SER A 1 186 ? -4.613 8.367 -5.742 1 95.38 186 SER A N 1
ATOM 1472 C CA . SER A 1 186 ? -4.117 8.148 -4.387 1 95.38 186 SER A CA 1
ATOM 1473 C C . SER A 1 186 ? -5.254 8.148 -3.375 1 95.38 186 SER A C 1
ATOM 1475 O O . SER A 1 186 ? -5.086 7.695 -2.24 1 95.38 186 SER A O 1
ATOM 1477 N N . LEU A 1 187 ? -6.395 8.609 -3.807 1 94.06 187 LEU A N 1
ATOM 1478 C CA . LEU A 1 187 ? -7.551 8.641 -2.916 1 94.06 187 LEU A CA 1
ATOM 1479 C C . LEU A 1 187 ? -8.062 7.234 -2.635 1 94.06 187 LEU A C 1
ATOM 1481 O O . LEU A 1 187 ? -8.836 7.023 -1.702 1 94.06 187 LEU A O 1
ATOM 1485 N N . HIS A 1 188 ? -7.582 6.234 -3.375 1 95.69 188 HIS A N 1
ATOM 1486 C CA . HIS A 1 188 ? -7.945 4.84 -3.156 1 95.69 188 HIS A CA 1
ATOM 1487 C C . HIS A 1 188 ? -7.121 4.227 -2.027 1 95.69 188 HIS A C 1
ATOM 1489 O O . HIS A 1 188 ? -7.375 3.094 -1.615 1 95.69 188 HIS A O 1
ATOM 1495 N N . PHE A 1 189 ? -6.176 4.93 -1.513 1 97.75 189 PHE A N 1
ATOM 1496 C CA . PHE A 1 189 ? -5.43 4.5 -0.337 1 97.75 189 PHE A CA 1
ATOM 1497 C C . PHE A 1 189 ? -6.125 4.953 0.941 1 97.75 189 PHE A C 1
ATOM 1499 O O . PHE A 1 189 ? -6.418 6.137 1.108 1 97.75 189 PHE A O 1
ATOM 1506 N N . GLU A 1 190 ? -6.371 4.039 1.748 1 97.19 190 GLU A N 1
ATOM 1507 C CA . GLU A 1 190 ? -6.793 4.441 3.086 1 97.19 190 GLU A CA 1
ATOM 1508 C C . GLU A 1 190 ? -5.594 4.785 3.965 1 97.19 190 GLU A C 1
ATOM 1510 O O . GLU A 1 190 ? -4.617 4.031 4.012 1 97.19 190 GLU A O 1
ATOM 1515 N N . ILE A 1 191 ? -5.672 5.949 4.559 1 97.38 191 ILE A N 1
ATOM 1516 C CA . ILE A 1 191 ? -4.594 6.402 5.434 1 97.38 191 ILE A CA 1
ATOM 1517 C C . ILE A 1 191 ? -5.16 6.777 6.801 1 97.38 191 ILE A C 1
ATOM 1519 O O . ILE A 1 191 ? -5.719 7.867 6.969 1 97.38 191 ILE A O 1
ATOM 1523 N N . GLY A 1 192 ? -4.973 5.879 7.773 1 96.25 192 GLY A N 1
ATOM 1524 C CA . GLY A 1 192 ? -5.465 6.125 9.117 1 96.25 192 GLY A CA 1
ATOM 1525 C C . GLY A 1 192 ? -4.465 6.859 9.992 1 96.25 192 GLY A C 1
ATOM 1526 O O . GLY A 1 192 ? -3.32 7.078 9.586 1 96.25 192 GLY A O 1
ATOM 1527 N N . TYR A 1 193 ? -4.941 7.246 11.156 1 96.81 193 TYR A N 1
ATOM 1528 C CA . TYR A 1 193 ? -4.059 7.883 12.125 1 96.81 193 TYR A CA 1
ATOM 1529 C C . TYR A 1 193 ? -2.932 6.941 12.539 1 96.81 193 TYR A C 1
ATOM 1531 O O . TYR A 1 193 ? -3.154 5.746 12.734 1 96.81 193 TYR A O 1
ATOM 1539 N N . ALA A 1 194 ? -1.74 7.477 12.555 1 98.06 194 ALA A N 1
ATOM 1540 C CA . ALA A 1 194 ? -0.549 6.773 13.023 1 98.06 194 ALA A CA 1
ATOM 1541 C C . ALA A 1 194 ? -0.27 5.535 12.18 1 98.06 194 ALA A C 1
ATOM 1543 O O . ALA A 1 194 ? 0.213 4.523 12.695 1 98.06 194 ALA A O 1
ATOM 1544 N N . GLN A 1 195 ? -0.653 5.566 10.977 1 97.31 195 GLN A N 1
ATOM 1545 C CA . GLN A 1 195 ? -0.305 4.496 10.047 1 97.31 195 GLN A CA 1
ATOM 1546 C C . GLN A 1 195 ? 0.906 4.875 9.203 1 97.31 195 GLN A C 1
ATOM 1548 O O . GLN A 1 195 ? 1.035 6.027 8.773 1 97.31 195 GLN A O 1
ATOM 1553 N N . LEU A 1 196 ? 1.683 3.883 8.945 1 97.94 196 LEU A N 1
ATOM 1554 C CA . LEU A 1 196 ? 2.979 4.098 8.312 1 97.94 196 LEU A CA 1
ATOM 1555 C C . LEU A 1 196 ? 2.967 3.605 6.871 1 97.94 196 LEU A C 1
ATOM 1557 O O . LEU A 1 196 ? 2.426 2.537 6.582 1 97.94 196 LEU A O 1
ATOM 1561 N N . THR A 1 197 ? 3.477 4.371 5.949 1 98.69 197 THR A N 1
ATOM 1562 C CA . THR A 1 197 ? 3.807 3.982 4.582 1 98.69 197 THR A CA 1
ATOM 1563 C C . THR A 1 197 ? 5.316 4 4.363 1 98.69 197 THR A C 1
ATOM 1565 O O . THR A 1 197 ? 5.984 4.988 4.68 1 98.69 197 THR A O 1
ATOM 1568 N N . ARG A 1 198 ? 5.852 2.932 3.877 1 98.69 198 ARG A N 1
ATOM 1569 C CA . ARG A 1 198 ? 7.293 2.805 3.701 1 98.69 198 ARG A CA 1
ATOM 1570 C C . ARG A 1 198 ? 7.664 2.807 2.221 1 98.69 198 ARG A C 1
ATOM 1572 O O . ARG A 1 198 ? 7.148 2 1.445 1 98.69 198 ARG A O 1
ATOM 1579 N N . ILE A 1 199 ? 8.555 3.691 1.867 1 98.62 199 ILE A N 1
ATOM 1580 C CA . ILE A 1 199 ? 9.039 3.836 0.5 1 98.62 199 ILE A CA 1
ATOM 1581 C C . ILE A 1 199 ? 10.539 3.561 0.455 1 98.62 199 ILE A C 1
ATOM 1583 O O . ILE A 1 199 ? 11.281 4 1.335 1 98.62 199 ILE A O 1
ATOM 1587 N N . ARG A 1 200 ? 10.977 2.863 -0.507 1 98.12 200 ARG A N 1
ATOM 1588 C CA . ARG A 1 200 ? 12.398 2.625 -0.759 1 98.12 200 ARG A CA 1
ATOM 1589 C C . ARG A 1 200 ? 12.836 3.27 -2.068 1 98.12 200 ARG A C 1
ATOM 1591 O O . ARG A 1 200 ? 12.164 3.131 -3.092 1 98.12 200 ARG A O 1
ATOM 1598 N N . ILE A 1 201 ? 13.867 3.975 -2.01 1 97 201 ILE A N 1
ATOM 1599 C CA . ILE A 1 201 ? 14.469 4.598 -3.186 1 97 201 ILE A CA 1
ATOM 1600 C C . ILE A 1 201 ? 15.836 3.975 -3.459 1 97 201 ILE A C 1
ATOM 1602 O O . ILE A 1 201 ? 16.75 4.074 -2.633 1 97 201 ILE A O 1
ATOM 1606 N N . TYR A 1 202 ? 15.961 3.475 -4.582 1 94.56 202 TYR A N 1
ATOM 1607 C CA . TYR A 1 202 ? 17.203 2.811 -4.957 1 94.56 202 TYR A CA 1
ATOM 1608 C C . TYR A 1 202 ? 18.188 3.795 -5.586 1 94.56 202 TYR A C 1
ATOM 1610 O O . TYR A 1 202 ? 17.781 4.863 -6.051 1 94.56 202 TYR A O 1
ATOM 1618 N N . PRO A 1 203 ? 19.438 3.445 -5.613 1 90.56 203 PRO A N 1
ATOM 1619 C CA . PRO A 1 203 ? 20.469 4.359 -6.125 1 90.56 203 PRO A CA 1
ATOM 1620 C C . PRO A 1 203 ? 20.234 4.75 -7.582 1 90.56 203 PRO A C 1
ATOM 1622 O O . PRO A 1 203 ? 20.656 5.824 -8.016 1 90.56 203 PRO A O 1
ATOM 1625 N N . ASP A 1 204 ? 19.531 3.973 -8.305 1 87.38 204 ASP A N 1
ATOM 1626 C CA . ASP A 1 204 ? 19.281 4.285 -9.711 1 87.38 204 ASP A CA 1
ATOM 1627 C C . ASP A 1 204 ? 18.094 5.23 -9.859 1 87.38 204 ASP A C 1
ATOM 1629 O O . ASP A 1 204 ? 17.719 5.59 -10.977 1 87.38 204 ASP A O 1
ATOM 1633 N N . GLY A 1 205 ? 17.469 5.57 -8.742 1 88.44 205 GLY A N 1
ATOM 1634 C CA . GLY A 1 205 ? 16.406 6.555 -8.781 1 88.44 205 GLY A CA 1
ATOM 1635 C C . GLY A 1 205 ? 15.023 5.938 -8.734 1 88.44 205 GLY A C 1
ATOM 1636 O O . GLY A 1 205 ? 14.023 6.645 -8.562 1 88.44 205 GLY A O 1
ATOM 1637 N N . ILE A 1 206 ? 14.984 4.648 -8.859 1 91.19 206 ILE A N 1
ATOM 1638 C CA . ILE A 1 206 ? 13.695 3.977 -8.828 1 91.19 206 ILE A CA 1
ATOM 1639 C C . ILE A 1 206 ? 13.172 3.93 -7.391 1 91.19 206 ILE A C 1
ATOM 1641 O O . ILE A 1 206 ? 13.914 3.604 -6.461 1 91.19 206 ILE A O 1
ATOM 1645 N N . ALA A 1 207 ? 11.93 4.328 -7.293 1 96.19 207 ALA A N 1
ATOM 1646 C CA . ALA A 1 207 ? 11.258 4.273 -5.996 1 96.19 207 ALA A CA 1
ATOM 1647 C C . ALA A 1 207 ? 10.195 3.176 -5.973 1 96.19 207 ALA A C 1
ATOM 1649 O O . ALA A 1 207 ? 9.516 2.943 -6.973 1 96.19 207 ALA A O 1
ATOM 1650 N N . SER A 1 208 ? 10.062 2.516 -4.84 1 97.5 208 SER A N 1
ATOM 1651 C CA . SER A 1 208 ? 9.07 1.456 -4.68 1 97.5 208 SER A CA 1
ATOM 1652 C C . SER A 1 208 ? 8.305 1.611 -3.371 1 97.5 208 SER A C 1
ATOM 1654 O O . SER A 1 208 ? 8.836 2.141 -2.393 1 97.5 208 SER A O 1
ATOM 1656 N N . LEU A 1 209 ? 7.062 1.213 -3.449 1 98.56 209 LEU A N 1
ATOM 1657 C CA . LEU A 1 209 ? 6.266 1.09 -2.234 1 98.56 209 LEU A CA 1
ATOM 1658 C C . LEU A 1 209 ? 6.5 -0.26 -1.565 1 98.56 209 LEU A C 1
ATOM 1660 O O . LEU A 1 209 ? 6.141 -1.303 -2.117 1 98.56 209 LEU A O 1
ATOM 1664 N N . VAL A 1 210 ? 7.043 -0.237 -0.361 1 97.88 210 VAL A N 1
ATOM 1665 C CA . VAL A 1 210 ? 7.383 -1.44 0.391 1 97.88 210 VAL A CA 1
ATOM 1666 C C . VAL A 1 210 ? 6.203 -1.845 1.274 1 97.88 210 VAL A C 1
ATOM 1668 O O . VAL A 1 210 ? 5.902 -3.033 1.412 1 97.88 210 VAL A O 1
ATOM 1671 N N . GLY A 1 211 ? 5.594 -0.835 1.812 1 98.25 211 GLY A N 1
ATOM 1672 C CA . GLY A 1 211 ? 4.48 -1.074 2.715 1 98.25 211 GLY A CA 1
ATOM 1673 C C . GLY A 1 211 ? 3.529 0.104 2.814 1 98.25 211 GLY A C 1
ATOM 1674 O O . GLY A 1 211 ? 3.932 1.252 2.615 1 98.25 211 GLY A O 1
ATOM 1675 N N . HIS A 1 212 ? 2.338 -0.135 3.127 1 98.5 212 HIS A N 1
ATOM 1676 C CA . HIS A 1 212 ? 1.273 0.831 3.373 1 98.5 212 HIS A CA 1
ATOM 1677 C C . HIS A 1 212 ? 0.307 0.324 4.438 1 98.5 212 HIS A C 1
ATOM 1679 O O . HIS A 1 212 ? -0.039 -0.859 4.457 1 98.5 212 HIS A O 1
ATOM 1685 N N . GLY A 1 213 ? -0.154 1.26 5.285 1 97.31 213 GLY A N 1
ATOM 1686 C CA . GLY A 1 213 ? -1.058 0.847 6.348 1 97.31 213 GLY A CA 1
ATOM 1687 C C . GLY A 1 213 ? -0.387 -0.012 7.402 1 97.31 213 GLY A C 1
ATOM 1688 O O . GLY A 1 213 ? -1.03 -0.863 8.016 1 97.31 213 GLY A O 1
ATOM 1689 N N . LEU A 1 214 ? 0.919 0.114 7.543 1 92.94 214 LEU A N 1
ATOM 1690 C CA . LEU A 1 214 ? 1.673 -0.654 8.531 1 92.94 214 LEU A CA 1
ATOM 1691 C C . LEU A 1 214 ? 1.348 -0.191 9.945 1 92.94 214 LEU A C 1
ATOM 1693 O O . LEU A 1 214 ? 1.419 1.004 10.242 1 92.94 214 LEU A O 1
ATOM 1697 N N . PRO A 1 215 ? 1.041 -1.138 10.781 1 88.88 215 PRO A N 1
ATOM 1698 C CA . PRO A 1 215 ? 0.692 -0.751 12.148 1 88.88 215 PRO A CA 1
ATOM 1699 C C . PRO A 1 215 ? 1.916 -0.403 12.992 1 88.88 215 PRO A C 1
ATOM 1701 O O . PRO A 1 215 ? 1.788 0.246 14.031 1 88.88 215 PRO A O 1
ATOM 1704 N N . GLN A 1 216 ? 3.062 -0.895 12.57 1 88.44 216 GLN A N 1
ATOM 1705 C CA . GLN A 1 216 ? 4.316 -0.614 13.266 1 88.44 216 GLN A CA 1
ATOM 1706 C C . GLN A 1 216 ? 5.484 -0.562 12.281 1 88.44 216 GLN A C 1
ATOM 1708 O O . GLN A 1 216 ? 5.453 -1.207 11.234 1 88.44 216 GLN A O 1
ATOM 1713 N N . ALA A 1 217 ? 6.488 0.183 12.734 1 87.12 217 ALA A N 1
ATOM 1714 C CA . ALA A 1 217 ? 7.684 0.336 11.914 1 87.12 217 ALA A CA 1
ATOM 1715 C C . ALA A 1 217 ? 8.477 -0.967 11.852 1 87.12 217 ALA A C 1
ATOM 1717 O O . ALA A 1 217 ? 8.469 -1.755 12.797 1 87.12 217 ALA A O 1
ATOM 1718 N N . MET B 1 1 ? -7.773 16.297 6.355 1 54.59 1 MET B N 1
ATOM 1719 C CA . MET B 1 1 ? -8.594 15.766 5.273 1 54.59 1 MET B CA 1
ATOM 1720 C C . MET B 1 1 ? -9.234 14.438 5.676 1 54.59 1 MET B C 1
ATOM 1722 O O . MET B 1 1 ? -8.656 13.68 6.449 1 54.59 1 MET B O 1
ATOM 1726 N N . PRO B 1 2 ? -10.492 14.375 5.375 1 49.38 2 PRO B N 1
ATOM 1727 C CA . PRO B 1 2 ? -11.148 13.148 5.832 1 49.38 2 PRO B CA 1
ATOM 1728 C C . PRO B 1 2 ? -10.453 11.883 5.34 1 49.38 2 PRO B C 1
ATOM 1730 O O . PRO B 1 2 ? -9.828 11.891 4.281 1 49.38 2 PRO B O 1
ATOM 1733 N N . THR B 1 3 ? -10.266 10.969 6.234 1 51.97 3 THR B N 1
ATOM 1734 C CA . THR B 1 3 ? -9.625 9.672 6 1 51.97 3 THR B CA 1
ATOM 1735 C C . THR B 1 3 ? -10.367 8.891 4.922 1 51.97 3 THR B C 1
ATOM 1737 O O . THR B 1 3 ? -9.773 8.055 4.238 1 51.97 3 THR B O 1
ATOM 1740 N N . ASP B 1 4 ? -11.828 9.055 4.93 1 50.94 4 ASP B N 1
ATOM 1741 C CA . ASP B 1 4 ? -12.648 8.141 4.145 1 50.94 4 ASP B CA 1
ATOM 1742 C C . ASP B 1 4 ? -13.586 8.906 3.209 1 50.94 4 ASP B C 1
ATOM 1744 O O . ASP B 1 4 ? -14.266 9.844 3.635 1 50.94 4 ASP B O 1
ATOM 1748 N N . ARG B 1 5 ? -13.461 8.664 1.938 1 49.41 5 ARG B N 1
ATOM 1749 C CA . ARG B 1 5 ? -14.375 9.203 0.941 1 49.41 5 ARG B CA 1
ATOM 1750 C C . ARG B 1 5 ? -15.828 9 1.37 1 49.41 5 ARG B C 1
ATOM 1752 O O . ARG B 1 5 ? -16.734 9.672 0.861 1 49.41 5 ARG B O 1
ATOM 1759 N N . GLN B 1 6 ? -16.078 7.934 2.014 1 46.47 6 GLN B N 1
ATOM 1760 C CA . GLN B 1 6 ? -17.469 7.555 2.248 1 46.47 6 GLN B CA 1
ATOM 1761 C C . GLN B 1 6 ? -18.25 8.695 2.9 1 46.47 6 GLN B C 1
ATOM 1763 O O . GLN B 1 6 ? -19.453 8.82 2.709 1 46.47 6 GLN B O 1
ATOM 1768 N N . ASN B 1 7 ? -17.5 9.555 3.566 1 45.44 7 ASN B N 1
ATOM 1769 C CA . ASN B 1 7 ? -18.312 10.484 4.359 1 45.44 7 ASN B CA 1
ATOM 1770 C C . ASN B 1 7 ? -18.828 11.641 3.508 1 45.44 7 ASN B C 1
ATOM 1772 O O . ASN B 1 7 ? -19.703 12.391 3.943 1 45.44 7 ASN B O 1
ATOM 1776 N N . VAL B 1 8 ? -18.375 11.844 2.354 1 47.31 8 VAL B N 1
ATOM 1777 C CA . VAL B 1 8 ? -18.797 13.055 1.656 1 47.31 8 VAL B CA 1
ATOM 1778 C C . VAL B 1 8 ? -20.156 12.805 0.996 1 47.31 8 VAL B C 1
ATOM 1780 O O . VAL B 1 8 ? -20.922 13.75 0.76 1 47.31 8 VAL B O 1
ATOM 1783 N N . ASN B 1 9 ? -20.297 11.617 0.379 1 42.66 9 ASN B N 1
ATOM 1784 C CA . ASN B 1 9 ? -21.547 11.383 -0.346 1 42.66 9 ASN B CA 1
ATOM 1785 C C . ASN B 1 9 ? -22.734 11.242 0.604 1 42.66 9 ASN B C 1
ATOM 1787 O O . ASN B 1 9 ? -23.859 11.008 0.167 1 42.66 9 ASN B O 1
ATOM 1791 N N . ASN B 1 10 ? -22.453 10.984 1.805 1 39.44 10 ASN B N 1
ATOM 1792 C CA . ASN B 1 10 ? -23.688 10.859 2.586 1 39.44 10 ASN B CA 1
ATOM 1793 C C . ASN B 1 10 ? -24.422 12.195 2.689 1 39.44 10 ASN B C 1
ATOM 1795 O O . ASN B 1 10 ? -24.094 13.016 3.553 1 39.44 10 ASN B O 1
ATOM 1799 N N . GLY B 1 11 ? -24.719 12.859 1.7 1 37.81 11 GLY B N 1
ATOM 1800 C CA . GLY B 1 11 ? -25.875 13.719 1.861 1 37.81 11 GLY B CA 1
ATOM 1801 C C . GLY B 1 11 ? -26.938 13.148 2.795 1 37.81 11 GLY B C 1
ATOM 1802 O O . GLY B 1 11 ? -26.938 11.945 3.072 1 37.81 11 GLY B O 1
ATOM 1803 N N . MET B 1 12 ? -27.719 14.109 3.637 1 36.5 12 MET B N 1
ATOM 1804 C CA . MET B 1 12 ? -28.781 13.906 4.609 1 36.5 12 MET B CA 1
ATOM 1805 C C . MET B 1 12 ? -29.859 12.969 4.059 1 36.5 12 MET B C 1
ATOM 1807 O O . MET B 1 12 ? -31.047 13.297 4.074 1 36.5 12 MET B O 1
ATOM 1811 N N . THR B 1 13 ? -29.844 12.461 2.836 1 35.69 13 THR B N 1
ATOM 1812 C CA . THR B 1 13 ? -31.109 11.797 2.549 1 35.69 13 THR B CA 1
ATOM 1813 C C . THR B 1 13 ? -31.375 10.68 3.553 1 35.69 13 THR B C 1
ATOM 1815 O O . THR B 1 13 ? -30.469 9.906 3.879 1 35.69 13 THR B O 1
ATOM 1818 N N . THR B 1 14 ? -32.5 10.797 4.395 1 36.44 14 THR B N 1
ATOM 1819 C CA . THR B 1 14 ? -33.25 9.922 5.285 1 36.44 14 THR B CA 1
ATOM 1820 C C . THR B 1 14 ? -33.438 8.547 4.645 1 36.44 14 THR B C 1
ATOM 1822 O O . THR B 1 14 ? -34.562 8.211 4.246 1 36.44 14 THR B O 1
ATOM 1825 N N . GLN B 1 15 ? -33 8.203 3.512 1 37.94 15 GLN B N 1
ATOM 1826 C CA . GLN B 1 15 ? -33.562 6.91 3.143 1 37.94 15 GLN B CA 1
ATOM 1827 C C . GLN B 1 15 ? -33.438 5.91 4.289 1 37.94 15 GLN B C 1
ATOM 1829 O O . GLN B 1 15 ? -32.531 6.016 5.117 1 37.94 15 GLN B O 1
ATOM 1834 N N . PRO B 1 16 ? -34.438 5.035 4.469 1 40.19 16 PRO B N 1
ATOM 1835 C CA . PRO B 1 16 ? -34.531 3.975 5.477 1 40.19 16 PRO B CA 1
ATOM 1836 C C . PRO B 1 16 ? -33.188 3.264 5.676 1 40.19 16 PRO B C 1
ATOM 1838 O O . PRO B 1 16 ? -32.375 3.184 4.746 1 40.19 16 PRO B O 1
ATOM 1841 N N . GLU B 1 17 ? -32.719 3.131 6.938 1 41.69 17 GLU B N 1
ATOM 1842 C CA . GLU B 1 17 ? -31.531 2.553 7.574 1 41.69 17 GLU B CA 1
ATOM 1843 C C . GLU B 1 17 ? -31.203 1.177 7 1 41.69 17 GLU B C 1
ATOM 1845 O O . GLU B 1 17 ? -31.641 0.156 7.535 1 41.69 17 GLU B O 1
ATOM 1850 N N . THR B 1 18 ? -31.703 0.757 5.852 1 42.72 18 THR B N 1
ATOM 1851 C CA . THR B 1 18 ? -31.125 -0.565 5.641 1 42.72 18 THR B CA 1
ATOM 1852 C C . THR B 1 18 ? -29.656 -0.588 6.074 1 42.72 18 THR B C 1
ATOM 1854 O O . THR B 1 18 ? -28.906 0.345 5.785 1 42.72 18 THR B O 1
ATOM 1857 N N . ALA B 1 19 ? -29.359 -1.281 7.121 1 46.84 19 ALA B N 1
ATOM 1858 C CA . ALA B 1 19 ? -28.031 -1.434 7.715 1 46.84 19 ALA B CA 1
ATOM 1859 C C . ALA B 1 19 ? -26.938 -1.367 6.648 1 46.84 19 ALA B C 1
ATOM 1861 O O . ALA B 1 19 ? -27.016 -2.055 5.629 1 46.84 19 ALA B O 1
ATOM 1862 N N . PRO B 1 20 ? -26.328 -0.273 6.492 1 55.56 20 PRO B N 1
ATOM 1863 C CA . PRO B 1 20 ? -25.281 -0.187 5.465 1 55.56 20 PRO B CA 1
ATOM 1864 C C . PRO B 1 20 ? -24.531 -1.504 5.273 1 55.56 20 PRO B C 1
ATOM 1866 O O . PRO B 1 20 ? -24.219 -2.189 6.25 1 55.56 20 PRO B O 1
ATOM 1869 N N . LEU B 1 21 ? -24.766 -2.312 4.148 1 70.44 21 LEU B N 1
ATOM 1870 C CA . LEU B 1 21 ? -24.047 -3.531 3.814 1 70.44 21 LEU B CA 1
ATOM 1871 C C . LEU B 1 21 ? -22.562 -3.393 4.156 1 70.44 21 LEU B C 1
ATOM 1873 O O . LEU B 1 21 ? -21.969 -2.338 3.932 1 70.44 21 LEU B O 1
ATOM 1877 N N . SER B 1 22 ? -22.047 -4.203 5.039 1 89.56 22 SER B N 1
ATOM 1878 C CA . SER B 1 22 ? -20.656 -4.254 5.508 1 89.56 22 SER B CA 1
ATOM 1879 C C . SER B 1 22 ? -19.688 -4.379 4.34 1 89.56 22 SER B C 1
ATOM 1881 O O . SER B 1 22 ? -19.984 -5.023 3.334 1 89.56 22 SER B O 1
ATOM 1883 N N . PRO B 1 23 ? -18.656 -3.697 4.355 1 96.31 23 PRO B N 1
ATOM 1884 C CA . PRO B 1 23 ? -17.672 -3.834 3.291 1 96.31 23 PRO B CA 1
ATOM 1885 C C . PRO B 1 23 ? -17.078 -5.242 3.211 1 96.31 23 PRO B C 1
ATOM 1887 O O . PRO B 1 23 ? -17.172 -6.008 4.176 1 96.31 23 PRO B O 1
ATOM 1890 N N . THR B 1 24 ? -16.734 -5.598 2.043 1 97.88 24 THR B N 1
ATOM 1891 C CA . THR B 1 24 ? -15.969 -6.82 1.826 1 97.88 24 THR B CA 1
ATOM 1892 C C . THR B 1 24 ? -14.477 -6.57 2.021 1 97.88 24 THR B C 1
ATOM 1894 O O . THR B 1 24 ? -13.945 -5.57 1.543 1 97.88 24 THR B O 1
ATOM 1897 N N . THR B 1 25 ? -13.844 -7.414 2.814 1 98.31 25 THR B N 1
ATOM 1898 C CA . THR B 1 25 ? -12.398 -7.324 2.973 1 98.31 25 THR B CA 1
ATOM 1899 C C . THR B 1 25 ? -11.711 -8.508 2.305 1 98.31 25 THR B C 1
ATOM 1901 O O . THR B 1 25 ? -12.031 -9.664 2.586 1 98.31 25 THR B O 1
ATOM 1904 N N . ILE B 1 26 ? -10.836 -8.227 1.452 1 98.62 26 ILE B N 1
ATOM 1905 C CA . ILE B 1 26 ? -10.07 -9.258 0.775 1 98.62 26 ILE B CA 1
ATOM 1906 C C . ILE B 1 26 ? -8.586 -9.109 1.115 1 98.62 26 ILE B C 1
ATOM 1908 O O . ILE B 1 26 ? -7.98 -8.07 0.836 1 98.62 26 ILE B O 1
ATOM 1912 N N . ASP B 1 27 ? -8.047 -10.109 1.74 1 98.81 27 ASP B N 1
ATOM 1913 C CA . ASP B 1 27 ? -6.609 -10.203 1.975 1 98.81 27 ASP B CA 1
ATOM 1914 C C . ASP B 1 27 ? -5.938 -11.055 0.901 1 98.81 27 ASP B C 1
ATOM 1916 O O . ASP B 1 27 ? -6.262 -12.234 0.739 1 98.81 27 ASP B O 1
ATOM 1920 N N . LEU B 1 28 ? -5.07 -10.445 0.118 1 98.88 28 LEU B N 1
ATOM 1921 C CA . LEU B 1 28 ? -4.211 -11.172 -0.812 1 98.88 28 LEU B CA 1
ATOM 1922 C C . LEU B 1 28 ? -2.879 -11.516 -0.159 1 98.88 28 LEU B C 1
ATOM 1924 O O . LEU B 1 28 ? -2.197 -10.641 0.382 1 98.88 28 LEU B O 1
ATOM 1928 N N . LEU B 1 29 ? -2.535 -12.773 -0.218 1 98.88 29 LEU B N 1
ATOM 1929 C CA . LEU B 1 29 ? -1.317 -13.258 0.424 1 98.88 29 LEU B CA 1
ATOM 1930 C C . LEU B 1 29 ? -0.444 -14.016 -0.568 1 98.88 29 LEU B C 1
ATOM 1932 O O . LEU B 1 29 ? -0.883 -15.008 -1.153 1 98.88 29 LEU B O 1
ATOM 1936 N N . ARG B 1 30 ? 0.753 -13.523 -0.75 1 98.69 30 ARG B N 1
ATOM 1937 C CA . ARG B 1 30 ? 1.685 -14.281 -1.578 1 98.69 30 ARG B CA 1
ATOM 1938 C C . ARG B 1 30 ? 2.17 -15.539 -0.853 1 98.69 30 ARG B C 1
ATOM 1940 O O . ARG B 1 30 ? 2.393 -15.508 0.359 1 98.69 30 ARG B O 1
ATOM 1947 N N . HIS B 1 31 ? 2.41 -16.516 -1.573 1 98.56 31 HIS B N 1
ATOM 1948 C CA . HIS B 1 31 ? 2.98 -17.719 -0.989 1 98.56 31 HIS B CA 1
ATOM 1949 C C . HIS B 1 31 ? 4.344 -17.438 -0.367 1 98.56 31 HIS B C 1
ATOM 1951 O O . HIS B 1 31 ? 4.961 -16.406 -0.649 1 98.56 31 HIS B O 1
ATOM 1957 N N . GLY B 1 32 ? 4.77 -18.391 0.496 1 97.81 32 GLY B N 1
ATOM 1958 C CA . GLY B 1 32 ? 6.094 -18.312 1.095 1 97.81 32 GLY B CA 1
ATOM 1959 C C . GLY B 1 32 ? 7.195 -18.812 0.181 1 97.81 32 GLY B C 1
ATOM 1960 O O . GLY B 1 32 ? 6.926 -19.25 -0.942 1 97.81 32 GLY B O 1
ATOM 1961 N N . GLN B 1 33 ? 8.367 -18.781 0.695 1 96.81 33 GLN B N 1
ATOM 1962 C CA . GLN B 1 33 ? 9.523 -19.25 -0.062 1 96.81 33 GLN B CA 1
ATOM 1963 C C . GLN B 1 33 ? 9.406 -20.734 -0.38 1 96.81 33 GLN B C 1
ATOM 1965 O O . GLN B 1 33 ? 9.047 -21.531 0.488 1 96.81 33 GLN B O 1
ATOM 1970 N N . VAL B 1 34 ? 9.703 -21.047 -1.602 1 96.94 34 VAL B N 1
ATOM 1971 C CA . VAL B 1 34 ? 9.57 -22.438 -2.049 1 96.94 34 VAL B CA 1
ATOM 1972 C C . VAL B 1 34 ? 10.836 -23.219 -1.701 1 96.94 34 VAL B C 1
ATOM 1974 O O . VAL B 1 34 ? 11.828 -22.641 -1.257 1 96.94 34 VAL B O 1
ATOM 1977 N N . ALA B 1 35 ? 10.742 -24.5 -1.854 1 96.25 35 ALA B N 1
ATOM 1978 C CA . ALA B 1 35 ? 11.836 -25.391 -1.482 1 96.25 35 ALA B CA 1
ATOM 1979 C C . ALA B 1 35 ? 13.055 -25.172 -2.381 1 96.25 35 ALA B C 1
ATOM 1981 O O . ALA B 1 35 ? 14.188 -25.109 -1.9 1 96.25 35 ALA B O 1
ATOM 1982 N N . THR B 1 36 ? 12.836 -25.031 -3.715 1 93.5 36 THR B N 1
ATOM 1983 C CA . THR B 1 36 ? 13.914 -24.797 -4.672 1 93.5 36 THR B CA 1
ATOM 1984 C C . THR B 1 36 ? 14.203 -23.312 -4.812 1 93.5 36 THR B C 1
ATOM 1986 O O . THR B 1 36 ? 13.336 -22.547 -5.238 1 93.5 36 THR B O 1
ATOM 1989 N N . PRO B 1 37 ? 15.328 -22.906 -4.516 1 87.06 37 PRO B N 1
ATOM 1990 C CA . PRO B 1 37 ? 15.633 -21.469 -4.57 1 87.06 37 PRO B CA 1
ATOM 1991 C C . PRO B 1 37 ? 15.93 -20.984 -5.984 1 87.06 37 PRO B C 1
ATOM 1993 O O . PRO B 1 37 ? 16.203 -21.797 -6.875 1 87.06 37 PRO B O 1
ATOM 1996 N N . ASP B 1 38 ? 15.789 -19.688 -6.242 1 86.5 38 ASP B N 1
ATOM 1997 C CA . ASP B 1 38 ? 16.328 -18.906 -7.352 1 86.5 38 ASP B CA 1
ATOM 1998 C C . ASP B 1 38 ? 15.648 -19.281 -8.664 1 86.5 38 ASP B C 1
ATOM 2000 O O . ASP B 1 38 ? 16.281 -19.281 -9.727 1 86.5 38 ASP B O 1
ATOM 2004 N N . LEU B 1 39 ? 14.461 -19.75 -8.555 1 91.38 39 LEU B N 1
ATOM 2005 C CA . LEU B 1 39 ? 13.68 -19.953 -9.773 1 91.38 39 LEU B CA 1
ATOM 2006 C C . LEU B 1 39 ? 12.906 -18.688 -10.125 1 91.38 39 LEU B C 1
ATOM 2008 O O . LEU B 1 39 ? 12.367 -18.016 -9.242 1 91.38 39 LEU B O 1
ATOM 2012 N N . PHE B 1 40 ? 12.906 -18.422 -11.414 1 92.06 40 PHE B N 1
ATOM 2013 C CA . PHE B 1 40 ? 12.094 -17.312 -11.906 1 92.06 40 PHE B CA 1
ATOM 2014 C C . PHE B 1 40 ? 10.617 -17.578 -11.656 1 92.06 40 PHE B C 1
ATOM 2016 O O . PHE B 1 40 ? 9.898 -16.719 -11.148 1 92.06 40 PHE B O 1
ATOM 2023 N N . CYS B 1 41 ? 10.242 -18.75 -12.023 1 93.88 41 CYS B N 1
ATOM 2024 C CA . CYS B 1 41 ? 8.898 -19.281 -11.805 1 93.88 41 CYS B CA 1
ATOM 2025 C C . CYS B 1 41 ? 8.953 -20.781 -11.508 1 93.88 41 CYS B C 1
ATOM 2027 O O . CYS B 1 41 ? 9.414 -21.562 -12.328 1 93.88 41 CYS B O 1
ATOM 2029 N N . ALA B 1 42 ? 8.422 -21.094 -10.391 1 94.94 42 ALA B N 1
ATOM 2030 C CA . ALA B 1 42 ? 8.453 -22.5 -9.977 1 94.94 42 ALA B CA 1
ATOM 2031 C C . ALA B 1 42 ? 7.301 -23.281 -10.609 1 94.94 42 ALA B C 1
ATOM 2033 O O . ALA B 1 42 ? 6.219 -22.734 -10.828 1 94.94 42 ALA B O 1
ATOM 2034 N N . PRO B 1 43 ? 7.531 -24.562 -10.883 1 96.12 43 PRO B N 1
ATOM 2035 C CA . PRO B 1 43 ? 6.43 -25.391 -11.352 1 96.12 43 PRO B CA 1
ATOM 2036 C C . PRO B 1 43 ? 5.297 -25.516 -10.336 1 96.12 43 PRO B C 1
ATOM 2038 O O . PRO B 1 43 ? 5.5 -25.25 -9.148 1 96.12 43 PRO B O 1
ATOM 2041 N N . SER B 1 44 ? 4.156 -25.922 -10.836 1 95.75 44 SER B N 1
ATOM 2042 C CA . SER B 1 44 ? 2.951 -25.953 -10.016 1 95.75 44 SER B CA 1
ATOM 2043 C C . SER B 1 44 ? 3.109 -26.922 -8.836 1 95.75 44 SER B C 1
ATOM 2045 O O . SER B 1 44 ? 2.518 -26.719 -7.777 1 95.75 44 SER B O 1
ATOM 2047 N N . HIS B 1 45 ? 3.924 -27.922 -8.992 1 96.81 45 HIS B N 1
ATOM 2048 C CA . HIS B 1 45 ? 4.043 -28.953 -7.965 1 96.81 45 HIS B CA 1
ATOM 2049 C C . HIS B 1 45 ? 5.117 -28.594 -6.945 1 96.81 45 HIS B C 1
ATOM 2051 O O . HIS B 1 45 ? 5.309 -29.312 -5.961 1 96.81 45 HIS B O 1
ATOM 2057 N N . GLU B 1 46 ? 5.852 -27.531 -7.188 1 97.12 46 GLU B N 1
ATOM 2058 C CA . GLU B 1 46 ? 6.891 -27.109 -6.25 1 97.12 46 GLU B CA 1
ATOM 2059 C C . GLU B 1 46 ? 6.297 -26.766 -4.887 1 97.12 46 GLU B C 1
ATOM 2061 O O . GLU B 1 46 ? 5.441 -25.891 -4.781 1 97.12 46 GLU B O 1
ATOM 2066 N N . PRO B 1 47 ? 6.773 -27.391 -3.828 1 97.88 47 PRO B N 1
ATOM 2067 C CA . PRO B 1 47 ? 6.219 -27.141 -2.496 1 97.88 47 PRO B CA 1
ATOM 2068 C C . PRO B 1 47 ? 6.875 -25.953 -1.798 1 97.88 47 PRO B C 1
ATOM 2070 O O . PRO B 1 47 ? 7.91 -25.453 -2.254 1 97.88 47 PRO B O 1
ATOM 2073 N N . LEU B 1 48 ? 6.285 -25.547 -0.704 1 98.12 48 LEU B N 1
ATOM 2074 C CA . LEU B 1 48 ? 6.934 -24.625 0.213 1 98.12 48 LEU B CA 1
ATOM 2075 C C . LEU B 1 48 ? 8.156 -25.266 0.863 1 98.12 48 LEU B C 1
ATOM 2077 O O . LEU B 1 48 ? 8.148 -26.469 1.154 1 98.12 48 LEU B O 1
ATOM 2081 N N . GLY B 1 49 ? 9.172 -24.438 1.059 1 97.81 49 GLY B N 1
ATOM 2082 C CA . GLY B 1 49 ? 10.234 -24.844 1.966 1 97.81 49 GLY B CA 1
ATOM 2083 C C . GLY B 1 49 ? 9.891 -24.609 3.426 1 97.81 49 GLY B C 1
ATOM 2084 O O . GLY B 1 49 ? 8.828 -24.062 3.742 1 97.81 49 GLY B O 1
ATOM 2085 N N . ILE B 1 50 ? 10.797 -24.984 4.281 1 97.56 50 ILE B N 1
ATOM 2086 C CA . ILE B 1 50 ? 10.609 -24.828 5.719 1 97.56 50 ILE B CA 1
ATOM 2087 C C . ILE B 1 50 ? 10.422 -23.344 6.051 1 97.56 50 ILE B C 1
ATOM 2089 O O . ILE B 1 50 ? 9.523 -22.984 6.82 1 97.56 50 ILE B O 1
ATOM 2093 N N . SER B 1 51 ? 11.219 -22.547 5.488 1 97.38 51 SER B N 1
ATOM 2094 C CA . SER B 1 51 ? 11.109 -21.109 5.707 1 97.38 51 SER B CA 1
ATOM 2095 C C . SER B 1 51 ? 9.758 -20.578 5.23 1 97.38 51 SER B C 1
ATOM 2097 O O . SER B 1 51 ? 9.164 -19.719 5.879 1 97.38 51 SER B O 1
ATOM 2099 N N . GLY B 1 52 ? 9.312 -21.031 4.102 1 98.06 52 GLY B N 1
ATOM 2100 C CA . GLY B 1 52 ? 8.031 -20.625 3.564 1 98.06 52 GLY B CA 1
ATOM 2101 C C . GLY B 1 52 ? 6.863 -20.938 4.48 1 98.06 52 GLY B C 1
ATOM 2102 O O . GLY B 1 52 ? 5.961 -20.125 4.656 1 98.06 52 GLY B O 1
ATOM 2103 N N . TRP B 1 53 ? 6.902 -22.109 5.062 1 98.44 53 TRP B N 1
ATOM 2104 C CA . TRP B 1 53 ? 5.875 -22.5 6.016 1 98.44 53 TRP B CA 1
ATOM 2105 C C . TRP B 1 53 ? 5.883 -21.594 7.238 1 98.44 53 TRP B C 1
ATOM 2107 O O . TRP B 1 53 ? 4.828 -21.141 7.695 1 98.44 53 TRP B O 1
ATOM 2117 N N . LYS B 1 54 ? 7.047 -21.344 7.711 1 98.19 54 LYS B N 1
ATOM 2118 C CA . LYS B 1 54 ? 7.191 -20.469 8.875 1 98.19 54 LYS B CA 1
ATOM 2119 C C . LYS B 1 54 ? 6.691 -19.062 8.562 1 98.19 54 LYS B C 1
ATOM 2121 O O . LYS B 1 54 ? 5.992 -18.453 9.375 1 98.19 54 LYS B O 1
ATOM 2126 N N . GLN B 1 55 ? 7.035 -18.594 7.426 1 98.12 55 GLN B N 1
ATOM 2127 C CA . GLN B 1 55 ? 6.625 -17.266 6.996 1 98.12 55 GLN B CA 1
ATOM 2128 C C . GLN B 1 55 ? 5.105 -17.125 6.973 1 98.12 55 GLN B C 1
ATOM 2130 O O . GLN B 1 55 ? 4.551 -16.172 7.52 1 98.12 55 GLN B O 1
ATOM 2135 N N . LEU B 1 56 ? 4.465 -18.078 6.395 1 98.69 56 LEU B N 1
ATOM 2136 C CA . LEU B 1 56 ? 3.014 -18.031 6.254 1 98.69 56 LEU B CA 1
ATOM 2137 C C . LEU B 1 56 ? 2.326 -18.203 7.602 1 98.69 56 LEU B C 1
ATOM 2139 O O . LEU B 1 56 ? 1.289 -17.594 7.863 1 98.69 56 LEU B O 1
ATOM 2143 N N . THR B 1 57 ? 2.875 -19.062 8.383 1 98.56 57 THR B N 1
ATOM 2144 C CA . THR B 1 57 ? 2.328 -19.25 9.727 1 98.56 57 THR 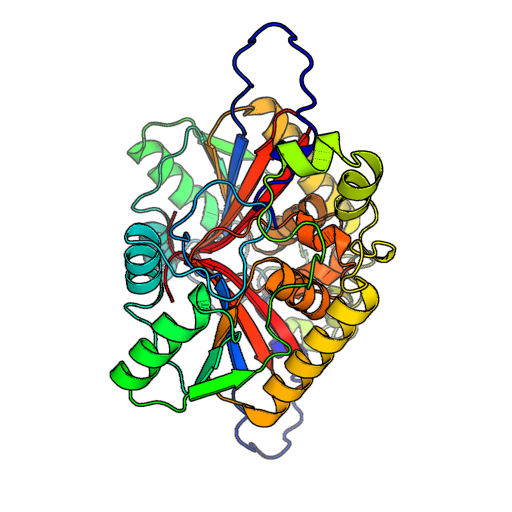B CA 1
ATOM 2145 C C . THR B 1 57 ? 2.324 -17.938 10.5 1 98.56 57 THR B C 1
ATOM 2147 O O . THR B 1 57 ? 1.312 -17.562 11.094 1 98.56 57 THR B O 1
ATOM 2150 N N . LEU B 1 58 ? 3.412 -17.266 10.445 1 97.5 58 LEU B N 1
ATOM 2151 C CA . LEU B 1 58 ? 3.521 -15.984 11.141 1 97.5 58 LEU B CA 1
ATOM 2152 C C . LEU B 1 58 ? 2.566 -14.953 10.539 1 97.5 58 LEU B C 1
ATOM 2154 O O . LEU B 1 58 ? 1.895 -14.227 11.266 1 97.5 58 LEU B O 1
ATOM 2158 N N . ALA B 1 59 ? 2.459 -14.898 9.266 1 98.06 59 ALA B N 1
ATOM 2159 C CA . ALA B 1 59 ? 1.648 -13.914 8.555 1 98.06 59 ALA B CA 1
ATOM 2160 C C . ALA B 1 59 ? 0.167 -14.094 8.867 1 98.06 59 ALA B C 1
ATOM 2162 O O . ALA B 1 59 ? -0.603 -13.133 8.828 1 98.06 59 ALA B O 1
ATOM 2163 N N . THR B 1 60 ? -0.214 -15.305 9.227 1 98.44 60 THR B N 1
ATOM 2164 C CA . THR B 1 60 ? -1.641 -15.586 9.352 1 98.44 60 THR B CA 1
ATOM 2165 C C . THR B 1 60 ? -2.016 -15.859 10.805 1 98.44 60 THR B C 1
ATOM 2167 O O . THR B 1 60 ? -3.168 -16.188 11.102 1 98.44 60 THR B O 1
ATOM 2170 N N . GLN B 1 61 ? -1.12 -15.742 11.641 1 96.06 61 GLN B N 1
ATOM 2171 C CA . GLN B 1 61 ? -1.257 -16.203 13.016 1 96.06 61 GLN B CA 1
ATOM 2172 C C . GLN B 1 61 ? -2.449 -15.547 13.703 1 96.06 61 GLN B C 1
ATOM 2174 O O . GLN B 1 61 ? -3.176 -16.203 14.461 1 96.06 61 GLN B O 1
ATOM 2179 N N . THR B 1 62 ? -2.762 -14.305 13.414 1 94 62 THR B N 1
ATOM 2180 C CA . THR B 1 62 ? -3.824 -13.594 14.117 1 94 62 THR B CA 1
ATOM 2181 C C . THR B 1 62 ? -5.02 -13.359 13.203 1 94 62 THR B C 1
ATOM 2183 O O . THR B 1 62 ? -5.945 -12.625 13.555 1 94 62 THR B O 1
ATOM 2186 N N . GLY B 1 63 ? -4.977 -13.922 12.109 1 96.31 63 GLY B N 1
ATOM 2187 C CA . GLY B 1 63 ? -6.012 -13.648 11.125 1 96.31 63 GLY B CA 1
ATOM 2188 C C . GLY B 1 63 ? -7.25 -14.508 11.305 1 96.31 63 GLY B C 1
ATOM 2189 O O . GLY B 1 63 ? -7.168 -15.625 11.812 1 96.31 63 GLY B O 1
ATOM 2190 N N . GLN B 1 64 ? -8.398 -13.922 10.969 1 97.44 64 GLN B N 1
ATOM 2191 C CA . GLN B 1 64 ? -9.672 -14.625 10.859 1 97.44 64 GLN B CA 1
ATOM 2192 C C . GLN B 1 64 ? -10.367 -14.312 9.539 1 97.44 64 GLN B C 1
ATOM 2194 O O . GLN B 1 64 ? -10.453 -13.148 9.141 1 97.44 64 GLN B O 1
ATOM 2199 N N . TRP B 1 65 ? -10.805 -15.352 8.867 1 98.62 65 TRP B N 1
ATOM 2200 C CA . TRP B 1 65 ? -11.453 -15.188 7.566 1 98.62 65 TRP B CA 1
ATOM 2201 C C . TRP B 1 65 ? -12.711 -16.047 7.48 1 98.62 65 TRP B C 1
ATOM 2203 O O . TRP B 1 65 ? -12.789 -17.109 8.086 1 98.62 65 TRP B O 1
ATOM 2213 N N . ASP B 1 66 ? -13.656 -15.5 6.738 1 98.62 66 ASP B N 1
ATOM 2214 C CA . ASP B 1 66 ? -14.898 -16.234 6.5 1 98.62 66 ASP B CA 1
ATOM 2215 C C . ASP B 1 66 ? -14.703 -17.312 5.438 1 98.62 66 ASP B C 1
ATOM 2217 O O . ASP B 1 66 ? -15.461 -18.281 5.383 1 98.62 66 ASP B O 1
ATOM 2221 N N . ALA B 1 67 ? -13.711 -17.203 4.594 1 98.81 67 ALA B N 1
ATOM 2222 C CA . ALA B 1 67 ? -13.375 -18.156 3.543 1 98.81 67 ALA B CA 1
ATOM 2223 C C . ALA B 1 67 ? -11.922 -18 3.1 1 98.81 67 ALA B C 1
ATOM 2225 O O . ALA B 1 67 ? -11.352 -16.906 3.203 1 98.81 67 ALA B O 1
ATOM 2226 N N . ILE B 1 68 ? -11.367 -19.094 2.633 1 98.88 68 ILE B N 1
ATOM 2227 C CA . ILE B 1 68 ? -10.008 -19.094 2.094 1 98.88 68 ILE B CA 1
ATOM 2228 C C . ILE B 1 68 ? -10.023 -19.641 0.669 1 98.88 68 ILE B C 1
ATOM 2230 O O . ILE B 1 68 ? -10.539 -20.734 0.425 1 98.88 68 ILE B O 1
ATOM 2234 N N . ILE B 1 69 ? -9.578 -18.844 -0.216 1 98.94 69 ILE B N 1
ATOM 2235 C CA . ILE B 1 69 ? -9.414 -19.219 -1.62 1 98.94 69 ILE B CA 1
ATOM 2236 C C . ILE B 1 69 ? -7.934 -19.344 -1.954 1 98.94 69 ILE B C 1
ATOM 2238 O O . ILE B 1 69 ? -7.109 -18.578 -1.456 1 98.94 69 ILE B O 1
ATOM 2242 N N . THR B 1 70 ? -7.617 -20.297 -2.824 1 98.88 70 THR B N 1
ATOM 2243 C CA . THR B 1 70 ? -6.195 -20.484 -3.1 1 98.88 70 THR B CA 1
ATOM 2244 C C . THR B 1 70 ? -5.965 -20.766 -4.582 1 98.88 70 THR B C 1
ATOM 2246 O O . THR B 1 70 ? -6.828 -21.328 -5.254 1 98.88 70 THR B O 1
ATOM 2249 N N . SER B 1 71 ? -4.797 -20.312 -5.016 1 98.62 71 SER B N 1
ATOM 2250 C CA . SER B 1 71 ? -4.23 -20.844 -6.254 1 98.62 71 SER B CA 1
ATOM 2251 C C . SER B 1 71 ? -4.035 -22.359 -6.176 1 98.62 71 SER B C 1
ATOM 2253 O O . SER B 1 71 ? -3.795 -22.891 -5.094 1 98.62 71 SER B O 1
ATOM 2255 N N . PRO B 1 72 ? -4.066 -23.062 -7.312 1 98.5 72 PRO B N 1
ATOM 2256 C CA . PRO B 1 72 ? -3.916 -24.531 -7.285 1 98.5 72 PRO B CA 1
ATOM 2257 C C . PRO B 1 72 ? -2.48 -24.969 -7.016 1 98.5 72 PRO B C 1
ATOM 2259 O O . PRO B 1 72 ? -2.238 -26.141 -6.699 1 98.5 72 PRO B O 1
ATOM 2262 N N . SER B 1 73 ? -1.497 -24.125 -7.203 1 98.19 73 SER B N 1
ATOM 2263 C CA . SER B 1 73 ? -0.107 -24.516 -7.008 1 98.19 73 SER B CA 1
ATOM 2264 C C . SER B 1 73 ? 0.135 -25 -5.582 1 98.19 73 SER B C 1
ATOM 2266 O O . SER B 1 73 ? -0.39 -24.422 -4.629 1 98.19 73 SER B O 1
ATOM 2268 N N . ARG B 1 74 ? 0.97 -25.938 -5.402 1 98.38 74 ARG B N 1
ATOM 2269 C CA . ARG B 1 74 ? 1.208 -26.578 -4.109 1 98.38 74 ARG B CA 1
ATOM 2270 C C . ARG B 1 74 ? 1.724 -25.562 -3.092 1 98.38 74 ARG B C 1
ATOM 2272 O O . ARG B 1 74 ? 1.392 -25.641 -1.907 1 98.38 74 ARG B O 1
ATOM 2279 N N . ARG B 1 75 ? 2.504 -24.641 -3.508 1 98.12 75 ARG B N 1
ATOM 2280 C CA . ARG B 1 75 ? 3.111 -23.672 -2.615 1 98.12 75 ARG B CA 1
ATOM 2281 C C . ARG B 1 75 ? 2.055 -22.75 -2.018 1 98.12 75 ARG B C 1
ATOM 2283 O O . ARG B 1 75 ? 2.316 -22.047 -1.035 1 98.12 75 ARG B O 1
ATOM 2290 N N . CYS B 1 76 ? 0.856 -22.719 -2.592 1 98.69 76 CYS B N 1
ATOM 2291 C CA . CYS B 1 76 ? -0.279 -22 -2.037 1 98.69 76 CYS B CA 1
ATOM 2292 C C . CYS B 1 76 ? -1.28 -22.953 -1.4 1 98.69 76 CYS B C 1
ATOM 2294 O O . CYS B 1 76 ? -1.652 -22.781 -0.238 1 98.69 76 CYS B O 1
ATOM 2296 N N . HIS B 1 77 ? -1.605 -23.953 -2.131 1 98.75 77 HIS B N 1
ATOM 2297 C CA . HIS B 1 77 ? -2.713 -24.859 -1.849 1 98.75 77 HIS B CA 1
ATOM 2298 C C . HIS B 1 77 ? -2.52 -25.562 -0.509 1 98.75 77 HIS B C 1
ATOM 2300 O O . HIS B 1 77 ? -3.438 -25.594 0.314 1 98.75 77 HIS B O 1
ATOM 2306 N N . ASP B 1 78 ? -1.415 -26.156 -0.262 1 98.69 78 ASP B N 1
ATOM 2307 C CA . ASP B 1 78 ? -1.199 -27 0.903 1 98.69 78 ASP B CA 1
ATOM 2308 C C . ASP B 1 78 ? -1.365 -26.219 2.199 1 98.69 78 ASP B C 1
ATOM 2310 O O . ASP B 1 78 ? -2.041 -26.672 3.125 1 98.69 78 ASP B O 1
ATOM 2314 N N . PHE B 1 79 ? -0.78 -25.094 2.248 1 98.88 79 PHE B N 1
ATOM 2315 C CA . PHE B 1 79 ? -0.892 -24.266 3.438 1 98.88 79 PHE B CA 1
ATOM 2316 C C . PHE B 1 79 ? -2.326 -23.781 3.629 1 98.88 79 PHE B C 1
ATOM 2318 O O . PHE B 1 79 ? -2.855 -23.812 4.742 1 98.88 79 PHE B O 1
ATOM 2325 N N . ALA B 1 80 ? -2.918 -23.328 2.539 1 98.88 80 ALA B N 1
ATOM 2326 C CA . ALA B 1 80 ? -4.273 -22.797 2.598 1 98.88 80 ALA B CA 1
ATOM 2327 C C . ALA B 1 80 ? -5.258 -23.828 3.127 1 98.88 80 ALA B C 1
ATOM 2329 O O . ALA B 1 80 ? -6.145 -23.516 3.922 1 98.88 80 ALA B O 1
ATOM 2330 N N . ARG B 1 81 ? -5.117 -24.984 2.639 1 98.75 81 ARG B N 1
ATOM 2331 C CA . ARG B 1 81 ? -6 -26.062 3.07 1 98.75 81 ARG B CA 1
ATOM 2332 C C . ARG B 1 81 ? -5.883 -26.297 4.57 1 98.75 81 ARG B C 1
ATOM 2334 O O . ARG B 1 81 ? -6.891 -26.406 5.27 1 98.75 81 ARG B O 1
ATOM 2341 N N . LEU B 1 82 ? -4.691 -26.406 5.055 1 98.69 82 LEU B N 1
ATOM 2342 C CA . LEU B 1 82 ? -4.453 -26.641 6.477 1 98.69 82 LEU B CA 1
ATOM 2343 C C . LEU B 1 82 ? -4.984 -25.469 7.305 1 98.69 82 LEU B C 1
ATOM 2345 O O . LEU B 1 82 ? -5.574 -25.688 8.367 1 98.69 82 LEU B O 1
ATOM 2349 N N . LEU B 1 83 ? -4.727 -24.281 6.812 1 98.75 83 LEU B N 1
ATOM 2350 C CA . LEU B 1 83 ? -5.211 -23.094 7.516 1 98.75 83 LEU B CA 1
ATOM 2351 C C . LEU B 1 83 ? -6.73 -23.094 7.598 1 98.75 83 LEU B C 1
ATOM 2353 O O . LEU B 1 83 ? -7.301 -22.797 8.648 1 98.75 83 LEU B O 1
ATOM 2357 N N . ALA B 1 84 ? -7.371 -23.375 6.508 1 98.81 84 ALA B N 1
ATOM 2358 C CA . ALA B 1 84 ? -8.828 -23.422 6.477 1 98.81 84 ALA B CA 1
ATOM 2359 C C . ALA B 1 84 ? -9.367 -24.453 7.473 1 98.81 84 ALA B C 1
ATOM 2361 O O . ALA B 1 84 ? -10.375 -24.219 8.133 1 98.81 84 ALA B O 1
ATOM 2362 N N . GLN B 1 85 ? -8.734 -25.562 7.523 1 98.44 85 GLN B N 1
ATOM 2363 C CA . GLN B 1 85 ? -9.109 -26.594 8.484 1 98.44 85 GLN B CA 1
ATOM 2364 C C . GLN B 1 85 ? -8.969 -26.078 9.914 1 98.44 85 GLN B C 1
ATOM 2366 O O . GLN B 1 85 ? -9.867 -26.266 10.734 1 98.44 85 GLN B O 1
ATOM 2371 N N . ARG B 1 86 ? -7.879 -25.453 10.18 1 97.88 86 ARG B N 1
ATOM 2372 C CA . ARG B 1 86 ? -7.605 -24.938 11.516 1 97.88 86 ARG B CA 1
ATOM 2373 C C . ARG B 1 86 ? -8.641 -23.891 11.914 1 97.88 86 ARG B C 1
ATOM 2375 O O . ARG B 1 86 ? -9.078 -23.859 13.07 1 97.88 86 ARG B O 1
ATOM 2382 N N . LEU B 1 87 ? -9.039 -23.094 10.961 1 98.19 87 LEU B N 1
ATOM 2383 C CA . LEU B 1 87 ? -9.953 -21.984 11.242 1 98.19 87 LEU B CA 1
ATOM 2384 C C . LEU B 1 87 ? -11.406 -22.438 11.062 1 98.19 87 LEU B C 1
ATOM 2386 O O . LEU B 1 87 ? -12.328 -21.656 11.312 1 98.19 87 LEU B O 1
ATOM 2390 N N . ASP B 1 88 ? -11.594 -23.594 10.578 1 98.25 88 ASP B N 1
ATOM 2391 C CA . ASP B 1 88 ? -12.922 -24.156 10.344 1 98.25 88 ASP B CA 1
ATOM 2392 C C . ASP B 1 88 ? -13.758 -23.25 9.445 1 98.25 88 ASP B C 1
ATOM 2394 O O . ASP B 1 88 ? -14.875 -22.875 9.797 1 98.25 88 ASP B O 1
ATOM 2398 N N . CYS B 1 89 ? -13.211 -22.906 8.312 1 98.31 89 CYS B N 1
ATOM 2399 C CA . CYS B 1 89 ? -13.914 -22.062 7.344 1 98.31 89 CYS B CA 1
ATOM 2400 C C . CYS B 1 89 ? -13.875 -22.688 5.953 1 98.31 89 CYS B C 1
ATOM 2402 O O . CYS B 1 89 ? -13.062 -23.578 5.691 1 98.31 89 CYS B O 1
ATOM 2404 N N . PRO B 1 90 ? -14.781 -22.25 5.062 1 98.69 90 PRO B N 1
ATOM 2405 C CA . PRO B 1 90 ? -14.82 -22.797 3.699 1 98.69 90 PRO B CA 1
ATOM 2406 C C . PRO B 1 90 ? -13.5 -22.609 2.957 1 98.69 90 PRO B C 1
ATOM 2408 O O . PRO B 1 90 ? -12.836 -21.594 3.113 1 98.69 90 PRO B O 1
ATOM 2411 N N . PHE B 1 91 ? -13.172 -23.672 2.211 1 98.62 91 PHE B N 1
ATOM 2412 C CA . PHE B 1 91 ? -11.961 -23.734 1.408 1 98.62 91 PHE B CA 1
ATOM 2413 C C . PHE B 1 91 ? -12.289 -23.984 -0.057 1 98.62 91 PHE B C 1
ATOM 2415 O O . PHE B 1 91 ? -13.102 -24.859 -0.374 1 98.62 91 PHE B O 1
ATOM 2422 N N . ALA B 1 92 ? -11.68 -23.172 -0.998 1 98.75 92 ALA B N 1
ATOM 2423 C CA . ALA B 1 92 ? -11.906 -23.391 -2.424 1 98.75 92 ALA B CA 1
ATOM 2424 C C . ALA B 1 92 ? -10.633 -23.141 -3.225 1 98.75 92 ALA B C 1
ATOM 2426 O O . ALA B 1 92 ? -9.836 -22.266 -2.875 1 98.75 92 ALA B O 1
ATOM 2427 N N . VAL B 1 93 ? -10.516 -23.891 -4.293 1 98.81 93 VAL B N 1
ATOM 2428 C CA . VAL B 1 93 ? -9.438 -23.672 -5.25 1 98.81 93 VAL B CA 1
ATOM 2429 C C . VAL B 1 93 ? -9.977 -22.953 -6.484 1 98.81 93 VAL B C 1
ATOM 2431 O O . VAL B 1 93 ? -11 -23.359 -7.047 1 98.81 93 VAL B O 1
ATOM 2434 N N . ASP B 1 94 ? -9.375 -21.859 -6.844 1 98.81 94 ASP B N 1
ATOM 2435 C CA . ASP B 1 94 ? -9.734 -21.141 -8.055 1 98.81 94 ASP B CA 1
ATOM 2436 C C . ASP B 1 94 ? -8.523 -20.953 -8.961 1 98.81 94 ASP B C 1
ATOM 2438 O O . ASP B 1 94 ? -7.633 -20.156 -8.664 1 98.81 94 ASP B O 1
ATOM 2442 N N . ALA B 1 95 ? -8.477 -21.625 -10.07 1 98.69 95 ALA B N 1
ATOM 2443 C CA . ALA B 1 95 ? -7.332 -21.656 -10.977 1 98.69 95 ALA B CA 1
ATOM 2444 C C . ALA B 1 95 ? -7.059 -20.266 -11.555 1 98.69 95 ALA B C 1
ATOM 2446 O O . ALA B 1 95 ? -5.949 -19.984 -12.008 1 98.69 95 ALA B O 1
ATOM 2447 N N . ARG B 1 96 ? -7.988 -19.422 -11.555 1 98.81 96 ARG B N 1
ATOM 2448 C CA . ARG B 1 96 ? -7.836 -18.078 -12.125 1 98.81 96 ARG B CA 1
ATOM 2449 C C . ARG B 1 96 ? -6.914 -17.219 -11.273 1 98.81 96 ARG B C 1
ATOM 2451 O O . ARG B 1 96 ? -6.395 -16.203 -11.742 1 98.81 96 ARG B O 1
ATOM 2458 N N . PHE B 1 97 ? -6.664 -17.641 -9.992 1 98.75 97 PHE B N 1
ATOM 2459 C CA . PHE B 1 97 ? -5.73 -16.938 -9.117 1 98.75 97 PHE B CA 1
ATOM 2460 C C . PHE B 1 97 ? -4.355 -17.594 -9.164 1 98.75 97 PHE B C 1
ATOM 2462 O O . PHE B 1 97 ? -3.49 -17.297 -8.336 1 98.75 97 PHE B O 1
ATOM 2469 N N . GLY B 1 98 ? -4.184 -18.469 -10.117 1 98.5 98 GLY B N 1
ATOM 2470 C CA . GLY B 1 98 ? -2.889 -19.109 -10.312 1 98.5 98 GLY B CA 1
ATOM 2471 C C . GLY B 1 98 ? -1.868 -18.188 -10.953 1 98.5 98 GLY B C 1
ATOM 2472 O O . GLY B 1 98 ? -2.232 -17.203 -11.609 1 98.5 98 GLY B O 1
ATOM 2473 N N . GLU B 1 99 ? -0.662 -18.531 -10.789 1 97.5 99 GLU B N 1
ATOM 2474 C CA . GLU B 1 99 ? 0.421 -17.797 -11.422 1 97.5 99 GLU B CA 1
ATOM 2475 C C . GLU B 1 99 ? 0.302 -17.828 -12.945 1 97.5 99 GLU B C 1
ATOM 2477 O O . GLU B 1 99 ? -0.283 -18.75 -13.5 1 97.5 99 GLU B O 1
ATOM 2482 N N . MET B 1 100 ? 0.874 -16.797 -13.602 1 97.44 100 MET B N 1
ATOM 2483 C CA . MET B 1 100 ? 0.908 -16.797 -15.055 1 97.44 100 MET B CA 1
ATOM 2484 C C . MET B 1 100 ? 1.644 -18.031 -15.586 1 97.44 100 MET B C 1
ATOM 2486 O O . MET B 1 100 ? 2.666 -18.422 -15.023 1 97.44 100 MET B O 1
ATOM 2490 N N . ASP B 1 101 ? 1.105 -18.594 -16.625 1 97.62 101 ASP B N 1
ATOM 2491 C CA . ASP B 1 101 ? 1.826 -19.672 -17.297 1 97.62 101 ASP B CA 1
ATOM 2492 C C . ASP B 1 101 ? 2.99 -19.125 -18.125 1 97.62 101 ASP B C 1
ATOM 2494 O O . ASP B 1 101 ? 2.803 -18.703 -19.266 1 97.62 101 ASP B O 1
ATOM 2498 N N . PHE B 1 102 ? 4.16 -19.234 -17.656 1 97 102 PHE B N 1
ATOM 2499 C CA . PHE B 1 102 ? 5.332 -18.656 -18.297 1 97 102 PHE B CA 1
ATOM 2500 C C . PHE B 1 102 ? 5.926 -19.641 -19.312 1 97 102 PHE B C 1
ATOM 2502 O O . PHE B 1 102 ? 7.012 -19.406 -19.844 1 97 102 PHE B O 1
ATOM 2509 N N . GLY B 1 103 ? 5.254 -20.828 -19.469 1 97.44 103 GLY B N 1
ATOM 2510 C CA . GLY B 1 103 ? 5.641 -21.781 -20.5 1 97.44 103 GLY B CA 1
ATOM 2511 C C . GLY B 1 103 ? 7.051 -22.312 -20.328 1 97.44 103 GLY B C 1
ATOM 2512 O O . GLY B 1 103 ? 7.402 -22.828 -19.25 1 97.44 103 GLY B O 1
ATOM 2513 N N . ASP B 1 104 ? 7.914 -21.984 -21.281 1 97 104 ASP B N 1
ATOM 2514 C CA . ASP B 1 104 ? 9.273 -22.516 -21.328 1 97 104 ASP B CA 1
ATOM 2515 C C . ASP B 1 104 ? 10.125 -21.953 -20.188 1 97 104 ASP B C 1
ATOM 2517 O O . ASP B 1 104 ? 11.195 -22.484 -19.891 1 97 104 ASP B O 1
ATOM 2521 N N . TRP B 1 105 ? 9.711 -20.891 -19.562 1 96.31 105 TRP B N 1
ATOM 2522 C CA . TRP B 1 105 ? 10.5 -20.25 -18.516 1 96.31 105 TRP B CA 1
ATOM 2523 C C . TRP B 1 105 ? 10.32 -20.938 -17.172 1 96.31 105 TRP B C 1
ATOM 2525 O O . TRP B 1 105 ? 11.094 -20.719 -16.25 1 96.31 105 TRP B O 1
ATOM 2535 N N . VAL B 1 106 ? 9.242 -21.781 -17.031 1 96.56 106 VAL B N 1
ATOM 2536 C CA . VAL B 1 106 ? 8.953 -22.469 -15.773 1 96.56 106 VAL B CA 1
ATOM 2537 C C . VAL B 1 106 ? 10.117 -23.391 -15.414 1 96.56 106 VAL B C 1
ATOM 2539 O O . VAL B 1 106 ? 10.57 -24.172 -16.25 1 96.56 106 VAL B O 1
ATOM 2542 N N . GLY B 1 107 ? 10.609 -23.172 -14.219 1 95.44 107 GLY B N 1
ATOM 2543 C CA . GLY B 1 107 ? 11.68 -24.031 -13.734 1 95.44 107 GLY B CA 1
ATOM 2544 C C . GLY B 1 107 ? 13.062 -23.5 -14.078 1 95.44 107 GLY B C 1
ATOM 2545 O O . GLY B 1 107 ? 14.07 -24.125 -13.742 1 95.44 107 GLY B O 1
ATOM 2546 N N . GLN B 1 108 ? 13.078 -22.359 -14.734 1 94.88 108 GLN B N 1
ATOM 2547 C CA . GLN B 1 108 ? 14.359 -21.781 -15.109 1 94.88 108 GLN B CA 1
ATOM 2548 C C . GLN B 1 108 ? 14.75 -20.641 -14.164 1 94.88 108 GLN B C 1
ATOM 2550 O O . GLN B 1 108 ? 13.898 -20.078 -13.484 1 94.88 108 GLN B O 1
ATOM 2555 N N . THR B 1 109 ? 16.031 -20.391 -14.109 1 92.88 109 THR B N 1
ATOM 2556 C CA . THR B 1 109 ? 16.516 -19.203 -13.406 1 92.88 109 THR B CA 1
ATOM 2557 C C . THR B 1 109 ? 16.422 -17.969 -14.289 1 92.88 109 THR B C 1
ATOM 2559 O O . THR B 1 109 ? 16.359 -18.078 -15.516 1 92.88 109 THR B O 1
ATOM 2562 N N . GLN B 1 110 ? 16.391 -16.891 -13.609 1 92.19 110 GLN B N 1
ATOM 2563 C CA . GLN B 1 110 ? 16.391 -15.648 -14.367 1 92.19 110 GLN B CA 1
ATOM 2564 C C . GLN B 1 110 ? 17.609 -15.547 -15.273 1 92.19 110 GLN B C 1
ATOM 2566 O O . GLN B 1 110 ? 17.516 -15.086 -16.406 1 92.19 110 GLN B O 1
ATOM 2571 N N . ALA B 1 111 ? 18.719 -15.969 -14.758 1 91.88 111 ALA B N 1
ATOM 2572 C CA . ALA B 1 111 ? 19.969 -15.938 -15.523 1 91.88 111 ALA B CA 1
ATOM 2573 C C . ALA B 1 111 ? 19.859 -16.781 -16.781 1 91.88 111 ALA B C 1
ATOM 2575 O O . ALA B 1 111 ? 20.266 -16.359 -17.859 1 91.88 111 ALA B O 1
ATOM 2576 N N . ALA B 1 112 ? 19.312 -17.938 -16.625 1 94.06 112 ALA B N 1
ATOM 2577 C CA . ALA B 1 112 ? 19.141 -18.828 -17.766 1 94.06 112 ALA B CA 1
ATOM 2578 C C . ALA B 1 112 ? 18.203 -18.219 -18.797 1 94.06 112 ALA B C 1
ATOM 2580 O O . ALA B 1 112 ? 18.469 -18.281 -20 1 94.06 112 ALA B O 1
ATOM 2581 N N . ILE B 1 113 ? 17.156 -17.547 -18.359 1 94.38 113 ILE B N 1
ATOM 2582 C CA . ILE B 1 113 ? 16.172 -16.906 -19.234 1 94.38 113 ILE B CA 1
ATOM 2583 C C . ILE B 1 113 ? 16.828 -15.734 -19.969 1 94.38 113 ILE B C 1
ATOM 2585 O O . ILE B 1 113 ? 16.609 -15.555 -21.172 1 94.38 113 ILE B O 1
ATOM 2589 N N . TRP B 1 114 ? 17.562 -15.008 -19.219 1 92.62 114 TRP B N 1
ATOM 2590 C CA . TRP B 1 114 ? 18.266 -13.867 -19.812 1 92.62 114 TRP B CA 1
ATOM 2591 C C . TRP B 1 114 ? 19.172 -14.312 -20.938 1 92.62 114 TRP B C 1
ATOM 2593 O O . TRP B 1 114 ? 19.219 -13.68 -22 1 92.62 114 TRP B O 1
ATOM 2603 N N . GLU B 1 115 ? 19.906 -15.398 -20.766 1 94.12 115 GLU B N 1
ATOM 2604 C CA . GLU B 1 115 ? 20.812 -15.938 -21.766 1 94.12 115 GLU B CA 1
ATOM 2605 C C . GLU B 1 115 ? 20.062 -16.391 -23 1 94.12 115 GLU B C 1
ATOM 2607 O O . GLU B 1 115 ? 20.547 -16.25 -24.125 1 94.12 115 GLU B O 1
ATOM 2612 N N . GLN B 1 116 ? 18.906 -16.875 -22.766 1 93.31 116 GLN B N 1
ATOM 2613 C CA . GLN B 1 116 ? 18.094 -17.406 -23.859 1 93.31 116 GLN B CA 1
ATOM 2614 C C . GLN B 1 116 ? 17.438 -16.266 -24.641 1 93.31 116 GLN B C 1
ATOM 2616 O O . GLN B 1 116 ? 17.438 -16.281 -25.875 1 93.31 116 GLN B O 1
ATOM 2621 N N . ASP B 1 117 ? 16.906 -15.273 -23.938 1 92.75 117 ASP B N 1
ATOM 2622 C CA . ASP B 1 117 ? 16.172 -14.195 -24.594 1 92.75 117 ASP B CA 1
ATOM 2623 C C . ASP B 1 117 ? 16.078 -12.969 -23.688 1 92.75 117 ASP B C 1
ATOM 2625 O O . ASP B 1 117 ? 15.047 -12.727 -23.062 1 92.75 117 ASP B O 1
ATOM 2629 N N . ALA B 1 118 ? 17.016 -12.18 -23.703 1 92.81 118 ALA B N 1
ATOM 2630 C CA . ALA B 1 118 ? 17.094 -10.992 -22.859 1 92.81 118 ALA B CA 1
ATOM 2631 C C . ALA B 1 118 ? 16.016 -9.984 -23.219 1 92.81 118 ALA B C 1
ATOM 2633 O O . ALA B 1 118 ? 15.43 -9.344 -22.344 1 92.81 118 ALA B O 1
ATOM 2634 N N . GLN B 1 119 ? 15.766 -9.859 -24.453 1 93.25 119 GLN B N 1
ATOM 2635 C CA . GLN B 1 119 ? 14.797 -8.883 -24.922 1 93.25 119 GLN B CA 1
ATOM 2636 C C . GLN B 1 119 ? 13.391 -9.211 -24.438 1 93.25 119 GLN B C 1
ATOM 2638 O O . GLN B 1 119 ? 12.664 -8.32 -23.984 1 93.25 119 GLN B O 1
ATOM 2643 N N . LEU B 1 120 ? 13.078 -10.469 -24.516 1 93.69 120 LEU B N 1
ATOM 2644 C CA . LEU B 1 120 ? 11.75 -10.875 -24.062 1 93.69 120 LEU B CA 1
ATOM 2645 C C . LEU B 1 120 ? 11.602 -10.695 -22.562 1 93.69 120 LEU B C 1
ATOM 2647 O O . LEU B 1 120 ? 10.539 -10.289 -22.078 1 93.69 120 LEU B O 1
ATOM 2651 N N . LEU B 1 121 ? 12.617 -11 -21.875 1 92.19 121 LEU B N 1
ATOM 2652 C CA . LEU B 1 121 ? 12.594 -10.797 -20.422 1 92.19 121 LEU B CA 1
ATOM 2653 C C . LEU B 1 121 ? 12.406 -9.32 -20.078 1 92.19 121 LEU B C 1
ATOM 2655 O O . LEU B 1 121 ? 11.625 -8.977 -19.203 1 92.19 121 LEU B O 1
ATOM 2659 N N . GLN B 1 122 ? 13.039 -8.461 -20.766 1 90.19 122 GLN B N 1
ATOM 2660 C CA . GLN B 1 122 ? 12.922 -7.02 -20.562 1 90.19 122 GLN B CA 1
ATOM 2661 C C . GLN B 1 122 ? 11.508 -6.535 -20.875 1 90.19 122 GLN B C 1
ATOM 2663 O O . GLN B 1 122 ? 10.992 -5.629 -20.219 1 90.19 122 GLN B O 1
ATOM 2668 N N . GLN B 1 123 ? 10.93 -7.141 -21.859 1 90.94 123 GLN B N 1
ATOM 2669 C CA . GLN B 1 123 ? 9.57 -6.781 -22.234 1 90.94 123 GLN B CA 1
ATOM 2670 C C . GLN B 1 123 ? 8.602 -7.012 -21.078 1 90.94 123 GLN B C 1
ATOM 2672 O O . GLN B 1 123 ? 7.664 -6.234 -20.875 1 90.94 123 GLN B O 1
ATOM 2677 N N . LEU B 1 124 ? 8.805 -8.062 -20.391 1 89.94 124 LEU B N 1
ATOM 2678 C CA . LEU B 1 124 ? 7.969 -8.375 -19.234 1 89.94 124 LEU B CA 1
ATOM 2679 C C . LEU B 1 124 ? 7.953 -7.215 -18.25 1 89.94 124 LEU B C 1
ATOM 2681 O O . LEU B 1 124 ? 6.926 -6.934 -17.625 1 89.94 124 LEU B O 1
ATOM 2685 N N . TRP B 1 125 ? 9 -6.477 -18.203 1 86.06 125 TRP B N 1
ATOM 2686 C CA . TRP B 1 125 ? 9.148 -5.43 -17.203 1 86.06 125 TRP B CA 1
ATOM 2687 C C . TRP B 1 125 ? 8.781 -4.066 -17.781 1 86.06 125 TRP B C 1
ATOM 2689 O O . TRP B 1 125 ? 8.18 -3.236 -17.094 1 86.06 125 TRP B O 1
ATOM 2699 N N . TYR B 1 126 ? 9.047 -3.914 -19 1 86 126 TYR B N 1
ATOM 2700 C CA . TYR B 1 126 ? 8.93 -2.572 -19.562 1 86 126 TYR B CA 1
ATOM 2701 C C . TYR B 1 126 ? 7.641 -2.422 -20.359 1 86 126 TYR B C 1
ATOM 2703 O O . TYR B 1 126 ? 7.098 -1.32 -20.469 1 86 126 TYR B O 1
ATOM 2711 N N . GLN B 1 127 ? 7.191 -3.541 -20.922 1 88.62 127 GLN B N 1
ATOM 2712 C CA . GLN B 1 127 ? 5.953 -3.549 -21.688 1 88.62 127 GLN B CA 1
ATOM 2713 C C . GLN B 1 127 ? 5.141 -4.812 -21.422 1 88.62 127 GLN B C 1
ATOM 2715 O O . GLN B 1 127 ? 4.855 -5.582 -22.328 1 88.62 127 GLN B O 1
ATOM 2720 N N . PRO B 1 128 ? 4.703 -4.891 -20.297 1 90.88 128 PRO B N 1
ATOM 2721 C CA . PRO B 1 128 ? 4.109 -6.168 -19.891 1 90.88 128 PRO B CA 1
ATOM 2722 C C . PRO B 1 128 ? 2.828 -6.488 -20.656 1 90.88 128 PRO B C 1
ATOM 2724 O O . PRO B 1 128 ? 2.523 -7.66 -20.906 1 90.88 128 PRO B O 1
ATOM 2727 N N . ARG B 1 129 ? 2.123 -5.551 -21.078 1 89.75 129 ARG B N 1
ATOM 2728 C CA . ARG B 1 129 ? 0.842 -5.824 -21.719 1 89.75 129 ARG B CA 1
ATOM 2729 C C . ARG B 1 129 ? 1.042 -6.547 -23.047 1 89.75 129 ARG B C 1
ATOM 2731 O O . ARG B 1 129 ? 0.146 -7.25 -23.516 1 89.75 129 ARG B O 1
ATOM 2738 N N . ARG B 1 130 ? 2.174 -6.441 -23.656 1 92.12 130 ARG B N 1
ATOM 2739 C CA . ARG B 1 130 ? 2.457 -7.055 -24.953 1 92.12 130 ARG B CA 1
ATOM 2740 C C . ARG B 1 130 ? 3.209 -8.367 -24.781 1 92.12 130 ARG B C 1
ATOM 2742 O O . ARG B 1 130 ? 3.494 -9.062 -25.766 1 92.12 130 ARG B O 1
ATOM 2749 N N . PHE B 1 131 ? 3.459 -8.703 -23.656 1 95.81 131 PHE B N 1
ATOM 2750 C CA . PHE B 1 131 ? 4.273 -9.883 -23.359 1 95.81 131 PHE B CA 1
ATOM 2751 C C . PHE B 1 131 ? 3.475 -11.164 -23.578 1 95.81 131 PHE B C 1
ATOM 2753 O O . PHE B 1 131 ? 2.326 -11.266 -23.141 1 95.81 131 PHE B O 1
ATOM 2760 N N . ILE B 1 132 ? 4.113 -12.117 -24.281 1 96.62 132 ILE B N 1
ATOM 2761 C CA . ILE B 1 132 ? 3.605 -13.477 -24.438 1 96.62 132 ILE B CA 1
ATOM 2762 C C . ILE B 1 132 ? 4.691 -14.477 -24.031 1 96.62 132 ILE B C 1
ATOM 2764 O O . ILE B 1 132 ? 5.773 -14.492 -24.625 1 96.62 132 ILE B O 1
ATOM 2768 N N . ALA B 1 133 ? 4.375 -15.273 -23.094 1 96.56 133 ALA B N 1
ATOM 2769 C CA . ALA B 1 133 ? 5.344 -16.266 -22.656 1 96.56 133 ALA B CA 1
ATOM 2770 C C . ALA B 1 133 ? 5.57 -17.328 -23.734 1 96.56 133 ALA B C 1
ATOM 2772 O O . ALA B 1 133 ? 4.625 -17.781 -24.375 1 96.56 133 ALA B O 1
ATOM 2773 N N . PRO B 1 134 ? 6.824 -17.688 -23.922 1 96.88 134 PRO B N 1
ATOM 2774 C CA . PRO B 1 134 ? 7.078 -18.75 -24.906 1 96.88 134 PRO B CA 1
ATOM 2775 C C . PRO B 1 134 ? 6.363 -20.047 -24.562 1 96.88 134 PRO B C 1
ATOM 2777 O O . PRO B 1 134 ? 6.676 -20.688 -23.562 1 96.88 134 PRO B O 1
ATOM 2780 N N . HIS B 1 135 ? 5.336 -20.438 -25.453 1 97.62 135 HIS B N 1
ATOM 2781 C CA . HIS B 1 135 ? 4.492 -21.609 -25.281 1 97.62 135 HIS B CA 1
ATOM 2782 C C . HIS B 1 135 ? 3.705 -21.547 -23.969 1 97.62 135 HIS B C 1
ATOM 2784 O O . HIS B 1 135 ? 3.518 -22.547 -23.297 1 97.62 135 HIS B O 1
ATOM 2790 N N . GLY B 1 136 ? 3.396 -20.297 -23.609 1 97.62 136 GLY B N 1
ATOM 2791 C CA . GLY B 1 136 ? 2.646 -20.047 -22.391 1 97.62 136 GLY B CA 1
ATOM 2792 C C . GLY B 1 136 ? 1.511 -19.062 -22.594 1 97.62 136 GLY B C 1
ATOM 2793 O O . GLY B 1 136 ? 0.888 -19.016 -23.656 1 97.62 136 GLY B O 1
ATOM 2794 N N . GLU B 1 137 ? 1.211 -18.375 -21.594 1 97.56 137 GLU B N 1
ATOM 2795 C CA . GLU B 1 137 ? 0.064 -17.469 -21.547 1 97.56 137 GLU B CA 1
ATOM 2796 C C . GLU B 1 137 ? 0.448 -16.062 -21.984 1 97.56 137 GLU B C 1
ATOM 2798 O O . GLU B 1 137 ? 1.576 -15.617 -21.766 1 97.56 137 GLU B O 1
ATOM 2803 N N . ALA B 1 138 ? -0.475 -15.367 -22.672 1 97.75 138 ALA B N 1
ATOM 2804 C CA . ALA B 1 138 ? -0.316 -13.938 -22.922 1 97.75 138 ALA B CA 1
ATOM 2805 C C . ALA B 1 138 ? -0.683 -13.117 -21.688 1 97.75 138 ALA B C 1
ATOM 2807 O O . ALA B 1 138 ? -1.638 -13.438 -20.984 1 97.75 138 ALA B O 1
ATOM 2808 N N . MET B 1 139 ? 0.012 -12.055 -21.5 1 97.56 139 MET B N 1
ATOM 2809 C CA . MET B 1 139 ? -0.263 -11.188 -20.359 1 97.56 139 MET B CA 1
ATOM 2810 C C . MET B 1 139 ? -1.709 -10.703 -20.391 1 97.56 139 MET B C 1
ATOM 2812 O O . MET B 1 139 ? -2.369 -10.664 -19.344 1 97.56 139 MET B O 1
ATOM 2816 N N . GLU B 1 140 ? -2.199 -10.352 -21.484 1 97.38 140 GLU B N 1
ATOM 2817 C CA . GLU B 1 140 ? -3.572 -9.875 -21.594 1 97.38 140 GLU B CA 1
ATOM 2818 C C . GLU B 1 140 ? -4.566 -10.93 -21.109 1 97.38 140 GLU B C 1
ATOM 2820 O O . GLU B 1 140 ? -5.551 -10.602 -20.438 1 97.38 140 GLU B O 1
ATOM 2825 N N . ASP B 1 141 ? -4.312 -12.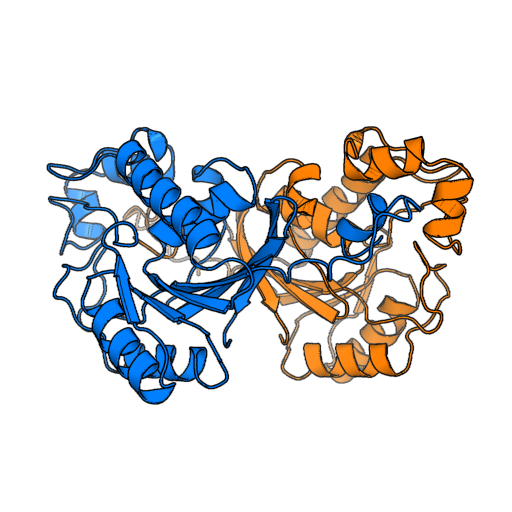148 -21.469 1 98.38 141 ASP B N 1
ATOM 2826 C CA . ASP B 1 141 ? -5.172 -13.25 -21.031 1 98.38 141 ASP B CA 1
ATOM 2827 C C . ASP B 1 14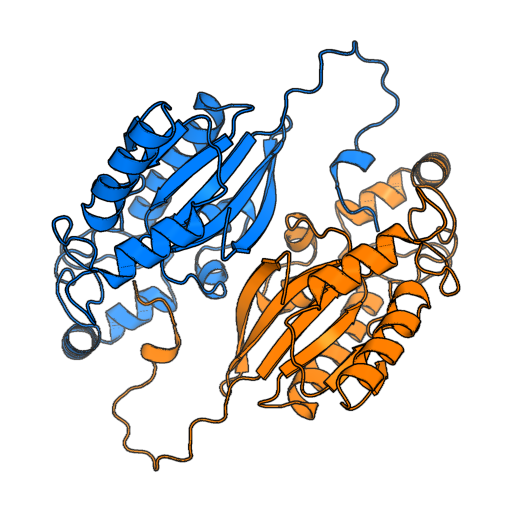1 ? -5.066 -13.477 -19.531 1 98.38 141 ASP B C 1
ATOM 2829 O O . ASP B 1 141 ? -6.074 -13.719 -18.859 1 98.38 141 ASP B O 1
ATOM 2833 N N . PHE B 1 142 ? -3.84 -13.406 -19.078 1 98.44 142 PHE B N 1
ATOM 2834 C CA . PHE B 1 142 ? -3.574 -13.523 -17.656 1 98.44 142 PHE B CA 1
ATOM 2835 C C . PHE B 1 142 ? -4.336 -12.461 -16.875 1 98.44 142 PHE B C 1
ATOM 2837 O O . PHE B 1 142 ? -5.059 -12.781 -15.93 1 98.44 142 PHE B O 1
ATOM 2844 N N . ILE B 1 143 ? -4.246 -11.211 -17.297 1 98.38 143 ILE B N 1
ATOM 2845 C CA . ILE B 1 143 ? -4.93 -10.094 -16.656 1 98.38 143 ILE B CA 1
ATOM 2846 C C . ILE B 1 143 ? -6.441 -10.305 -16.719 1 98.38 143 ILE B C 1
ATOM 2848 O O . ILE B 1 143 ? -7.145 -10.117 -15.719 1 98.38 143 ILE B O 1
ATOM 2852 N N . ALA B 1 144 ? -6.891 -10.797 -17.812 1 98.38 144 ALA B N 1
ATOM 2853 C CA . ALA B 1 144 ? -8.328 -10.977 -18.031 1 98.38 144 ALA B CA 1
ATOM 2854 C C . ALA B 1 144 ? -8.891 -12.031 -17.078 1 98.38 144 ALA B C 1
ATOM 2856 O O . ALA B 1 144 ? -9.938 -11.82 -16.469 1 98.38 144 ALA B O 1
ATOM 2857 N N . ARG B 1 145 ? -8.219 -13.133 -16.953 1 98.56 145 ARG B N 1
ATOM 2858 C CA . ARG B 1 145 ? -8.781 -14.18 -16.109 1 98.56 145 ARG B CA 1
ATOM 2859 C C . ARG B 1 145 ? -8.719 -13.789 -14.641 1 98.56 145 ARG B C 1
ATOM 2861 O O . ARG B 1 145 ? -9.617 -14.133 -13.867 1 98.56 145 ARG B O 1
ATOM 2868 N N . VAL B 1 146 ? -7.664 -13.141 -14.211 1 98.81 146 VAL B N 1
ATOM 2869 C CA . VAL B 1 146 ? -7.566 -12.688 -12.828 1 98.81 146 VAL B CA 1
ATOM 2870 C C . VAL B 1 146 ? -8.672 -11.672 -12.539 1 98.81 146 VAL B C 1
ATOM 2872 O O . VAL B 1 146 ? -9.312 -11.727 -11.484 1 98.81 146 VAL B O 1
ATOM 2875 N N . ASN B 1 147 ? -8.906 -10.727 -13.484 1 98.56 147 ASN B N 1
ATOM 2876 C CA . ASN B 1 147 ? -9.953 -9.734 -13.312 1 98.56 147 ASN B CA 1
ATOM 2877 C C . ASN B 1 147 ? -11.328 -10.383 -13.211 1 98.56 147 ASN B C 1
ATOM 2879 O O . ASN B 1 147 ? -12.172 -9.945 -12.422 1 98.56 147 ASN B O 1
ATOM 2883 N N . GLN B 1 148 ? -11.508 -11.414 -13.984 1 98.62 148 GLN B N 1
ATOM 2884 C CA . GLN B 1 148 ? -12.766 -12.148 -13.906 1 98.62 148 GLN B CA 1
ATOM 2885 C C . GLN B 1 148 ? -12.953 -12.781 -12.531 1 98.62 148 GLN B C 1
ATOM 2887 O O . GLN B 1 148 ? -14.023 -12.688 -11.938 1 98.62 148 GLN B O 1
ATOM 2892 N N . ALA B 1 149 ? -11.961 -13.406 -12.078 1 98.75 149 ALA B N 1
ATOM 2893 C CA . ALA B 1 149 ? -11.992 -14.023 -10.758 1 98.75 149 ALA B CA 1
ATOM 2894 C C . ALA B 1 149 ? -12.227 -12.984 -9.664 1 98.75 149 ALA B C 1
ATOM 2896 O O . ALA B 1 149 ? -13.008 -13.203 -8.742 1 98.75 149 ALA B O 1
ATOM 2897 N N . TRP B 1 150 ? -11.539 -11.883 -9.773 1 98.25 150 TRP B N 1
ATOM 2898 C CA . TRP B 1 150 ? -11.648 -10.781 -8.82 1 98.25 150 TRP B CA 1
ATOM 2899 C C . TRP B 1 150 ? -13.086 -10.273 -8.734 1 98.25 150 TRP B C 1
ATOM 2901 O O . TRP B 1 150 ? -13.625 -10.102 -7.645 1 98.25 150 TRP B O 1
ATOM 2911 N N . MET B 1 151 ? -13.664 -10.078 -9.852 1 97.12 151 MET B N 1
ATOM 2912 C CA . MET B 1 151 ? -15.031 -9.578 -9.891 1 97.12 151 MET B CA 1
ATOM 2913 C C . MET B 1 151 ? -16 -10.586 -9.266 1 97.12 151 MET B C 1
ATOM 2915 O O . MET B 1 151 ? -16.859 -10.211 -8.477 1 97.12 151 MET B O 1
ATOM 2919 N N . GLN B 1 152 ? -15.812 -11.805 -9.633 1 98 152 GLN B N 1
ATOM 2920 C CA . GLN B 1 152 ? -16.688 -12.844 -9.102 1 98 152 GLN B CA 1
ATOM 2921 C C . GLN B 1 152 ? -16.516 -12.992 -7.594 1 98 152 GLN B C 1
ATOM 2923 O O . GLN B 1 152 ? -17.484 -13.219 -6.867 1 98 152 GLN B O 1
ATOM 2928 N N . LEU B 1 153 ? -15.305 -12.883 -7.141 1 97.44 153 LEU B N 1
ATOM 2929 C CA . LEU B 1 153 ? -14.984 -12.984 -5.719 1 97.44 1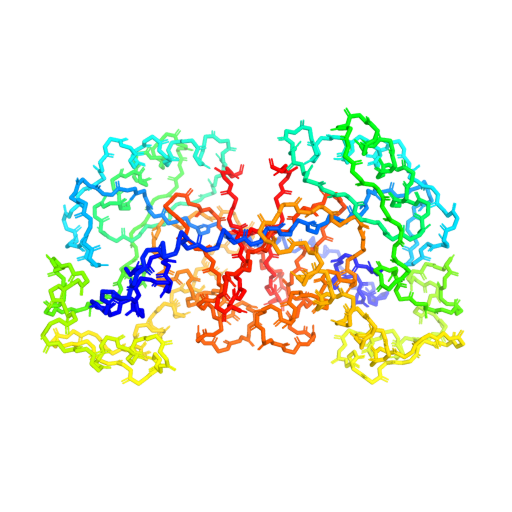53 LEU B CA 1
ATOM 2930 C C . LEU B 1 153 ? -15.766 -11.945 -4.914 1 97.44 153 LEU B C 1
ATOM 2932 O O . LEU B 1 153 ? -16.328 -12.273 -3.865 1 97.44 153 LEU B O 1
ATOM 2936 N N . GLN B 1 154 ? -15.828 -10.75 -5.375 1 96.12 154 GLN B N 1
ATOM 2937 C CA . GLN B 1 154 ? -16.516 -9.656 -4.695 1 96.12 154 GLN B CA 1
ATOM 2938 C C . GLN B 1 154 ? -18.016 -9.945 -4.574 1 96.12 154 GLN B C 1
ATOM 2940 O O . GLN B 1 154 ? -18.625 -9.617 -3.557 1 96.12 154 GLN B O 1
ATOM 2945 N N . THR B 1 155 ? -18.516 -10.547 -5.605 1 95.25 155 THR B N 1
ATOM 2946 C CA . THR B 1 155 ? -19.938 -10.867 -5.621 1 95.25 155 THR B CA 1
ATOM 2947 C C . THR B 1 155 ? -20.234 -12.047 -4.703 1 95.25 155 THR B C 1
ATOM 2949 O O . THR B 1 155 ? -21.141 -11.977 -3.867 1 95.25 155 THR B O 1
ATOM 2952 N N . ASP B 1 156 ? -19.469 -13.047 -4.793 1 97.19 156 ASP B N 1
ATOM 2953 C CA . ASP B 1 156 ? -19.719 -14.297 -4.086 1 97.19 156 ASP B CA 1
ATOM 2954 C C . ASP B 1 156 ? -19.547 -14.125 -2.578 1 97.19 156 ASP B C 1
ATOM 2956 O O . ASP B 1 156 ? -20.203 -14.805 -1.789 1 97.19 156 ASP B O 1
ATOM 2960 N N . TYR B 1 157 ? -18.703 -13.164 -2.191 1 97.12 157 TYR B N 1
ATOM 2961 C CA . TYR B 1 157 ? -18.359 -13.055 -0.778 1 97.12 157 TYR B CA 1
ATOM 2962 C C . TYR B 1 157 ? -18.656 -11.656 -0.25 1 97.12 157 TYR B C 1
ATOM 2964 O O . TYR B 1 157 ? -17.953 -11.156 0.625 1 97.12 157 TYR B O 1
ATOM 2972 N N . ALA B 1 158 ? -19.672 -11.023 -0.796 1 96.12 158 ALA B N 1
ATOM 2973 C CA . ALA B 1 158 ? -20.062 -9.68 -0.396 1 96.12 158 ALA B CA 1
ATOM 2974 C C . ALA B 1 158 ? -20.266 -9.594 1.112 1 96.12 158 ALA B C 1
ATOM 2976 O O . ALA B 1 158 ? -20.984 -10.414 1.692 1 96.12 158 ALA B O 1
ATOM 2977 N N . GLY B 1 159 ? -19.547 -8.633 1.74 1 96.75 159 GLY B N 1
ATOM 2978 C CA . GLY B 1 159 ? -19.719 -8.359 3.16 1 96.75 159 GLY B CA 1
ATOM 2979 C C . GLY B 1 159 ? -18.875 -9.258 4.043 1 96.75 159 GLY B C 1
ATOM 2980 O O . GLY B 1 159 ? -18.953 -9.172 5.273 1 96.75 159 GLY B O 1
ATOM 2981 N N . GLN B 1 160 ? -18.016 -10.094 3.443 1 97.81 160 GLN B N 1
ATOM 2982 C CA . GLN B 1 160 ? -17.219 -11.062 4.191 1 97.81 160 GLN B CA 1
ATOM 2983 C C . GLN B 1 160 ? -15.742 -10.703 4.164 1 97.81 160 GLN B C 1
ATOM 2985 O O . GLN B 1 160 ? -15.336 -9.758 3.488 1 97.81 160 GLN B O 1
ATOM 2990 N N . ARG B 1 161 ? -15.008 -11.406 4.977 1 98.38 161 ARG B N 1
ATOM 2991 C CA . ARG B 1 161 ? -13.555 -11.344 4.961 1 98.38 161 ARG B CA 1
ATOM 2992 C C . ARG B 1 161 ? -12.961 -12.602 4.332 1 98.38 161 ARG B C 1
ATOM 2994 O O . ARG B 1 161 ? -13.172 -13.711 4.828 1 98.38 161 ARG B O 1
ATOM 3001 N N . VAL B 1 162 ? -12.227 -12.391 3.232 1 98.81 162 VAL B N 1
ATOM 3002 C CA . VAL B 1 162 ? -11.742 -13.523 2.459 1 98.81 162 VAL B CA 1
ATOM 3003 C C . VAL B 1 162 ? -10.219 -13.453 2.326 1 98.81 162 VAL B C 1
ATOM 3005 O O . VAL B 1 162 ? -9.664 -12.383 2.086 1 98.81 162 VAL B O 1
ATOM 3008 N N . LEU B 1 163 ? -9.547 -14.586 2.523 1 98.88 163 LEU B N 1
ATOM 3009 C CA . LEU B 1 163 ? -8.125 -14.711 2.236 1 98.88 163 LEU B CA 1
ATOM 3010 C C . LEU B 1 163 ? -7.898 -15.398 0.894 1 98.88 163 LEU B C 1
ATOM 3012 O O . LEU B 1 163 ? -8.477 -16.453 0.626 1 98.88 163 LEU B O 1
ATOM 3016 N N . VAL B 1 164 ? -7.145 -14.781 0.088 1 98.94 164 VAL B N 1
ATOM 3017 C CA . VAL B 1 164 ? -6.727 -15.398 -1.166 1 98.94 164 VAL B CA 1
ATOM 3018 C C . VAL B 1 164 ? -5.219 -15.648 -1.14 1 98.94 164 VAL B C 1
ATOM 3020 O O . VAL B 1 164 ? -4.422 -14.711 -1.153 1 98.94 164 VAL B O 1
ATOM 3023 N N . LEU B 1 165 ? -4.816 -16.875 -1.019 1 98.94 165 LEU B N 1
ATOM 3024 C CA . LEU B 1 165 ? -3.41 -17.25 -1.134 1 98.94 165 LEU B CA 1
ATOM 3025 C C . LEU B 1 165 ? -3.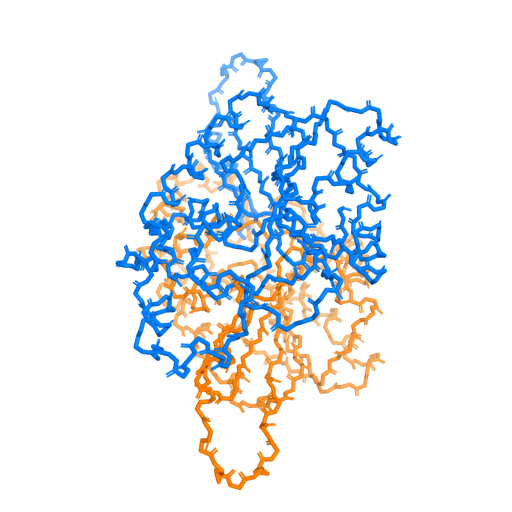008 -17.406 -2.596 1 98.94 165 LEU B C 1
ATOM 3027 O O . LEU B 1 165 ? -3.566 -18.25 -3.312 1 98.94 165 LEU B O 1
ATOM 3031 N N . THR B 1 166 ? -2.023 -16.641 -3 1 98.81 166 THR B N 1
ATOM 3032 C CA . THR B 1 166 ? -1.772 -16.516 -4.434 1 98.81 166 THR B CA 1
ATOM 3033 C C . THR B 1 166 ? -0.336 -16.062 -4.691 1 98.81 166 THR B C 1
ATOM 3035 O O . THR B 1 166 ? 0.573 -16.406 -3.934 1 98.81 166 THR B O 1
ATOM 3038 N N . HIS B 1 167 ? -0.116 -15.367 -5.812 1 98.38 167 HIS B N 1
ATOM 3039 C CA . HIS B 1 167 ? 1.218 -15.055 -6.312 1 98.38 167 HIS B CA 1
ATOM 3040 C C . HIS B 1 167 ? 1.37 -13.555 -6.566 1 98.38 167 HIS B C 1
ATOM 3042 O O . HIS B 1 167 ? 0.376 -12.836 -6.668 1 98.38 167 HIS B O 1
ATOM 3048 N N . ALA B 1 168 ? 2.578 -13.133 -6.672 1 97.5 168 ALA B N 1
ATOM 3049 C CA . ALA B 1 168 ? 2.879 -11.719 -6.832 1 97.5 168 ALA B CA 1
ATOM 3050 C C . ALA B 1 168 ? 2.221 -11.156 -8.086 1 97.5 168 ALA B C 1
ATOM 3052 O O . ALA B 1 168 ? 1.646 -10.062 -8.062 1 97.5 168 ALA B O 1
ATOM 3053 N N . GLY B 1 169 ? 2.344 -11.883 -9.203 1 97.19 169 GLY B N 1
ATOM 3054 C CA . GLY B 1 169 ? 1.742 -11.406 -10.438 1 97.19 169 GLY B CA 1
ATOM 3055 C C . GLY B 1 169 ? 0.244 -11.195 -10.328 1 97.19 169 GLY B C 1
ATOM 3056 O O . GLY B 1 169 ? -0.289 -10.219 -10.867 1 97.19 169 GLY B O 1
ATOM 3057 N N . VAL B 1 170 ? -0.417 -12.086 -9.695 1 98.69 170 VAL B N 1
ATOM 3058 C CA . VAL B 1 170 ? -1.856 -11.992 -9.477 1 98.69 170 VAL B CA 1
ATOM 3059 C C . VAL B 1 170 ? -2.174 -10.766 -8.625 1 98.69 170 VAL B C 1
ATOM 3061 O O . VAL B 1 170 ? -3.078 -9.992 -8.945 1 98.69 170 VAL B O 1
ATOM 3064 N N . MET B 1 171 ? -1.415 -10.594 -7.602 1 98.75 171 MET B N 1
ATOM 3065 C CA . MET B 1 171 ? -1.614 -9.453 -6.707 1 98.75 171 MET B CA 1
ATOM 3066 C C . MET B 1 171 ? -1.436 -8.133 -7.453 1 98.75 171 MET B C 1
ATOM 3068 O O . MET B 1 171 ? -2.164 -7.172 -7.207 1 98.75 171 MET 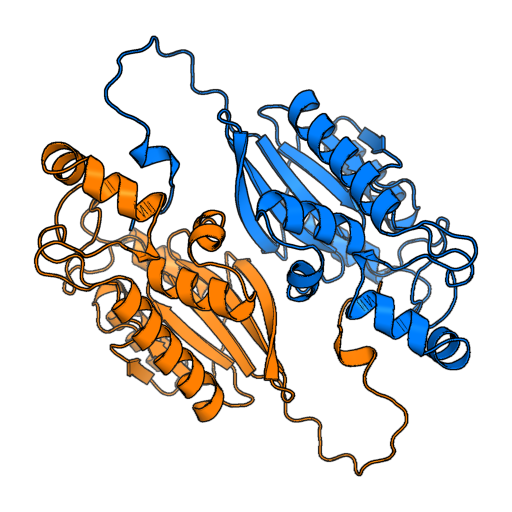B O 1
ATOM 3072 N N . ARG B 1 172 ? -0.524 -8.109 -8.367 1 98 172 ARG B N 1
ATOM 3073 C CA . ARG B 1 172 ? -0.279 -6.91 -9.156 1 98 172 ARG B CA 1
ATOM 3074 C C . ARG B 1 172 ? -1.471 -6.59 -10.055 1 98 172 ARG B C 1
ATOM 3076 O O . ARG B 1 172 ? -1.828 -5.422 -10.227 1 98 172 ARG B O 1
ATOM 3083 N N . VAL B 1 173 ? -2.082 -7.582 -10.609 1 98.38 173 VAL B N 1
ATOM 3084 C CA . VAL B 1 173 ? -3.266 -7.375 -11.438 1 98.38 173 VAL B CA 1
ATOM 3085 C C . VAL B 1 173 ? -4.383 -6.762 -10.594 1 98.38 173 VAL B C 1
ATOM 3087 O O . VAL B 1 173 ? -5.008 -5.781 -11.008 1 98.38 173 VAL B O 1
ATOM 3090 N N . VAL B 1 174 ? -4.578 -7.309 -9.43 1 98.75 174 VAL B N 1
ATOM 3091 C CA . VAL B 1 174 ? -5.652 -6.836 -8.562 1 98.75 174 VAL B CA 1
ATOM 3092 C C . VAL B 1 174 ? -5.352 -5.414 -8.102 1 98.75 174 VAL B C 1
ATOM 3094 O O . VAL B 1 174 ? -6.238 -4.555 -8.094 1 98.75 174 VAL B O 1
ATOM 3097 N N . LEU B 1 175 ? -4.121 -5.152 -7.734 1 98.5 175 LEU B N 1
ATOM 3098 C CA . LEU B 1 175 ? -3.723 -3.814 -7.316 1 98.5 175 LEU B CA 1
ATOM 3099 C C . LEU B 1 175 ? -3.992 -2.799 -8.422 1 98.5 175 LEU B C 1
ATOM 3101 O O . LEU B 1 175 ? -4.52 -1.715 -8.164 1 98.5 175 LEU B O 1
ATOM 3105 N N . ALA B 1 176 ? -3.588 -3.174 -9.633 1 97.69 176 ALA B N 1
ATOM 3106 C CA . ALA B 1 176 ? -3.816 -2.287 -10.773 1 97.69 176 ALA B CA 1
ATOM 3107 C C . ALA B 1 176 ? -5.305 -1.987 -10.945 1 97.69 176 ALA B C 1
ATOM 3109 O O . ALA B 1 176 ? -5.688 -0.848 -11.211 1 97.69 176 ALA B O 1
ATOM 3110 N N . LYS B 1 177 ? -6.094 -2.982 -10.758 1 97.62 177 LYS B N 1
ATOM 3111 C CA . LYS B 1 177 ? -7.543 -2.834 -10.891 1 97.62 177 LYS B CA 1
ATOM 3112 C C . LYS B 1 177 ? -8.109 -1.94 -9.789 1 97.62 177 LYS B C 1
ATOM 3114 O O . LYS B 1 177 ? -8.852 -1.001 -10.062 1 97.62 177 LYS B O 1
ATOM 3119 N N . VAL B 1 178 ? -7.723 -2.189 -8.578 1 97.69 178 VAL B N 1
ATOM 3120 C CA . VAL B 1 178 ? -8.242 -1.505 -7.398 1 97.69 178 VAL B CA 1
ATOM 3121 C C . VAL B 1 178 ? -7.859 -0.028 -7.445 1 97.69 178 VAL B C 1
ATOM 3123 O O . VAL B 1 178 ? -8.672 0.843 -7.117 1 97.69 178 VAL B O 1
ATOM 3126 N N . LEU B 1 179 ? -6.68 0.229 -7.887 1 97.38 179 LEU B N 1
ATOM 3127 C CA . LEU B 1 179 ? -6.168 1.595 -7.883 1 97.38 179 LEU B CA 1
ATOM 3128 C C . LEU B 1 179 ? -6.469 2.291 -9.203 1 97.38 179 LEU B C 1
ATOM 3130 O O . LEU B 1 179 ? -6.188 3.48 -9.367 1 97.38 179 LEU B O 1
ATOM 3134 N N . ASP B 1 180 ? -7.035 1.55 -10.141 1 96 180 ASP B N 1
ATOM 3135 C CA . ASP B 1 180 ? -7.344 2.043 -11.484 1 96 180 ASP B CA 1
ATOM 3136 C C . ASP B 1 180 ? -6.102 2.621 -12.156 1 96 180 ASP B C 1
ATOM 3138 O O . ASP B 1 180 ? -6.109 3.77 -12.602 1 96 180 ASP B O 1
ATOM 3142 N N . ILE B 1 181 ? -5.098 1.825 -12.203 1 96.38 181 ILE B N 1
ATOM 3143 C CA . ILE B 1 181 ? -3.832 2.213 -12.812 1 96.38 181 ILE B CA 1
ATOM 3144 C C . ILE B 1 181 ? -3.396 1.146 -13.82 1 96.38 181 ILE B C 1
ATOM 3146 O O . ILE B 1 181 ? -3.955 0.047 -13.844 1 96.38 181 ILE B O 1
ATOM 3150 N N . LEU B 1 182 ? -2.404 1.495 -14.656 1 94.19 182 LEU B N 1
ATOM 3151 C CA . LEU B 1 182 ? -1.854 0.53 -15.602 1 94.19 182 LEU B CA 1
ATOM 3152 C C . LEU B 1 182 ? -1.078 -0.562 -14.867 1 94.19 182 LEU B C 1
ATOM 3154 O O . LEU B 1 182 ? -0.422 -0.295 -13.859 1 94.19 182 LEU B O 1
ATOM 3158 N N . TYR B 1 183 ? -1.084 -1.737 -15.406 1 95.19 183 TYR B N 1
ATOM 3159 C CA . TYR B 1 183 ? -0.391 -2.875 -14.812 1 95.19 183 TYR B CA 1
ATOM 3160 C C . TYR B 1 183 ? 1.069 -2.539 -14.531 1 95.19 183 TYR B C 1
ATOM 3162 O O . TYR B 1 183 ? 1.604 -2.895 -13.484 1 95.19 183 TYR B O 1
ATOM 3170 N N . GLN B 1 184 ? 1.684 -1.84 -15.445 1 93.56 184 GLN B N 1
ATOM 3171 C CA . GLN B 1 184 ? 3.105 -1.53 -15.336 1 93.56 184 GLN B CA 1
ATOM 3172 C C . GLN B 1 184 ? 3.4 -0.732 -14.07 1 93.56 184 GLN B C 1
ATOM 3174 O O . GLN B 1 184 ? 4.48 -0.863 -13.484 1 93.56 184 GLN B O 1
ATOM 3179 N N . LYS B 1 185 ? 2.451 0.094 -13.625 1 94.69 185 LYS B N 1
ATOM 3180 C CA . LYS B 1 185 ? 2.637 0.913 -12.43 1 94.69 185 LYS B CA 1
ATOM 3181 C C . LYS B 1 185 ? 2.658 0.051 -11.172 1 94.69 185 LYS B C 1
ATOM 3183 O O . LYS B 1 185 ? 3.25 0.434 -10.164 1 94.69 185 LYS B O 1
ATOM 3188 N N . SER B 1 186 ? 2.027 -1.119 -11.258 1 95.38 186 SER B N 1
ATOM 3189 C CA . SER B 1 186 ? 1.999 -2.018 -10.109 1 95.38 186 SER B CA 1
ATOM 3190 C C . SER B 1 186 ? 3.381 -2.598 -9.82 1 95.38 186 SER B C 1
ATOM 3192 O O . SER B 1 186 ? 3.623 -3.135 -8.742 1 95.38 186 SER B O 1
ATOM 3194 N N . LEU B 1 187 ? 4.262 -2.451 -10.766 1 94 187 LEU B N 1
ATOM 3195 C CA . LEU B 1 187 ? 5.617 -2.963 -10.586 1 94 187 LEU B CA 1
ATOM 3196 C C . LEU B 1 187 ? 6.375 -2.146 -9.547 1 94 187 LEU B C 1
ATOM 3198 O O . LEU B 1 187 ? 7.422 -2.576 -9.062 1 94 187 LEU B O 1
ATOM 3202 N N . HIS B 1 188 ? 5.84 -0.999 -9.141 1 95.75 188 HIS B N 1
ATOM 3203 C CA . HIS B 1 188 ? 6.441 -0.168 -8.102 1 95.75 188 HIS B CA 1
ATOM 3204 C C . HIS B 1 188 ? 6.094 -0.684 -6.707 1 95.75 188 HIS B C 1
ATOM 3206 O O . HIS B 1 188 ? 6.613 -0.184 -5.707 1 95.75 188 HIS B O 1
ATOM 3212 N N . PHE B 1 189 ? 5.258 -1.666 -6.613 1 97.81 189 PHE B N 1
ATOM 3213 C CA . PHE B 1 189 ? 4.977 -2.328 -5.344 1 97.81 189 PHE B CA 1
ATOM 3214 C C . PHE B 1 189 ? 5.957 -3.467 -5.098 1 97.81 189 PHE B C 1
ATOM 3216 O O . PHE B 1 189 ? 6.125 -4.344 -5.945 1 97.81 189 PHE B O 1
ATOM 3223 N N . GLU B 1 190 ? 6.562 -3.393 -4.012 1 97.19 190 GLU B N 1
ATOM 3224 C CA . GLU B 1 190 ? 7.312 -4.578 -3.605 1 97.19 190 GLU B CA 1
ATOM 3225 C C . GLU B 1 190 ? 6.402 -5.605 -2.943 1 97.19 190 GLU B C 1
ATOM 3227 O O . GLU B 1 190 ? 5.605 -5.266 -2.066 1 97.19 190 GLU B O 1
ATOM 3232 N N . ILE B 1 191 ? 6.492 -6.82 -3.443 1 97.31 191 ILE B N 1
ATOM 3233 C CA . ILE B 1 191 ? 5.68 -7.902 -2.904 1 97.31 191 ILE B CA 1
ATOM 3234 C C . ILE B 1 191 ? 6.578 -9.078 -2.51 1 97.31 191 ILE B C 1
ATOM 3236 O O . ILE B 1 191 ? 7.008 -9.852 -3.367 1 97.31 191 ILE B O 1
ATOM 3240 N N . GLY B 1 192 ? 6.824 -9.203 -1.202 1 96.25 192 GLY B N 1
ATOM 3241 C CA . GLY B 1 192 ? 7.66 -10.281 -0.7 1 96.25 192 GLY B CA 1
ATOM 3242 C C . GLY B 1 192 ? 6.883 -11.547 -0.39 1 96.25 192 GLY B C 1
ATOM 3243 O O . GLY B 1 192 ? 5.652 -11.555 -0.448 1 96.25 192 GLY B O 1
ATOM 3244 N N . TYR B 1 193 ? 7.641 -12.594 -0.099 1 96.81 193 TYR B N 1
ATOM 3245 C CA . TYR B 1 193 ? 7.016 -13.844 0.309 1 96.81 193 TYR B CA 1
ATOM 3246 C C . TYR B 1 193 ? 6.203 -13.656 1.587 1 96.81 193 TYR B C 1
ATOM 3248 O O . TYR B 1 193 ? 6.637 -12.961 2.508 1 96.81 193 TYR B O 1
ATOM 3256 N N . ALA B 1 194 ? 5 -14.188 1.579 1 98.06 194 ALA B N 1
ATOM 3257 C CA . ALA B 1 194 ? 4.117 -14.219 2.74 1 98.06 194 ALA B CA 1
ATOM 3258 C C . ALA B 1 194 ? 3.762 -12.812 3.201 1 98.06 194 ALA B C 1
ATOM 3260 O O . ALA B 1 194 ? 3.582 -12.562 4.395 1 98.06 194 ALA B O 1
ATOM 3261 N N . GLN B 1 195 ? 3.77 -11.906 2.316 1 97.31 195 GLN B N 1
ATOM 3262 C CA . GLN B 1 195 ? 3.305 -10.555 2.623 1 97.31 195 GLN B CA 1
ATOM 3263 C C . GLN B 1 195 ? 1.853 -10.359 2.193 1 97.31 195 GLN B C 1
ATOM 3265 O O . GLN B 1 195 ? 1.443 -10.844 1.136 1 97.31 195 GLN B O 1
ATOM 3270 N N . LEU B 1 196 ? 1.188 -9.617 3 1 97.94 196 LEU B N 1
ATOM 3271 C CA . LEU B 1 196 ? -0.257 -9.477 2.852 1 97.94 196 LEU B CA 1
ATOM 3272 C C . LEU B 1 196 ? -0.618 -8.102 2.314 1 97.94 196 LEU B C 1
ATOM 3274 O O . LEU B 1 196 ? -0.05 -7.094 2.744 1 97.94 196 LEU B O 1
ATOM 3278 N N . THR B 1 197 ? -1.493 -8.023 1.349 1 98.69 197 THR B N 1
ATOM 3279 C CA . THR B 1 197 ? -2.166 -6.812 0.887 1 98.69 197 THR B CA 1
ATOM 3280 C C . THR B 1 197 ? -3.658 -6.871 1.196 1 98.69 197 THR B C 1
ATOM 3282 O O . THR B 1 197 ? -4.324 -7.859 0.882 1 98.69 197 THR B O 1
ATOM 3285 N N . ARG B 1 198 ? -4.164 -5.855 1.826 1 98.69 198 ARG B N 1
ATOM 3286 C CA . ARG B 1 198 ? -5.562 -5.84 2.244 1 98.69 198 ARG B CA 1
ATOM 3287 C C . ARG B 1 198 ? -6.363 -4.82 1.442 1 98.69 198 ARG B C 1
ATOM 3289 O O . ARG B 1 198 ? -6 -3.641 1.39 1 98.69 198 ARG B O 1
ATOM 3296 N N . ILE B 1 199 ? -7.434 -5.281 0.853 1 98.62 199 ILE B N 1
ATOM 3297 C CA . ILE B 1 199 ? -8.328 -4.453 0.053 1 98.62 199 ILE B CA 1
ATOM 3298 C C . ILE B 1 199 ? -9.719 -4.438 0.682 1 98.62 199 ILE B C 1
ATOM 3300 O O . ILE B 1 199 ? -10.211 -5.473 1.137 1 98.62 199 ILE B O 1
ATOM 3304 N N . ARG B 1 200 ? -10.32 -3.326 0.721 1 98.12 200 ARG B N 1
ATOM 3305 C CA . ARG B 1 200 ? -11.703 -3.178 1.17 1 98.12 200 ARG B CA 1
ATOM 3306 C C . ARG B 1 200 ? -12.602 -2.725 0.027 1 98.12 200 ARG B C 1
ATOM 3308 O O . ARG B 1 200 ? -12.258 -1.801 -0.714 1 98.12 200 ARG B O 1
ATOM 3315 N N . ILE B 1 201 ? -13.656 -3.391 -0.136 1 97 201 ILE B N 1
ATOM 3316 C CA . ILE B 1 201 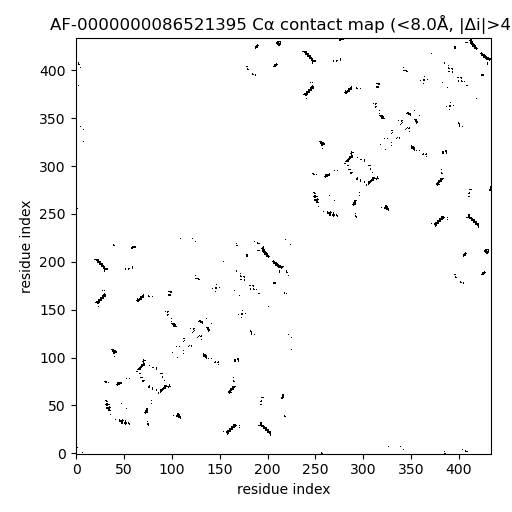? -14.664 -3.041 -1.132 1 97 201 ILE B CA 1
ATOM 3317 C C . ILE B 1 201 ? -15.953 -2.607 -0.435 1 97 201 ILE B C 1
ATOM 3319 O O . ILE B 1 201 ? -16.578 -3.396 0.281 1 97 201 ILE B O 1
ATOM 3323 N N . TYR B 1 202 ? -16.344 -1.467 -0.718 1 94.56 202 TYR B N 1
ATOM 3324 C CA . TYR B 1 202 ? -17.531 -0.915 -0.089 1 94.56 202 TYR B CA 1
ATOM 3325 C C . TYR B 1 202 ? -18.781 -1.256 -0.894 1 94.56 202 TYR B C 1
ATOM 3327 O O . TYR B 1 202 ? -18.688 -1.588 -2.078 1 94.56 202 TYR B O 1
ATOM 3335 N N . PRO B 1 203 ? -19.922 -1.178 -0.279 1 90.5 203 PRO B N 1
ATOM 3336 C CA . PRO B 1 203 ? -21.172 -1.561 -0.946 1 90.5 203 PRO B CA 1
ATOM 3337 C C . PRO B 1 203 ? -21.453 -0.732 -2.197 1 90.5 203 PRO B C 1
ATOM 3339 O O . PRO B 1 203 ? -22.125 -1.201 -3.113 1 90.5 203 PRO B O 1
ATOM 3342 N N . ASP B 1 204 ? -20.922 0.414 -2.289 1 87.31 204 ASP B N 1
ATOM 3343 C CA . ASP B 1 204 ? -21.156 1.258 -3.457 1 87.31 204 ASP B CA 1
ATOM 3344 C C . ASP B 1 204 ? -20.203 0.892 -4.598 1 87.31 204 ASP B C 1
ATOM 3346 O O . ASP B 1 204 ? -20.25 1.506 -5.668 1 87.31 204 ASP B O 1
ATOM 3350 N N . GLY B 1 205 ? -19.344 -0.068 -4.352 1 88.44 205 GLY B N 1
ATOM 3351 C CA . GLY B 1 205 ? -18.484 -0.565 -5.414 1 88.44 205 GLY B CA 1
ATOM 3352 C C . GLY B 1 205 ? -17.078 0.003 -5.363 1 88.44 205 GLY B C 1
ATOM 3353 O O . GLY B 1 205 ? -16.188 -0.465 -6.074 1 88.44 205 GLY B O 1
ATOM 3354 N N . ILE B 1 206 ? -16.891 0.97 -4.516 1 91.25 206 ILE B N 1
ATOM 3355 C CA . ILE B 1 206 ? -15.57 1.573 -4.402 1 91.25 206 ILE B CA 1
ATOM 3356 C C . ILE B 1 206 ? -14.633 0.635 -3.641 1 91.25 206 ILE B C 1
ATOM 3358 O O . ILE B 1 206 ? -15.008 0.086 -2.602 1 91.25 206 ILE B O 1
ATOM 3362 N N . ALA B 1 207 ? -13.484 0.466 -4.242 1 96.19 207 ALA B N 1
ATOM 3363 C CA . ALA B 1 207 ? -12.453 -0.344 -3.604 1 96.19 207 ALA B CA 1
ATOM 3364 C C . ALA B 1 207 ? -11.297 0.524 -3.121 1 96.19 207 ALA B C 1
ATOM 3366 O O . ALA B 1 207 ? -10.93 1.502 -3.777 1 96.19 207 ALA B O 1
ATOM 3367 N N . SER B 1 208 ? -10.727 0.165 -1.991 1 97.5 208 SER B N 1
ATOM 3368 C CA . SER B 1 208 ? -9.602 0.901 -1.427 1 97.5 208 SER B CA 1
ATOM 3369 C C . SER B 1 208 ? -8.5 -0.047 -0.959 1 97.5 208 SER B C 1
ATOM 3371 O O . SER B 1 208 ? -8.781 -1.183 -0.569 1 97.5 208 SER B O 1
ATOM 3373 N N . LEU B 1 209 ? -7.309 0.444 -1.096 1 98.56 209 LEU B N 1
ATOM 3374 C CA . LEU B 1 209 ? -6.168 -0.243 -0.498 1 98.56 209 LEU B CA 1
ATOM 3375 C C . LEU B 1 209 ? -6.004 0.149 0.967 1 98.56 209 LEU B C 1
ATOM 3377 O O . LEU B 1 209 ? -5.695 1.302 1.274 1 98.56 209 LEU B O 1
ATOM 3381 N N . VAL B 1 210 ? -6.156 -0.808 1.854 1 97.88 210 VAL B N 1
ATOM 3382 C CA . VAL B 1 210 ? -6.086 -0.587 3.295 1 97.88 210 VAL B CA 1
ATOM 3383 C C . VAL B 1 210 ? -4.652 -0.791 3.779 1 97.88 210 VAL B C 1
ATOM 3385 O O . VAL B 1 210 ? -4.168 -0.046 4.633 1 97.88 210 VAL B O 1
ATOM 3388 N N . GLY B 1 211 ? -4.039 -1.783 3.203 1 98.25 211 GLY B N 1
ATOM 3389 C CA . GLY B 1 211 ? -2.682 -2.121 3.598 1 98.25 211 GLY B CA 1
ATOM 3390 C C . GLY B 1 211 ? -1.915 -2.861 2.518 1 98.25 211 GLY B C 1
ATOM 3391 O O . GLY B 1 211 ? -2.51 -3.557 1.691 1 98.25 211 GLY B O 1
ATOM 3392 N N . HIS B 1 212 ? -0.668 -2.754 2.52 1 98.5 212 HIS B N 1
ATOM 3393 C CA . HIS B 1 212 ? 0.28 -3.443 1.65 1 98.5 212 HIS B CA 1
ATOM 3394 C C . HIS B 1 212 ? 1.584 -3.74 2.383 1 98.5 212 HIS B C 1
ATOM 3396 O O . HIS B 1 212 ? 2.076 -2.904 3.145 1 98.5 212 HIS B O 1
ATOM 3402 N N . GLY B 1 213 ? 2.152 -4.918 2.084 1 97.31 213 GLY B N 1
ATOM 3403 C CA . GLY B 1 213 ? 3.383 -5.285 2.768 1 97.31 213 GLY B CA 1
ATOM 3404 C C . GLY B 1 213 ? 3.184 -5.559 4.246 1 97.31 213 GLY B C 1
ATOM 3405 O O . GLY B 1 213 ? 4.09 -5.336 5.051 1 97.31 213 GLY B O 1
ATOM 3406 N N . LEU B 1 214 ? 1.978 -5.934 4.641 1 93 214 LEU B N 1
ATOM 3407 C CA . LEU B 1 214 ? 1.669 -6.227 6.035 1 93 214 LEU B CA 1
ATOM 3408 C C . LEU B 1 214 ? 2.344 -7.523 6.477 1 93 214 LEU B C 1
ATOM 3410 O O . LEU B 1 214 ? 2.205 -8.555 5.82 1 93 214 LEU B O 1
ATOM 3414 N N . PRO B 1 215 ? 3.014 -7.441 7.578 1 88.69 215 PRO B N 1
ATOM 3415 C CA . PRO B 1 215 ? 3.707 -8.648 8.039 1 88.69 215 PRO B CA 1
ATOM 3416 C C . PRO B 1 215 ? 2.762 -9.664 8.68 1 88.69 215 PRO B C 1
ATOM 3418 O O . PRO B 1 215 ? 3.111 -10.836 8.812 1 88.69 215 PRO B O 1
ATOM 3421 N N . GLN B 1 216 ? 1.622 -9.172 9.125 1 88.69 216 GLN B N 1
ATOM 3422 C CA . GLN B 1 216 ? 0.617 -10.039 9.734 1 88.69 216 GLN B CA 1
ATOM 3423 C C . GLN B 1 216 ? -0.793 -9.531 9.445 1 88.69 216 GLN B C 1
ATOM 3425 O O . GLN B 1 216 ? -1 -8.336 9.258 1 88.69 216 GLN B O 1
ATOM 3430 N N . ALA B 1 217 ? -1.701 -10.508 9.492 1 87.06 217 ALA B N 1
ATOM 3431 C CA . ALA B 1 217 ? -3.102 -10.18 9.234 1 87.06 217 ALA B CA 1
ATOM 3432 C C . ALA B 1 217 ? -3.695 -9.375 10.391 1 87.06 217 ALA B C 1
ATOM 3434 O O . ALA B 1 217 ? -3.293 -9.539 11.539 1 87.06 217 ALA B O 1
#

Sequence (434 aa):
MPTDRQNVNNGMTTQPETAPLSPTTIDLLRHGQVATPDLFCAPSHEPLGISGWKQLTLATQTGQWDAIITSPSRRCHDFARLLAQRLDCPFAVDARFGEMDFGDWVGQTQAAIWEQDAQLLQQLWYQPRRFIAPHGEAMEDFIARVNQAWMQLQTDYAGQRVLVLTHAGVMRVVLAKVLDILYQKSLHFEIGYAQLTRIRIYPDGIASLVGHGLPQAMPTDRQNVNNGMTTQPETAPLSPTTIDLLRHGQVATPDLFCAPSHEPLGISGWKQLTLATQTGQWDAIITSPSRRCHDFARLLAQRLDCPFAVDARFGEMDFGDWVGQTQAAIWEQDAQLLQQLWYQPRRFIAPHGEAMEDFIARVNQAWMQLQTDYAGQRVLVLTHAGVMRVVLAKVLDILYQKSLHFEIGYAQLTRIRIYPDGIASLVGHGLPQA

Organism: NCBI:txid111769

Solvent-accessible surface area (backbone atoms only — not comparable to full-atom values): 22017 Å² total; per-residue (Å²): 99,75,60,54,74,71,66,70,73,59,60,88,73,78,65,80,79,64,72,76,67,52,47,21,36,41,35,42,28,24,31,33,45,48,58,71,76,76,46,32,28,71,49,55,78,45,42,50,20,72,67,9,51,53,40,38,49,56,18,44,65,72,49,81,54,62,30,36,38,20,10,66,34,36,40,24,29,58,57,48,53,53,50,21,60,74,67,71,34,52,72,49,75,41,68,48,42,31,67,78,47,42,36,74,47,48,66,29,32,57,67,60,44,41,75,73,39,46,66,62,56,48,30,53,70,76,40,37,72,77,31,61,32,59,90,41,42,39,37,55,56,48,49,49,41,35,51,50,45,52,55,49,47,52,63,78,42,62,48,35,35,35,37,34,33,27,34,59,71,46,51,31,46,50,50,11,58,53,44,69,49,58,60,71,46,34,69,27,45,44,54,54,65,22,25,29,32,34,34,38,33,37,75,87,66,54,41,31,42,47,27,27,48,26,68,50,87,100,76,59,53,75,71,65,70,74,60,58,88,74,80,65,81,77,66,71,77,65,52,47,21,36,40,34,41,28,24,32,30,45,47,58,71,76,77,47,32,29,69,49,57,78,46,42,51,19,73,66,10,52,52,40,38,49,58,18,46,66,73,49,82,55,62,29,37,37,18,10,67,32,36,39,23,28,58,58,48,52,54,49,22,61,75,68,70,32,53,70,48,76,41,67,48,41,32,68,75,47,42,36,72,48,48,64,29,32,56,68,60,45,40,74,74,39,46,67,62,58,47,30,53,70,76,41,36,73,78,31,61,30,59,87,40,42,40,37,56,56,49,48,49,42,34,51,51,45,53,55,50,49,53,63,77,42,62,49,34,35,36,34,36,32,28,33,61,71,46,51,30,48,51,49,12,58,53,44,70,47,58,59,71,45,35,69,27,44,43,55,54,65,22,24,30,31,32,36,38,34,38,75,88,66,54,41,31,42,47,28,27,49,26,68,51,87

pLDDT: mean 91.49, std 15.46, range [35.69, 98.94]

Secondary structure (DSSP, 8-state):
--S-GGGTS--S---------PPEEEEEEE---BSS-S-SS--TTPPB-HHHHHHHHHHHTT---SEEEE-SSHHHHHHHHHHHHHHT--EEE-GGGSPP--GGGTT--HHHHHHHHHHHHHHHHH-GGG-B-TTS-BHHHHHHHHHHHHHHHHHHTTTSEEEEEE-HHHHHHHHHHHHT--GGGGGGB---TT-EEEEEE-TTS-EEEEEEEES--/--S-GGGTS--S---------PPEEEEEEE---BSS-S-SS--TTPPB-HHHHHHHHHHHTT---SEEEE-SSHHHHHHHHHHHHHHT--EEE-GGGSPP--GGGTT--HHHHHHHHHHHHHHHHH-GGG-B-TTS-BHHHHHHHHHHHHHHHHHHTTTSEEEEEE-HHHHHHHHHHHHT--GGGGGGB---TT-EEEEEE-TTS-EEEEEEEES--